Protein AF-A0A2D5W862-F1 (afdb_monomer)

Radius of gyration: 35.9 Å; Cα contacts (8 Å, |Δi|>4): 734; chains: 1; bounding box: 98×103×96 Å

Secondary structure (DSSP, 8-state):
-PPPPPPP---------PPPPPPPPPPP-----PPPPPPPPPPPPPPPPPPPPPPPP----PPP------------PPPSS--EEEEE--SSHHHHHHHHHHHHTT-EEEEEEEE-S---HHHHHHHHHHHHHTT-SEEEEEE-HHHHIIIIIHHHHHTT--BTTTB--TTTTHHHHHHHHHHHHHHHTT-SEEEE---TTSSHHHHHHHHHHHH-TTSEEE-HHHHT---HHHHHHHHHHTTPPPP----SSEEEEETTEEEEESGGGGSSSSPPPGGG--S---SS---TTSPPPTTPPPPPSSEEEEEEEETTEEEEETTEE--HHHHHHHHHHHHHTTTTTEEEEEEE-TTSSEEEEEEE-HHHHHHHHHHHHHHHHHS-HHHHHHHHHHHHHHHHHHHTT-TTSHHHHHHHHHHHHHGGG--EEEEEEEETTEEEEEEEE-TT-TTTT-S-BTTTB--TT--TTHHHHHHHHHHHHHHHHHHHTSPPPP-S----PPPPPP--PPP------------------------------

Mean predicted aligned error: 14.71 Å

Structure (mmCIF, N/CA/C/O backbone):
data_AF-A0A2D5W862-F1
#
_entry.id   AF-A0A2D5W862-F1
#
loop_
_atom_site.group_PDB
_atom_site.id
_atom_site.type_symbol
_atom_site.label_atom_id
_atom_site.label_alt_id
_atom_site.label_comp_id
_atom_site.label_asym_id
_atom_site.label_entity_id
_atom_site.label_seq_id
_atom_site.pdbx_PDB_ins_code
_atom_site.Cartn_x
_atom_site.Cartn_y
_atom_site.Cartn_z
_atom_site.occupancy
_atom_site.B_iso_or_equiv
_atom_site.auth_seq_id
_atom_site.auth_comp_id
_atom_site.auth_asym_id
_atom_site.auth_atom_id
_atom_site.pdbx_PDB_model_num
ATOM 1 N N . MET A 1 1 ? -13.814 3.052 -31.480 1.00 31.81 1 MET A N 1
ATOM 2 C CA . MET A 1 1 ? -14.337 1.690 -31.724 1.00 31.81 1 MET A CA 1
ATOM 3 C C . MET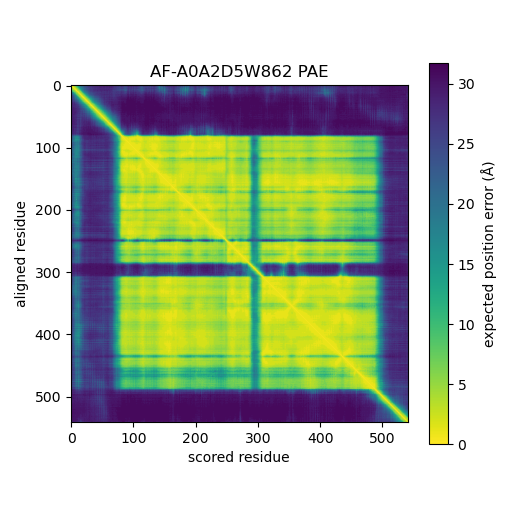 A 1 1 ? -14.196 0.918 -30.425 1.00 31.81 1 MET A C 1
ATOM 5 O O . MET A 1 1 ? -13.150 1.027 -29.802 1.00 31.81 1 MET A O 1
ATOM 9 N N . GLY A 1 2 ? -15.291 0.319 -29.950 1.00 28.00 2 GLY A N 1
ATOM 10 C CA . GLY A 1 2 ? -15.469 -0.103 -28.557 1.00 28.00 2 GLY A CA 1
ATOM 11 C C . GLY A 1 2 ? -14.496 -1.190 -28.100 1.00 28.00 2 GLY A C 1
ATOM 12 O O . GLY A 1 2 ? -14.347 -2.208 -28.768 1.00 28.00 2 GLY A O 1
ATOM 13 N N . ALA A 1 3 ? -13.860 -0.959 -26.951 1.00 26.39 3 ALA A N 1
ATOM 14 C CA . ALA A 1 3 ? -13.085 -1.958 -26.233 1.00 26.39 3 ALA A CA 1
ATOM 15 C C . ALA A 1 3 ? -14.047 -2.869 -25.457 1.00 26.39 3 ALA A C 1
ATOM 17 O O . ALA A 1 3 ? -14.838 -2.394 -24.642 1.00 26.39 3 ALA A O 1
ATOM 18 N N . ALA A 1 4 ? -14.005 -4.168 -25.742 1.00 25.28 4 ALA A N 1
ATOM 19 C CA . ALA A 1 4 ? -14.698 -5.173 -24.949 1.00 25.28 4 ALA A CA 1
ATOM 20 C C . ALA A 1 4 ? -13.988 -5.330 -23.588 1.00 25.28 4 ALA A C 1
ATOM 22 O O . ALA A 1 4 ? -12.755 -5.335 -23.557 1.00 25.28 4 ALA A O 1
ATOM 23 N N . PRO A 1 5 ? -14.718 -5.466 -22.468 1.00 29.59 5 PRO A N 1
ATOM 24 C CA . PRO A 1 5 ? -14.100 -5.724 -21.175 1.00 29.59 5 PRO A CA 1
ATOM 25 C C . PRO A 1 5 ? -13.476 -7.125 -21.159 1.00 29.59 5 PRO A C 1
ATOM 27 O O . PRO A 1 5 ? -14.098 -8.105 -21.578 1.00 29.59 5 PRO A O 1
ATOM 30 N N . ALA A 1 6 ? -12.237 -7.213 -20.673 1.00 31.11 6 ALA A N 1
ATOM 31 C CA . ALA A 1 6 ? -11.549 -8.474 -20.441 1.00 31.11 6 ALA A CA 1
ATOM 32 C C . ALA A 1 6 ? -12.333 -9.308 -19.415 1.00 31.11 6 ALA A C 1
ATOM 34 O O . ALA A 1 6 ? -12.626 -8.851 -18.311 1.00 31.11 6 ALA A O 1
ATOM 35 N N . ALA A 1 7 ? -12.704 -10.532 -19.792 1.00 26.97 7 ALA A N 1
ATOM 36 C CA . ALA A 1 7 ? -13.369 -11.464 -18.893 1.00 26.97 7 ALA A CA 1
ATOM 37 C C . ALA A 1 7 ? -12.391 -11.922 -17.790 1.00 26.97 7 ALA A C 1
ATOM 39 O O . ALA A 1 7 ? -11.253 -12.273 -18.109 1.00 26.97 7 ALA A O 1
ATOM 40 N N . PRO A 1 8 ? -12.804 -11.983 -16.511 1.00 30.78 8 PRO A N 1
ATOM 41 C CA . PRO A 1 8 ? -11.940 -12.479 -15.449 1.00 30.78 8 PRO A CA 1
ATOM 42 C C . PRO A 1 8 ? -11.657 -13.973 -15.650 1.00 30.78 8 PRO A C 1
ATOM 44 O O . PRO A 1 8 ? -12.567 -14.810 -15.657 1.00 30.78 8 PRO A O 1
ATOM 47 N N . TRP A 1 9 ? -10.376 -14.312 -15.802 1.00 35.72 9 TRP A N 1
ATOM 48 C CA . TRP A 1 9 ? -9.907 -15.690 -15.871 1.00 35.72 9 TRP A CA 1
ATOM 49 C C . TRP A 1 9 ? -10.097 -16.359 -14.506 1.00 35.72 9 TRP A C 1
ATOM 51 O O . TRP A 1 9 ? -9.445 -16.024 -13.517 1.00 35.72 9 TRP A O 1
ATOM 61 N N . ARG A 1 10 ? -11.019 -17.324 -14.435 1.00 31.97 10 ARG A N 1
ATOM 62 C CA . ARG A 1 10 ? -11.139 -18.231 -13.290 1.00 31.97 10 ARG A CA 1
ATOM 63 C C . ARG A 1 10 ? -10.001 -19.241 -13.371 1.00 31.97 10 ARG A C 1
ATOM 65 O O . ARG A 1 10 ? -10.155 -20.298 -13.979 1.00 31.97 10 ARG A O 1
ATOM 72 N N . GLY A 1 11 ? -8.873 -18.916 -12.747 1.00 28.12 11 GLY A N 1
ATOM 73 C CA . GLY A 1 11 ? -7.821 -19.888 -12.472 1.00 28.12 11 GLY A CA 1
ATOM 74 C C . GLY A 1 11 ? -8.416 -21.098 -11.752 1.00 28.12 11 GLY A C 1
ATOM 75 O O . GLY A 1 11 ? -9.092 -20.970 -10.729 1.00 28.12 11 GLY A O 1
ATOM 76 N N . ALA A 1 12 ? -8.231 -22.275 -12.342 1.00 30.31 12 ALA A N 1
ATOM 77 C CA . ALA A 1 12 ? -8.817 -23.525 -11.897 1.00 30.31 12 ALA A CA 1
ATOM 78 C C . ALA A 1 12 ? -8.242 -23.974 -10.542 1.00 30.31 12 ALA A C 1
ATOM 80 O O . ALA A 1 12 ? -7.319 -24.775 -10.480 1.00 30.31 12 ALA A O 1
ATOM 81 N N . TRP A 1 13 ? -8.862 -23.532 -9.450 1.00 32.78 13 TRP A N 1
ATOM 82 C CA . TRP A 1 13 ? -8.806 -24.216 -8.160 1.00 32.78 13 TRP A CA 1
ATOM 83 C C . TRP A 1 13 ? -10.146 -24.920 -7.951 1.00 32.78 13 TRP A C 1
ATOM 85 O O . TRP A 1 13 ? -11.152 -24.309 -7.588 1.00 32.78 13 TRP A O 1
ATOM 95 N N . ARG A 1 14 ? -10.191 -26.224 -8.252 1.00 25.47 14 ARG A N 1
ATOM 96 C CA . ARG A 1 14 ? -11.36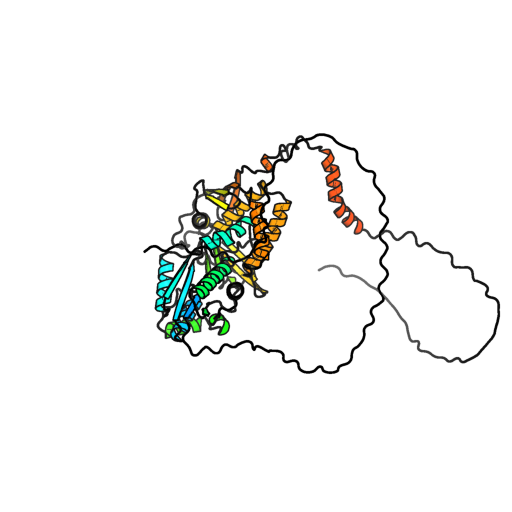2 -27.067 -7.981 1.00 25.47 14 ARG A CA 1
ATOM 97 C C . ARG A 1 14 ? -11.573 -27.135 -6.467 1.00 25.47 14 ARG A C 1
ATOM 99 O O . ARG A 1 14 ? -10.895 -27.893 -5.781 1.00 25.47 14 ARG A O 1
ATOM 106 N N . SER A 1 15 ? -12.539 -26.382 -5.948 1.00 28.25 15 SER A N 1
ATOM 107 C CA . SER A 1 15 ? -13.084 -26.639 -4.620 1.00 28.25 15 SER A CA 1
ATOM 108 C C . SER A 1 15 ? -13.909 -27.929 -4.681 1.00 28.25 15 SER A C 1
ATOM 110 O O . SER A 1 15 ? -14.882 -28.051 -5.427 1.00 28.25 15 SER A O 1
ATOM 112 N N . CYS A 1 16 ? -13.506 -28.936 -3.910 1.00 27.73 16 CYS A N 1
ATOM 113 C CA . CYS A 1 16 ? -14.309 -30.135 -3.693 1.00 27.73 16 CYS A CA 1
ATOM 114 C C . CYS A 1 16 ? -15.518 -29.763 -2.820 1.00 27.73 16 CYS A C 1
ATOM 116 O O . CYS A 1 16 ? -15.496 -29.916 -1.602 1.00 27.73 16 CYS A O 1
ATOM 118 N N . SER A 1 17 ? -16.583 -29.258 -3.441 1.00 29.67 17 SER A N 1
ATOM 119 C CA . SER A 1 17 ? -17.886 -29.073 -2.805 1.00 29.67 17 SER A CA 1
ATOM 120 C C . SER A 1 17 ? -18.856 -30.138 -3.330 1.00 29.67 17 SER A C 1
ATOM 122 O O . SER A 1 17 ? -19.275 -30.135 -4.484 1.00 29.67 17 SER A O 1
ATOM 124 N N . ARG A 1 18 ? -19.183 -31.115 -2.473 1.00 30.70 18 ARG A N 1
ATOM 125 C CA . ARG A 1 18 ? -20.243 -32.108 -2.728 1.00 30.70 18 ARG A CA 1
ATOM 126 C C . ARG A 1 18 ? -21.611 -31.405 -2.831 1.00 30.70 18 ARG A C 1
ATOM 128 O O . ARG A 1 18 ? -21.838 -30.425 -2.121 1.00 30.70 18 ARG A O 1
ATOM 135 N N . PRO A 1 19 ? -22.554 -31.909 -3.649 1.00 30.72 19 PRO A N 1
ATOM 136 C CA . PRO A 1 19 ? -23.831 -31.240 -3.863 1.00 30.72 19 PRO A CA 1
ATOM 137 C C . PRO A 1 19 ? -24.731 -31.305 -2.622 1.00 30.72 19 PRO A C 1
ATOM 139 O O . PRO A 1 19 ? -24.876 -32.348 -1.977 1.00 30.72 19 PRO A O 1
ATOM 142 N N . ARG A 1 20 ? -25.371 -30.168 -2.323 1.00 31.70 20 ARG A N 1
ATOM 143 C CA . ARG A 1 20 ? -26.399 -29.998 -1.287 1.00 31.70 20 ARG A CA 1
ATOM 144 C C . ARG A 1 20 ? -27.536 -31.008 -1.487 1.00 31.70 20 ARG A C 1
ATOM 146 O O . ARG A 1 20 ? -28.271 -30.937 -2.472 1.00 31.70 20 ARG A O 1
ATOM 153 N N . ARG A 1 21 ? -27.733 -31.910 -0.520 1.00 29.23 21 ARG A N 1
ATOM 154 C CA . ARG A 1 21 ? -28.992 -32.656 -0.383 1.00 29.23 21 ARG A CA 1
ATOM 155 C C . ARG A 1 21 ? -30.079 -31.703 0.119 1.00 29.23 21 ARG A C 1
ATOM 157 O O . ARG A 1 21 ? -29.885 -30.983 1.092 1.00 29.23 21 ARG A O 1
ATOM 164 N N . ARG A 1 22 ? -31.226 -31.712 -0.562 1.00 31.98 22 ARG A N 1
ATOM 165 C CA . ARG A 1 22 ? -32.454 -31.016 -0.154 1.00 31.98 22 ARG A CA 1
ATOM 166 C C . ARG A 1 22 ? -32.943 -31.593 1.181 1.00 31.98 22 ARG A C 1
ATOM 168 O O . ARG A 1 22 ? -33.209 -32.791 1.257 1.00 31.98 22 ARG A O 1
ATOM 175 N N . HIS A 1 23 ? -33.087 -30.757 2.207 1.00 29.81 23 HIS A N 1
ATOM 176 C CA . HIS A 1 23 ? -33.753 -31.143 3.450 1.00 29.81 23 HIS A CA 1
ATOM 177 C C . HIS A 1 23 ? -35.277 -31.076 3.270 1.00 29.81 23 HIS A C 1
ATOM 179 O O . HIS A 1 23 ? -35.832 -30.029 2.946 1.00 29.81 23 HIS A O 1
ATOM 185 N N . ARG A 1 24 ? -35.938 -32.223 3.465 1.00 31.42 24 ARG A N 1
ATOM 186 C CA . ARG A 1 24 ? -37.377 -32.333 3.755 1.00 31.42 24 ARG A CA 1
ATOM 187 C C . ARG A 1 24 ? -37.647 -31.894 5.209 1.00 31.42 24 ARG A C 1
ATOM 189 O O . ARG A 1 24 ? -36.739 -32.017 6.033 1.00 31.42 24 ARG A O 1
ATOM 196 N N . PRO A 1 25 ? -38.863 -31.423 5.539 1.00 31.78 25 PRO A N 1
ATOM 197 C CA . PRO A 1 25 ? -39.208 -30.998 6.894 1.00 31.78 25 PRO A CA 1
ATOM 198 C C . PRO A 1 25 ? -39.336 -32.204 7.840 1.00 31.78 25 PRO A C 1
ATOM 200 O O . PRO A 1 25 ? -39.870 -33.244 7.455 1.00 31.78 25 PRO A O 1
ATOM 203 N N . PHE A 1 26 ? -38.846 -32.061 9.075 1.00 31.38 26 PHE A N 1
ATOM 204 C CA . PHE A 1 26 ? -39.010 -33.051 10.147 1.00 31.38 26 PHE A CA 1
ATOM 205 C C . PHE A 1 26 ? -40.353 -32.856 10.879 1.00 31.38 26 PHE A C 1
ATOM 207 O O . PHE A 1 26 ? -40.742 -31.711 11.124 1.00 31.38 26 PHE A O 1
ATOM 214 N N . PRO A 1 27 ? -41.056 -33.940 11.264 1.00 35.38 27 PRO A N 1
ATOM 215 C CA . PRO A 1 27 ? -42.278 -33.863 12.058 1.00 35.38 27 PRO A CA 1
ATOM 216 C C . PRO A 1 27 ? -41.979 -33.690 13.558 1.00 35.38 27 PRO A C 1
ATOM 218 O O . PRO A 1 27 ? -40.950 -34.137 14.063 1.00 35.38 27 PRO A O 1
ATOM 221 N N . ARG A 1 28 ? -42.916 -33.054 14.274 1.00 38.78 28 ARG A N 1
ATOM 222 C CA . ARG A 1 28 ? -42.981 -33.003 15.748 1.00 38.78 28 ARG A CA 1
ATOM 223 C C . ARG A 1 28 ? -43.291 -34.388 16.328 1.00 38.78 28 ARG A C 1
ATOM 225 O O . ARG A 1 28 ? -44.115 -35.074 15.738 1.00 38.78 28 ARG A O 1
ATOM 232 N N . LEU A 1 29 ? -42.719 -34.711 17.497 1.00 32.97 29 LEU A N 1
ATOM 233 C CA . LEU A 1 29 ? -43.216 -35.583 18.596 1.00 32.97 29 LEU A CA 1
ATOM 234 C C . LEU A 1 29 ? -42.136 -35.537 19.711 1.00 32.97 29 LEU A C 1
ATOM 236 O O . LEU A 1 29 ? -40.964 -35.734 19.419 1.00 32.97 29 LEU A O 1
ATOM 240 N N . ALA A 1 30 ? -42.384 -34.954 20.889 1.00 33.44 30 ALA A N 1
ATOM 241 C CA . ALA A 1 30 ? -43.017 -35.530 22.088 1.00 33.44 30 ALA A CA 1
ATOM 242 C C . ALA A 1 30 ? -42.227 -36.691 22.741 1.00 33.44 30 ALA A C 1
ATOM 244 O O . ALA A 1 30 ? -42.099 -37.756 22.148 1.00 33.44 30 ALA A O 1
ATOM 245 N N . GLY A 1 31 ? -41.793 -36.491 23.997 1.00 33.25 31 GLY A N 1
ATOM 246 C CA . GLY A 1 31 ? -41.423 -3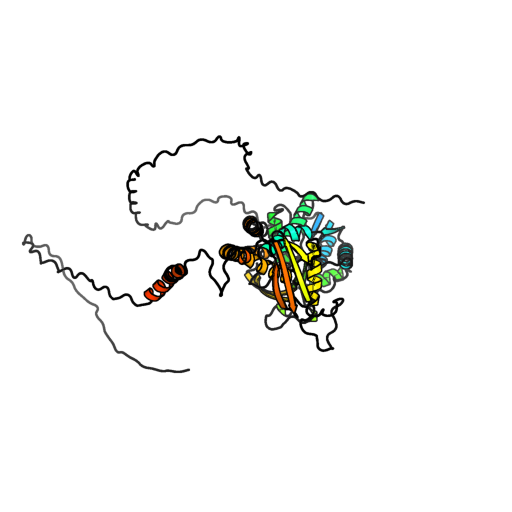7.556 24.945 1.00 33.25 31 GLY A CA 1
ATOM 247 C C . GLY A 1 31 ? -39.934 -37.663 25.301 1.00 33.25 31 GLY A C 1
ATOM 248 O O . GLY A 1 31 ? -39.123 -38.114 24.501 1.00 33.25 31 GLY A O 1
ATOM 249 N N . THR A 1 32 ? -39.585 -37.299 26.536 1.00 38.62 32 THR A N 1
ATOM 250 C CA . THR A 1 32 ? -38.257 -37.466 27.156 1.00 38.62 32 THR A CA 1
ATOM 251 C C . THR A 1 32 ? -38.131 -38.852 27.812 1.00 38.62 32 THR A C 1
ATOM 253 O O . THR A 1 32 ? -39.006 -39.193 28.609 1.00 38.62 32 THR A O 1
ATOM 256 N N . PRO A 1 33 ? -37.050 -39.627 27.588 1.00 37.91 33 PRO A N 1
ATOM 257 C CA . PRO A 1 33 ? -36.677 -40.748 28.454 1.00 37.91 33 PRO A CA 1
ATOM 258 C C . PRO A 1 33 ? -35.397 -40.451 29.276 1.00 37.91 33 PRO A C 1
ATOM 260 O O . PRO A 1 33 ? -34.647 -39.532 28.937 1.00 37.91 33 PRO A O 1
ATOM 263 N N . PRO A 1 34 ? -35.145 -41.183 30.383 1.00 42.28 34 PRO A N 1
ATOM 264 C CA . PRO A 1 34 ? -34.162 -40.796 31.395 1.00 42.28 34 PRO A CA 1
ATOM 265 C C . PRO A 1 34 ? -32.716 -41.188 31.040 1.00 42.28 34 PRO A C 1
ATOM 267 O O . PRO A 1 34 ? -32.461 -42.087 30.240 1.00 42.28 34 PRO A O 1
ATOM 270 N N . ALA A 1 35 ? -31.771 -40.492 31.679 1.00 37.44 35 ALA A N 1
ATOM 271 C CA . ALA A 1 35 ? -30.327 -40.575 31.455 1.00 37.44 35 ALA A CA 1
ATOM 272 C C . ALA A 1 35 ? -29.708 -41.955 31.787 1.00 37.44 35 ALA A C 1
ATOM 274 O O . ALA A 1 35 ? -30.075 -42.561 32.799 1.00 37.44 35 ALA A O 1
ATOM 275 N N . PRO A 1 36 ? -28.711 -42.436 31.012 1.00 37.66 36 PRO A N 1
ATOM 276 C CA . PRO A 1 36 ? -27.984 -43.654 31.344 1.00 37.66 36 PRO A CA 1
ATOM 277 C C . PRO A 1 36 ? -26.836 -43.392 32.335 1.00 37.66 36 PRO A C 1
ATOM 279 O O . PRO A 1 36 ? -26.155 -42.367 32.298 1.00 37.66 36 PRO A O 1
ATOM 282 N N . ARG A 1 37 ? -26.629 -44.367 33.228 1.00 35.81 37 ARG A N 1
ATOM 283 C CA . ARG A 1 37 ? -25.594 -44.409 34.273 1.00 35.81 37 ARG A CA 1
ATOM 284 C C . ARG A 1 37 ? -24.178 -44.458 33.679 1.00 35.81 37 ARG A C 1
ATOM 286 O O . ARG A 1 37 ? -23.933 -45.182 32.717 1.00 35.81 37 ARG A O 1
ATOM 293 N N . LEU A 1 38 ? -23.241 -43.740 34.307 1.00 36.09 38 LEU A N 1
ATOM 294 C CA . LEU A 1 38 ? -21.806 -43.793 34.008 1.00 36.09 38 LEU A CA 1
ATOM 295 C C . LEU A 1 38 ? -21.232 -45.191 34.289 1.00 36.09 38 LEU A C 1
ATOM 297 O O . LEU A 1 38 ? -21.202 -45.633 35.436 1.00 36.09 38 LEU A O 1
ATOM 301 N N . ALA A 1 39 ? -20.723 -45.848 33.247 1.00 35.84 39 ALA A N 1
ATOM 302 C CA . ALA A 1 39 ? -19.827 -46.993 33.367 1.00 35.84 39 ALA A CA 1
ATOM 303 C C . ALA A 1 39 ? -18.369 -46.504 33.409 1.00 35.84 39 ALA A C 1
ATOM 305 O O . ALA A 1 39 ? -17.933 -45.697 32.584 1.00 35.84 39 ALA A O 1
ATOM 306 N N . THR A 1 40 ? -17.623 -46.989 34.394 1.00 39.12 40 THR A N 1
ATOM 307 C CA . THR A 1 40 ? -16.202 -46.728 34.630 1.00 39.12 40 THR A CA 1
ATOM 308 C C . THR A 1 40 ? -15.337 -47.281 33.489 1.00 39.12 40 THR A C 1
ATOM 310 O O . THR A 1 40 ? -15.408 -48.459 33.148 1.00 39.12 40 THR A O 1
ATOM 313 N N . ARG A 1 41 ? -14.494 -46.432 32.884 1.00 38.53 41 ARG A N 1
ATOM 314 C CA . ARG A 1 41 ? -13.443 -46.855 31.937 1.00 38.53 41 ARG A CA 1
ATOM 315 C C . ARG A 1 41 ? -12.173 -47.270 32.703 1.00 38.53 41 ARG A C 1
ATOM 317 O O . ARG A 1 41 ? -11.816 -46.575 33.654 1.00 38.53 41 ARG A O 1
ATOM 324 N N . PRO A 1 42 ? -11.453 -48.332 32.294 1.00 41.31 42 PRO A N 1
ATOM 325 C CA . PRO A 1 42 ? -10.164 -48.677 32.887 1.00 41.31 42 PRO A CA 1
ATOM 326 C C . PRO A 1 42 ? -9.036 -47.754 32.385 1.00 41.31 42 PRO A C 1
ATOM 328 O O . PRO A 1 42 ? -9.078 -47.246 31.263 1.00 41.31 42 PRO A O 1
ATOM 331 N N . ARG A 1 43 ? -8.036 -47.525 33.251 1.00 41.25 43 ARG A N 1
ATOM 332 C CA . ARG A 1 43 ? -6.831 -46.698 33.021 1.00 41.25 43 ARG A CA 1
ATOM 333 C C . ARG A 1 43 ? -6.005 -47.180 31.810 1.00 41.25 43 ARG A C 1
ATOM 335 O O . ARG A 1 43 ? -5.862 -48.390 31.645 1.00 41.25 43 ARG A O 1
ATOM 342 N N . PRO A 1 44 ? -5.372 -46.277 31.036 1.00 39.00 44 PRO A N 1
ATOM 343 C CA . PRO A 1 44 ? -4.360 -46.664 30.057 1.00 39.00 44 PRO A CA 1
ATOM 344 C C . PRO A 1 44 ? -3.041 -47.062 30.747 1.00 39.00 44 PRO A C 1
ATOM 346 O O . PRO A 1 44 ? -2.659 -46.482 31.765 1.00 39.00 44 PRO A O 1
ATOM 349 N N . ALA A 1 45 ? -2.364 -48.067 30.188 1.00 43.00 45 ALA A N 1
ATOM 350 C CA . ALA A 1 45 ? -1.070 -48.574 30.643 1.00 43.00 45 ALA A CA 1
ATOM 351 C C . ALA A 1 45 ? 0.071 -47.563 30.406 1.00 43.00 45 ALA A C 1
ATOM 353 O O . ALA A 1 45 ? 0.049 -46.806 29.434 1.00 43.00 45 ALA A O 1
ATOM 354 N N . GLN A 1 46 ? 1.064 -47.559 31.303 1.00 43.72 46 GLN A N 1
ATOM 355 C CA . GLN A 1 46 ? 2.269 -46.727 31.209 1.00 43.72 46 GLN A CA 1
ATOM 356 C C . GLN A 1 46 ? 3.180 -47.148 30.037 1.00 43.72 46 GLN A C 1
ATOM 358 O O . GLN A 1 46 ? 3.246 -48.339 29.727 1.00 43.72 46 GLN A O 1
ATOM 363 N N . PRO A 1 47 ? 3.920 -46.211 29.412 1.00 39.66 47 PRO A N 1
ATOM 364 C CA . PRO A 1 47 ? 4.891 -46.538 28.374 1.00 39.66 47 PRO A CA 1
ATOM 365 C C . PRO A 1 47 ? 6.213 -47.056 28.968 1.00 39.66 47 PRO A C 1
ATOM 367 O O . PRO A 1 47 ? 6.727 -46.519 29.947 1.00 39.66 47 PRO A O 1
ATOM 370 N N . SER A 1 48 ? 6.774 -48.089 28.340 1.00 44.59 48 SER A N 1
ATOM 371 C CA . SER A 1 48 ? 8.073 -48.697 28.659 1.00 44.59 48 SER A CA 1
ATOM 372 C C . SER A 1 48 ? 9.256 -47.755 28.348 1.00 44.59 48 SER A C 1
ATOM 374 O O . SER A 1 48 ? 9.162 -46.951 27.414 1.00 44.59 48 SER A O 1
ATOM 376 N N . PRO A 1 49 ? 10.394 -47.862 29.063 1.00 41.69 49 PRO A N 1
ATOM 377 C CA . PRO A 1 49 ? 11.548 -46.986 28.861 1.00 41.69 49 PRO A CA 1
ATOM 378 C C . PRO A 1 49 ? 12.317 -47.318 27.570 1.00 41.69 49 PRO A C 1
ATOM 380 O O . PRO A 1 49 ? 12.501 -48.483 27.217 1.00 41.69 49 PRO A O 1
ATOM 383 N N . ARG A 1 50 ? 12.788 -46.278 26.867 1.00 40.72 50 ARG A N 1
ATOM 384 C CA . ARG A 1 50 ? 13.687 -46.391 25.702 1.00 40.72 50 ARG A CA 1
ATOM 385 C C . ARG A 1 50 ? 15.114 -46.764 26.149 1.00 40.72 50 ARG A C 1
ATOM 387 O O . ARG A 1 50 ? 15.550 -46.257 27.181 1.00 40.72 50 ARG A O 1
ATOM 394 N N . PRO A 1 51 ? 15.865 -47.573 25.377 1.00 45.78 51 PRO A N 1
ATOM 395 C CA . PRO A 1 51 ? 17.270 -47.854 25.665 1.00 45.78 51 PRO A CA 1
ATOM 396 C C . PRO A 1 51 ? 18.185 -46.679 25.256 1.00 45.78 51 PRO A C 1
ATOM 398 O O . PRO A 1 51 ? 17.786 -45.853 24.427 1.00 45.78 51 PRO A O 1
ATOM 401 N N . PRO A 1 52 ? 19.401 -46.582 25.829 1.00 40.56 52 PRO A N 1
ATOM 402 C CA . PRO A 1 52 ? 20.311 -45.464 25.600 1.00 40.56 52 PRO A CA 1
ATOM 403 C C . PRO A 1 52 ? 20.986 -45.521 24.222 1.00 40.56 52 PRO A C 1
ATOM 405 O O . PRO A 1 52 ? 21.241 -46.584 23.658 1.00 40.56 52 PRO A O 1
ATOM 408 N N . PHE A 1 53 ? 21.276 -44.334 23.694 1.00 32.62 53 PHE A N 1
ATOM 409 C CA . PHE A 1 53 ? 21.920 -44.092 22.406 1.00 32.62 53 P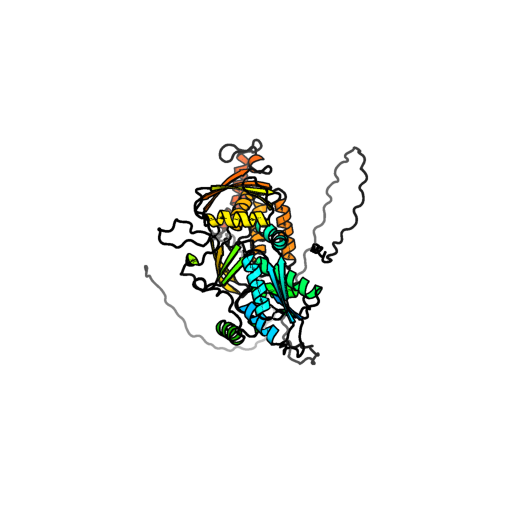HE A CA 1
ATOM 410 C C . PHE A 1 53 ? 23.440 -44.306 22.533 1.00 32.62 53 PHE A C 1
ATOM 412 O O . PHE A 1 53 ? 24.088 -43.622 23.323 1.00 32.62 53 PHE A O 1
ATOM 419 N N . HIS A 1 54 ? 24.017 -45.228 21.756 1.00 36.97 54 HIS A N 1
ATOM 420 C CA . HIS A 1 54 ? 25.470 -45.352 21.578 1.00 36.97 54 HIS A CA 1
ATOM 421 C C . HIS A 1 54 ? 25.887 -44.693 20.252 1.00 36.97 54 HIS A C 1
ATOM 423 O O . HIS A 1 54 ? 25.266 -44.983 19.228 1.00 36.97 54 HIS A O 1
ATOM 429 N N . PRO A 1 55 ? 26.929 -43.841 20.224 1.00 34.12 55 PRO A N 1
ATOM 430 C CA . PRO A 1 55 ? 27.446 -43.285 18.981 1.00 34.12 55 PRO A CA 1
ATOM 431 C C . PRO A 1 55 ? 28.342 -44.323 18.295 1.00 34.12 55 PRO A C 1
ATOM 433 O O . PRO A 1 55 ? 29.365 -44.726 18.848 1.00 34.12 55 PRO A O 1
ATOM 436 N N . GLN A 1 56 ? 27.966 -44.765 17.095 1.00 32.25 56 GLN A N 1
ATOM 437 C CA . GLN A 1 56 ? 28.857 -45.536 16.231 1.00 32.25 56 GLN A CA 1
ATOM 438 C C . GLN A 1 56 ? 29.615 -44.582 15.308 1.00 32.25 56 GLN A C 1
ATOM 440 O O . GLN A 1 56 ? 29.034 -43.856 14.505 1.00 32.25 56 GLN A O 1
ATOM 445 N N . THR A 1 57 ? 30.933 -44.585 15.465 1.00 36.09 57 THR A N 1
ATOM 446 C CA . THR A 1 57 ? 31.912 -44.115 14.488 1.00 36.09 57 THR A CA 1
ATOM 447 C C . THR A 1 57 ? 31.852 -45.012 13.258 1.00 36.09 57 THR A C 1
ATOM 449 O O . THR A 1 57 ? 32.157 -46.199 13.370 1.00 36.09 57 THR A O 1
ATOM 452 N N . GLU A 1 58 ? 31.504 -44.458 12.098 1.00 33.34 58 GLU A N 1
ATOM 453 C CA . GLU A 1 58 ? 31.638 -45.158 10.822 1.00 33.34 58 GLU A CA 1
ATOM 454 C C . GLU A 1 58 ? 32.718 -44.538 9.939 1.00 33.34 58 GLU A C 1
ATOM 456 O O . GLU A 1 58 ? 32.841 -43.329 9.744 1.00 33.34 58 GLU A O 1
ATOM 461 N N . THR A 1 59 ? 33.523 -45.466 9.451 1.00 31.78 59 THR A N 1
ATOM 462 C CA . THR A 1 59 ? 34.711 -45.379 8.625 1.00 31.78 59 THR A CA 1
ATOM 463 C C . THR A 1 59 ? 34.416 -44.969 7.187 1.00 31.78 59 THR A C 1
ATOM 465 O O . THR A 1 59 ? 33.435 -45.374 6.570 1.00 31.78 59 THR A O 1
ATOM 468 N N . THR A 1 60 ? 35.352 -44.208 6.636 1.00 38.62 60 THR A N 1
ATOM 469 C CA . THR A 1 60 ? 35.463 -43.758 5.250 1.00 38.62 60 THR A CA 1
ATOM 470 C C . THR A 1 60 ? 35.676 -44.914 4.267 1.00 38.62 60 THR A C 1
ATOM 472 O O . THR A 1 60 ? 36.738 -45.530 4.269 1.00 38.62 60 THR A O 1
ATOM 475 N N . GLN A 1 61 ? 34.727 -45.135 3.347 1.00 32.59 61 GLN A N 1
ATOM 476 C CA . GLN A 1 61 ? 34.979 -45.720 2.018 1.00 32.59 61 GLN A CA 1
ATOM 477 C C . GLN A 1 61 ? 34.030 -45.116 0.955 1.00 32.59 61 GLN A C 1
ATOM 479 O O . GLN A 1 61 ? 32.891 -44.769 1.277 1.00 32.59 61 GLN A O 1
ATOM 484 N N . PRO A 1 62 ? 34.484 -44.936 -0.304 1.00 34.75 62 PRO A N 1
ATOM 485 C CA . PRO A 1 62 ? 33.811 -44.087 -1.284 1.00 34.75 62 PRO A CA 1
ATOM 486 C C . PRO A 1 62 ? 32.693 -44.826 -2.037 1.00 34.75 62 PRO A C 1
ATOM 488 O O . PRO A 1 62 ? 32.861 -45.960 -2.480 1.00 34.75 62 PRO A O 1
ATOM 491 N N . ARG A 1 63 ? 31.553 -44.153 -2.237 1.00 32.09 63 ARG A N 1
ATOM 492 C CA . ARG A 1 63 ? 30.448 -44.621 -3.094 1.00 32.09 63 ARG A CA 1
ATOM 493 C C . ARG A 1 63 ? 30.641 -44.194 -4.559 1.00 32.09 63 ARG A C 1
ATOM 495 O O . ARG A 1 63 ? 31.241 -43.148 -4.812 1.00 32.09 63 ARG A O 1
ATOM 502 N N . PRO A 1 64 ? 30.122 -44.971 -5.530 1.00 32.09 64 PRO A N 1
ATOM 503 C CA . PRO A 1 64 ? 30.326 -44.724 -6.951 1.00 32.09 64 PRO A CA 1
ATOM 504 C C . PRO A 1 64 ? 29.512 -43.521 -7.444 1.00 32.09 64 PRO A C 1
ATOM 506 O O . PRO A 1 64 ? 28.419 -43.233 -6.952 1.00 32.09 64 PRO A O 1
ATOM 509 N N . LYS A 1 65 ? 30.072 -42.823 -8.437 1.00 36.94 65 LYS A N 1
ATOM 510 C CA . LYS A 1 65 ? 29.511 -41.632 -9.085 1.00 36.94 65 LYS A CA 1
ATOM 511 C C . LYS A 1 65 ? 28.129 -41.942 -9.672 1.00 36.94 65 LYS A C 1
ATOM 513 O O . LYS A 1 65 ? 28.026 -42.637 -10.678 1.00 36.94 65 LYS A O 1
ATOM 518 N N . SER A 1 66 ? 27.080 -41.398 -9.059 1.00 34.22 66 SER A N 1
ATOM 519 C CA . SER A 1 66 ? 25.777 -41.259 -9.707 1.00 34.22 66 SER A CA 1
ATOM 520 C C . SER A 1 66 ? 25.774 -39.956 -10.504 1.00 34.22 66 SER A C 1
ATOM 522 O O . SER A 1 66 ? 26.256 -38.924 -10.034 1.00 34.22 66 SER A O 1
ATOM 524 N N . HIS A 1 67 ? 25.297 -40.028 -11.745 1.00 38.94 67 HIS A N 1
ATOM 525 C CA . HIS A 1 67 ? 25.159 -38.892 -12.648 1.00 38.94 67 HIS A CA 1
ATOM 526 C C . HIS A 1 67 ? 24.162 -37.880 -12.069 1.00 38.94 67 HIS A C 1
ATOM 528 O O . HIS A 1 67 ? 22.955 -37.977 -12.278 1.00 38.94 67 HIS A O 1
ATOM 534 N N . ALA A 1 68 ? 24.682 -36.906 -11.324 1.00 34.00 68 ALA A N 1
ATOM 535 C CA . ALA A 1 68 ? 23.959 -35.703 -10.967 1.00 34.00 68 ALA A CA 1
ATOM 536 C C . ALA A 1 68 ? 23.851 -34.825 -12.216 1.00 34.00 68 ALA A C 1
ATOM 538 O O . ALA A 1 68 ? 24.850 -34.362 -12.767 1.00 34.00 68 ALA A O 1
ATOM 539 N N . ASN A 1 69 ? 22.615 -34.632 -12.661 1.00 36.34 69 ASN A N 1
ATOM 540 C CA . ASN A 1 69 ? 22.229 -33.722 -13.723 1.00 36.34 69 ASN A CA 1
ATOM 541 C C . ASN A 1 69 ? 22.468 -32.279 -13.238 1.00 36.34 69 ASN A C 1
ATOM 543 O O . ASN A 1 69 ? 21.570 -31.630 -12.707 1.00 36.34 69 ASN A O 1
ATOM 547 N N . GLN A 1 70 ? 23.710 -31.804 -13.344 1.00 32.88 70 GLN A N 1
ATOM 548 C CA . GLN A 1 70 ? 24.054 -30.398 -13.166 1.00 32.88 70 GLN A CA 1
ATOM 549 C C . GLN A 1 70 ? 23.520 -29.631 -14.380 1.00 32.88 70 GLN A C 1
ATOM 551 O O . GLN A 1 70 ? 24.213 -29.460 -15.381 1.00 32.88 70 GLN A O 1
ATOM 556 N N . ARG A 1 71 ? 22.267 -29.171 -14.307 1.00 35.84 71 ARG A N 1
ATOM 557 C CA . ARG A 1 71 ? 21.839 -28.040 -15.131 1.00 35.84 71 ARG A CA 1
ATOM 558 C C . ARG A 1 71 ? 22.548 -26.807 -14.587 1.00 35.84 71 ARG A C 1
ATOM 560 O O . ARG A 1 71 ? 22.193 -26.283 -13.536 1.00 35.84 71 ARG A O 1
ATOM 567 N N . SER A 1 72 ? 23.616 -26.448 -15.289 1.00 33.78 72 SER A N 1
ATOM 568 C CA . SER A 1 72 ? 24.308 -25.168 -15.217 1.00 33.78 72 SER A CA 1
ATOM 569 C C . SER A 1 72 ? 23.313 -24.028 -15.004 1.00 33.78 72 SER A C 1
ATOM 571 O O . SER A 1 72 ? 22.339 -23.924 -15.747 1.00 33.78 72 SER A O 1
ATOM 573 N N . LEU A 1 73 ? 23.593 -23.154 -14.035 1.00 37.84 73 LEU A N 1
ATOM 574 C CA . LEU A 1 73 ? 23.085 -21.784 -14.033 1.00 37.84 73 LEU A CA 1
ATOM 575 C C . LEU A 1 73 ? 23.407 -21.204 -15.412 1.00 37.84 73 LEU A C 1
ATOM 577 O O . LEU A 1 73 ? 24.574 -21.122 -15.799 1.00 37.84 73 LEU A O 1
ATOM 581 N N . HIS A 1 74 ? 22.375 -20.945 -16.204 1.00 36.47 74 HIS A N 1
ATOM 582 C CA . HIS A 1 74 ? 22.536 -20.388 -17.531 1.00 36.47 74 HIS A CA 1
ATOM 583 C C . HIS A 1 74 ? 22.954 -18.925 -17.385 1.00 36.47 74 HIS A C 1
ATOM 585 O O . HIS A 1 74 ? 22.131 -18.056 -17.126 1.00 36.47 74 HIS A O 1
ATOM 591 N N . THR A 1 75 ? 24.237 -18.642 -17.592 1.00 36.72 75 THR A N 1
ATOM 592 C CA . THR A 1 75 ? 24.629 -17.398 -18.247 1.00 36.72 75 THR A CA 1
ATOM 593 C C . THR A 1 75 ? 24.023 -17.449 -19.649 1.00 36.72 75 THR A C 1
ATOM 595 O O . THR A 1 75 ? 24.506 -18.164 -20.529 1.00 36.72 75 THR A O 1
ATOM 598 N N . HIS A 1 76 ? 22.888 -16.783 -19.850 1.00 38.56 76 HIS A N 1
ATOM 599 C CA . HIS A 1 76 ? 22.325 -16.622 -21.184 1.00 38.56 76 HIS A CA 1
ATOM 600 C C . HIS A 1 76 ? 23.226 -15.675 -21.976 1.00 38.56 76 HIS A C 1
ATOM 602 O O . HIS A 1 76 ? 23.133 -14.458 -21.864 1.00 38.56 76 HIS A O 1
ATOM 608 N N . ALA A 1 77 ? 24.114 -16.247 -22.791 1.00 42.22 77 ALA A N 1
ATOM 609 C CA . ALA A 1 77 ? 24.554 -15.564 -23.996 1.00 42.22 77 ALA A CA 1
ATOM 610 C C . ALA A 1 77 ? 23.295 -15.206 -24.806 1.00 42.22 77 ALA A C 1
ATOM 612 O O . ALA A 1 77 ? 22.446 -16.076 -25.026 1.00 42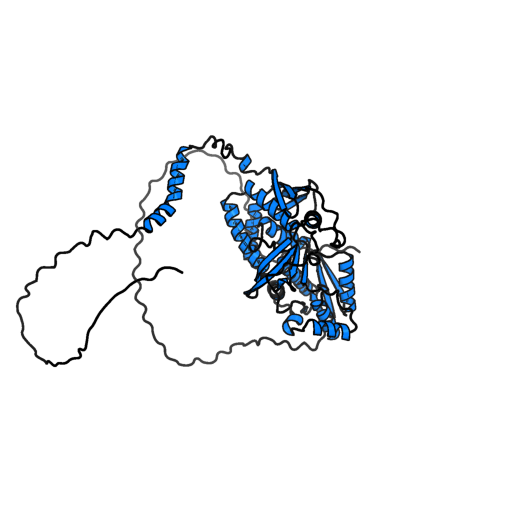.22 77 ALA A O 1
ATOM 613 N N . ALA A 1 78 ? 23.157 -13.932 -25.181 1.00 42.88 78 ALA A N 1
ATOM 614 C CA . ALA A 1 78 ? 21.993 -13.416 -25.891 1.00 42.88 78 ALA A CA 1
ATOM 615 C C . ALA A 1 78 ? 21.693 -14.266 -27.143 1.00 42.88 78 ALA A C 1
ATOM 617 O O . ALA A 1 78 ? 22.618 -14.589 -27.899 1.00 42.88 78 ALA A O 1
ATOM 618 N N . PRO A 1 79 ? 20.433 -14.667 -27.379 1.00 43.84 79 PRO A N 1
ATOM 619 C CA . PRO A 1 79 ? 20.095 -15.420 -28.573 1.00 43.84 79 PRO A CA 1
ATOM 620 C C . PRO A 1 79 ? 20.311 -14.548 -29.817 1.00 43.84 79 PRO A C 1
ATOM 622 O O . PRO A 1 79 ? 19.868 -13.408 -29.883 1.00 43.84 79 PRO A O 1
ATOM 625 N N . LEU A 1 80 ? 20.954 -15.128 -30.833 1.00 53.56 80 LEU A N 1
ATOM 626 C CA . LEU A 1 80 ? 21.206 -14.565 -32.171 1.00 53.56 80 LEU A CA 1
ATOM 627 C C . LEU A 1 80 ? 19.925 -14.312 -33.010 1.00 53.56 80 LEU A C 1
ATOM 629 O O . LEU A 1 80 ? 20.010 -14.202 -34.230 1.00 53.56 80 LEU A O 1
ATOM 633 N N . HIS A 1 81 ? 18.741 -14.253 -32.392 1.00 74.81 81 HIS A N 1
ATOM 634 C CA . HIS A 1 81 ? 17.460 -14.050 -33.074 1.00 74.81 81 HIS A CA 1
ATOM 635 C C . HIS A 1 81 ? 16.686 -12.874 -32.457 1.00 74.81 81 HIS A C 1
ATOM 637 O O . HIS A 1 81 ? 16.616 -12.778 -31.228 1.00 74.81 81 HIS A O 1
ATOM 643 N N . PRO A 1 82 ? 16.067 -12.009 -33.286 1.00 89.31 82 PRO A N 1
ATOM 644 C CA . PRO A 1 82 ? 15.100 -11.018 -32.827 1.00 89.31 82 PRO A CA 1
ATOM 645 C C . PRO A 1 82 ? 14.017 -11.683 -31.975 1.00 89.31 82 PRO A C 1
ATOM 647 O O . PRO A 1 82 ? 13.427 -12.678 -32.389 1.00 89.31 82 PRO A O 1
ATOM 650 N N . MET A 1 83 ? 13.761 -11.120 -30.797 1.00 95.69 83 MET A N 1
ATOM 651 C CA . MET A 1 83 ? 12.724 -11.578 -29.869 1.00 95.69 83 MET A CA 1
ATOM 652 C C . MET A 1 83 ? 11.620 -10.529 -29.829 1.00 95.69 83 MET A C 1
ATOM 654 O O . MET A 1 83 ? 11.903 -9.334 -29.945 1.00 95.69 83 MET A O 1
ATOM 658 N N . ASN A 1 84 ? 10.383 -10.963 -29.623 1.00 97.38 84 ASN A N 1
ATOM 659 C CA . ASN A 1 84 ? 9.282 -10.101 -29.234 1.00 97.38 84 ASN A CA 1
ATOM 660 C C . ASN A 1 84 ? 9.281 -9.962 -27.706 1.00 97.38 84 ASN A C 1
ATOM 662 O O . ASN A 1 84 ? 8.990 -10.917 -26.984 1.00 97.38 84 ASN A O 1
ATOM 666 N N . ILE A 1 85 ? 9.628 -8.773 -27.213 1.00 98.44 85 ILE A N 1
ATOM 667 C CA . ILE A 1 85 ? 9.852 -8.513 -25.788 1.00 98.44 85 ILE A CA 1
ATOM 668 C C . ILE A 1 85 ? 8.756 -7.600 -25.247 1.00 98.44 85 ILE A C 1
ATOM 670 O O . ILE A 1 85 ? 8.552 -6.490 -25.743 1.00 98.44 85 ILE A O 1
ATOM 674 N N . LEU A 1 86 ? 8.105 -8.030 -24.169 1.00 98.50 86 LEU A N 1
ATOM 675 C CA . LEU A 1 86 ? 7.236 -7.174 -23.372 1.00 98.50 86 LEU A CA 1
ATOM 676 C C . LEU A 1 86 ? 8.075 -6.470 -22.303 1.00 98.50 86 LEU A C 1
ATOM 678 O O . LEU A 1 86 ? 8.613 -7.115 -21.410 1.00 98.50 86 LEU A O 1
ATOM 682 N N . LEU A 1 87 ? 8.192 -5.145 -22.363 1.00 98.44 87 LEU A N 1
ATOM 683 C CA . LEU A 1 87 ? 8.981 -4.370 -21.404 1.00 98.44 87 LEU A CA 1
ATOM 684 C C . LEU A 1 87 ? 8.069 -3.687 -20.382 1.00 98.44 87 LEU A C 1
ATOM 686 O O . LEU A 1 87 ? 7.225 -2.869 -20.746 1.00 98.44 87 LEU A O 1
ATOM 690 N N . ALA A 1 88 ? 8.278 -3.970 -19.095 1.00 97.81 88 ALA A N 1
ATOM 691 C CA . ALA A 1 88 ? 7.657 -3.247 -17.989 1.00 97.81 88 ALA A CA 1
ATOM 692 C C . ALA A 1 88 ? 8.189 -1.801 -17.948 1.00 97.81 88 ALA A C 1
ATOM 694 O O . ALA A 1 88 ? 9.323 -1.552 -17.528 1.00 97.81 88 ALA A O 1
ATOM 695 N N . TYR A 1 89 ? 7.392 -0.845 -18.430 1.00 96.25 89 TYR A N 1
ATOM 696 C CA . TYR A 1 89 ? 7.836 0.515 -18.731 1.00 96.25 89 TYR A CA 1
ATOM 697 C C . TYR A 1 89 ? 7.221 1.550 -17.788 1.00 96.25 89 TYR A C 1
ATOM 699 O O . TYR A 1 89 ? 6.004 1.731 -17.757 1.00 96.25 89 TYR A O 1
ATOM 707 N N . SER A 1 90 ? 8.070 2.283 -17.065 1.00 90.81 90 SER A N 1
ATOM 708 C CA . SER A 1 90 ? 7.663 3.376 -16.167 1.00 90.81 90 SER A CA 1
ATOM 709 C C . SER A 1 90 ? 7.899 4.773 -16.748 1.00 90.81 90 SER A C 1
ATOM 711 O O . SER A 1 90 ? 7.414 5.757 -16.198 1.00 90.81 90 SER A O 1
ATOM 713 N N . GLY A 1 91 ? 8.673 4.890 -17.832 1.00 89.62 91 GLY A N 1
ATOM 714 C CA . GLY A 1 91 ? 9.105 6.182 -18.369 1.00 89.62 91 GLY A CA 1
ATOM 715 C C . GLY A 1 91 ? 10.319 6.798 -17.668 1.00 89.62 91 GLY A C 1
ATOM 716 O O . GLY A 1 91 ? 10.774 7.858 -18.101 1.00 89.62 91 GLY A O 1
ATOM 717 N N . GLY A 1 92 ? 10.849 6.159 -16.621 1.00 89.94 92 GLY A N 1
ATOM 718 C CA . GLY A 1 92 ? 12.067 6.583 -15.924 1.00 89.94 92 GLY A CA 1
ATOM 719 C C . GLY A 1 92 ? 13.351 6.300 -16.711 1.00 89.94 92 GLY A C 1
ATOM 720 O O . GLY A 1 92 ? 13.309 5.745 -17.809 1.00 89.94 92 GLY A O 1
ATOM 721 N N . LEU A 1 93 ? 14.501 6.677 -16.141 1.00 90.94 93 LEU A N 1
ATOM 722 C CA . LEU A 1 93 ? 15.817 6.503 -16.772 1.00 90.94 93 LEU A CA 1
ATOM 723 C C . LEU A 1 93 ? 16.116 5.035 -17.096 1.00 90.94 93 LEU A C 1
ATOM 725 O O . LEU A 1 93 ? 16.355 4.727 -18.260 1.00 90.94 93 LEU A O 1
ATOM 729 N N . ASP A 1 94 ? 16.005 4.144 -16.109 1.00 92.44 94 ASP A N 1
ATOM 730 C CA . ASP A 1 94 ? 16.363 2.729 -16.261 1.00 92.44 94 ASP A CA 1
ATOM 731 C C . ASP A 1 94 ? 15.530 2.034 -17.353 1.00 92.44 94 ASP A C 1
ATOM 733 O O . ASP A 1 94 ? 16.063 1.346 -18.223 1.00 92.44 94 ASP A O 1
ATOM 737 N N . THR A 1 95 ? 14.211 2.257 -17.363 1.00 94.69 95 THR A N 1
ATOM 738 C CA . THR A 1 95 ? 13.316 1.661 -18.369 1.00 94.69 95 THR A CA 1
ATOM 739 C C . THR A 1 95 ? 13.431 2.339 -19.735 1.00 94.69 95 THR A C 1
ATOM 741 O O . THR A 1 95 ? 13.207 1.683 -20.752 1.00 94.69 95 THR A O 1
ATOM 744 N N . SER A 1 96 ? 13.827 3.616 -19.793 1.00 95.69 96 SER A N 1
ATOM 745 C CA . SER A 1 96 ? 14.109 4.315 -21.055 1.00 95.69 96 SER A CA 1
ATOM 746 C C . SER A 1 96 ? 15.402 3.823 -21.703 1.00 95.69 96 SER A C 1
ATOM 748 O O . SER A 1 96 ? 15.398 3.492 -22.886 1.00 95.69 96 SER A O 1
ATOM 750 N N . TYR A 1 97 ? 16.474 3.700 -20.917 1.00 95.75 97 TYR A N 1
ATOM 751 C CA . TYR A 1 97 ? 17.729 3.076 -21.335 1.00 95.75 97 TYR A CA 1
ATOM 752 C C . TYR A 1 97 ? 17.492 1.654 -21.849 1.00 95.75 97 TYR A C 1
ATOM 754 O O . TYR A 1 97 ? 17.899 1.326 -22.961 1.00 95.75 97 TYR A O 1
ATOM 762 N N . LEU A 1 98 ? 16.763 0.839 -21.080 1.00 96.62 98 LEU A N 1
ATOM 763 C CA . LEU A 1 98 ? 16.474 -0.543 -21.453 1.00 96.62 98 LEU A CA 1
ATOM 764 C C . LEU A 1 98 ? 15.663 -0.642 -22.754 1.00 96.62 98 LEU A C 1
ATOM 766 O O . LEU A 1 98 ? 15.935 -1.510 -23.579 1.00 96.62 98 LEU A O 1
ATOM 770 N N . THR A 1 99 ? 14.703 0.266 -22.961 1.00 97.81 99 THR A N 1
ATOM 771 C CA . THR A 1 99 ? 13.922 0.334 -24.206 1.00 97.81 99 THR A CA 1
ATOM 772 C C . THR A 1 99 ? 14.824 0.628 -25.404 1.00 97.81 99 THR A C 1
ATOM 774 O O . THR A 1 99 ? 14.758 -0.098 -26.395 1.00 97.81 99 THR A O 1
ATOM 777 N N . ALA A 1 100 ? 15.693 1.640 -25.303 1.00 97.38 100 ALA A N 1
ATOM 778 C CA . ALA A 1 100 ? 16.619 2.002 -26.376 1.00 97.38 100 ALA A CA 1
ATOM 779 C C . ALA A 1 100 ? 17.620 0.878 -26.677 1.00 97.38 100 ALA A C 1
ATOM 781 O O . ALA A 1 100 ? 17.806 0.519 -27.836 1.00 97.38 100 ALA A O 1
ATOM 782 N N . LYS A 1 101 ? 18.201 0.272 -25.634 1.00 96.88 101 LYS A N 1
ATOM 783 C CA . LYS A 1 101 ? 19.171 -0.823 -25.758 1.00 96.88 101 LYS A CA 1
ATOM 784 C C . LYS A 1 101 ? 18.591 -2.041 -26.471 1.00 96.88 101 LYS A C 1
ATOM 786 O O . LYS A 1 101 ? 19.128 -2.450 -27.495 1.00 96.88 101 LYS A O 1
ATOM 791 N N . LEU A 1 102 ? 17.467 -2.572 -25.987 1.00 97.12 102 LEU A N 1
ATOM 792 C CA . LEU A 1 102 ? 16.851 -3.764 -26.581 1.00 97.12 102 LEU A CA 1
ATOM 793 C C . LEU A 1 102 ? 16.356 -3.509 -28.012 1.00 97.12 102 LEU A C 1
ATOM 795 O O . LEU A 1 102 ? 16.446 -4.391 -28.865 1.00 97.12 102 LEU A O 1
ATOM 799 N N . SER A 1 103 ? 15.866 -2.298 -28.294 1.00 96.94 103 SER A N 1
ATOM 800 C CA . SER A 1 103 ? 15.443 -1.924 -29.649 1.00 96.94 103 SER A CA 1
ATOM 801 C C . SER A 1 103 ? 16.642 -1.823 -30.604 1.00 96.94 103 SER A C 1
ATOM 803 O O . SER A 1 103 ? 16.575 -2.317 -31.727 1.00 96.94 103 SER A O 1
ATOM 805 N N . ALA A 1 104 ? 17.765 -1.246 -30.157 1.00 95.88 104 ALA A N 1
ATOM 806 C CA . ALA A 1 104 ? 19.003 -1.148 -30.936 1.00 95.88 104 ALA A CA 1
ATOM 807 C C . ALA A 1 104 ? 19.670 -2.515 -31.189 1.00 95.88 104 ALA A C 1
ATOM 809 O O . ALA A 1 104 ? 20.323 -2.701 -32.214 1.00 95.88 104 ALA A O 1
ATOM 810 N N . GLU A 1 105 ? 19.468 -3.483 -30.293 1.00 95.38 105 GLU A N 1
ATOM 811 C CA . GLU A 1 105 ? 19.889 -4.883 -30.454 1.00 95.38 105 GLU A CA 1
ATOM 812 C C . GLU A 1 105 ? 19.010 -5.666 -31.455 1.00 95.38 105 GLU A C 1
ATOM 814 O O . GLU A 1 105 ? 19.307 -6.814 -31.784 1.00 95.38 105 GLU A O 1
ATOM 819 N N . GLY A 1 106 ? 17.959 -5.039 -31.996 1.00 95.81 106 GLY A N 1
ATOM 820 C CA . GLY A 1 106 ? 17.099 -5.606 -33.035 1.00 95.81 106 GLY A CA 1
ATOM 821 C C . GLY A 1 106 ? 15.891 -6.382 -32.508 1.00 95.81 106 GLY A C 1
ATOM 822 O O . GLY A 1 106 ? 15.227 -7.066 -33.288 1.00 95.81 106 GLY A O 1
ATOM 823 N N . HIS A 1 107 ? 15.581 -6.294 -31.211 1.00 97.69 107 HIS A N 1
ATOM 824 C CA . HIS A 1 107 ? 14.379 -6.903 -30.640 1.00 97.69 107 HIS A CA 1
ATOM 825 C C . HIS A 1 107 ? 13.127 -6.049 -30.908 1.00 97.69 107 HIS A C 1
ATOM 827 O O . HIS A 1 107 ? 13.173 -4.819 -30.923 1.00 97.69 107 HIS A O 1
ATOM 833 N N . ALA A 1 108 ? 11.973 -6.700 -31.070 1.00 97.50 108 ALA A N 1
ATOM 834 C CA . ALA A 1 108 ? 10.684 -6.026 -31.172 1.00 97.50 108 ALA A CA 1
ATOM 835 C C . ALA A 1 108 ? 10.145 -5.739 -29.763 1.00 97.50 108 ALA A C 1
ATOM 837 O O . ALA A 1 108 ? 9.574 -6.612 -29.112 1.00 97.50 108 ALA A O 1
ATOM 838 N N . VAL A 1 109 ? 10.350 -4.515 -29.270 1.00 98.44 109 VAL A N 1
ATOM 839 C CA . VAL A 1 109 ? 9.967 -4.130 -27.903 1.00 98.44 109 VAL A CA 1
ATOM 840 C C . VAL A 1 109 ? 8.550 -3.555 -27.866 1.00 98.44 109 VAL A C 1
ATOM 842 O O . VAL A 1 109 ? 8.272 -2.524 -28.476 1.00 98.44 109 VAL A O 1
ATOM 845 N N . THR A 1 110 ? 7.659 -4.171 -27.091 1.00 98.56 110 THR A N 1
ATOM 846 C CA . THR A 1 110 ? 6.374 -3.579 -26.692 1.00 98.56 110 THR A CA 1
ATOM 847 C C . THR A 1 110 ? 6.482 -3.053 -25.268 1.00 98.56 110 THR A C 1
ATOM 849 O O . THR A 1 110 ? 6.541 -3.822 -24.309 1.00 98.56 110 THR A O 1
ATOM 852 N N . ALA A 1 111 ? 6.502 -1.731 -25.118 1.00 98.44 111 ALA A N 1
ATOM 853 C CA . ALA A 1 111 ? 6.559 -1.075 -23.819 1.00 98.44 111 ALA A CA 1
ATOM 854 C C . ALA A 1 111 ? 5.165 -1.048 -23.172 1.00 98.44 111 ALA A C 1
ATOM 856 O O . ALA A 1 111 ? 4.217 -0.505 -23.737 1.00 98.44 111 ALA A O 1
ATOM 857 N N . VAL A 1 112 ? 5.027 -1.608 -21.972 1.00 98.44 112 VAL A N 1
ATOM 858 C CA . VAL A 1 112 ? 3.750 -1.676 -21.253 1.00 98.44 112 VAL A CA 1
ATOM 859 C C . VAL A 1 112 ? 3.861 -0.957 -19.919 1.00 98.44 112 VAL A C 1
ATOM 861 O O . VAL A 1 112 ? 4.667 -1.322 -19.065 1.00 98.44 112 VAL A O 1
ATOM 864 N N . THR A 1 113 ? 3.009 0.044 -19.719 1.00 96.75 113 THR A N 1
ATOM 865 C CA . THR A 1 113 ? 2.870 0.754 -18.447 1.00 96.75 113 THR A CA 1
ATOM 866 C C . THR A 1 113 ? 1.597 0.297 -17.748 1.00 96.75 113 THR A C 1
ATOM 868 O O . THR A 1 113 ? 0.493 0.478 -18.267 1.00 96.75 113 THR A O 1
ATOM 871 N N . VAL A 1 114 ? 1.742 -0.291 -16.561 1.00 96.19 114 VAL A N 1
ATOM 872 C CA . VAL A 1 114 ? 0.604 -0.643 -15.705 1.00 96.19 114 VAL A CA 1
ATOM 873 C C . VAL A 1 114 ? 0.260 0.561 -14.834 1.00 96.19 114 VAL A C 1
ATOM 875 O O . VAL A 1 114 ? 1.050 0.977 -13.991 1.00 96.19 114 VAL A O 1
ATOM 878 N N . ASP A 1 115 ? -0.914 1.135 -15.063 1.00 94.19 115 ASP A N 1
ATOM 879 C CA . ASP A 1 115 ? -1.414 2.309 -14.360 1.00 94.19 115 ASP A CA 1
ATOM 880 C C . ASP A 1 115 ? -2.139 1.900 -13.074 1.00 94.19 115 ASP A C 1
ATOM 882 O O . ASP A 1 115 ? -3.329 1.570 -13.075 1.00 94.19 115 ASP A O 1
ATOM 886 N N . CYS A 1 116 ? -1.395 1.935 -11.973 1.00 93.94 116 CYS A N 1
ATOM 887 C CA . CYS A 1 116 ? -1.907 1.752 -10.619 1.00 93.94 116 CYS A CA 1
ATOM 888 C C . CYS A 1 116 ? -2.351 3.071 -9.963 1.00 93.94 116 CYS A C 1
ATOM 890 O O . CYS A 1 116 ? -2.645 3.074 -8.771 1.00 93.94 116 CYS A O 1
ATOM 892 N N . GLY A 1 117 ? -2.418 4.178 -10.711 1.00 89.38 117 GLY A N 1
ATOM 893 C CA . GLY A 1 117 ? -2.661 5.530 -10.204 1.00 89.38 117 GLY A CA 1
ATOM 894 C C . GLY A 1 117 ? -1.415 6.415 -10.254 1.00 89.38 117 GLY A C 1
ATOM 895 O O . GLY A 1 117 ? -0.315 5.948 -10.528 1.00 89.38 117 GLY A O 1
ATOM 896 N N . GLY A 1 118 ? -1.601 7.716 -10.010 1.00 77.00 118 GLY A N 1
ATOM 897 C CA . GLY A 1 118 ? -0.503 8.691 -9.969 1.00 77.00 118 GLY A CA 1
ATOM 898 C C . GLY A 1 118 ? -0.087 9.292 -11.318 1.00 77.00 118 GLY A C 1
ATOM 899 O O . GLY A 1 118 ? 0.876 10.047 -11.351 1.00 77.00 118 GLY A O 1
ATOM 900 N N . PHE A 1 119 ? -0.804 9.004 -12.411 1.00 83.81 119 PHE A N 1
ATOM 901 C CA . PHE A 1 119 ? -0.546 9.601 -13.727 1.00 83.81 119 PHE A CA 1
ATOM 902 C C . PHE A 1 119 ? -1.665 10.548 -14.169 1.00 83.81 119 PHE A C 1
ATOM 904 O O . PHE A 1 119 ? -2.813 10.132 -14.358 1.00 83.81 119 PHE A O 1
ATOM 911 N N . SER A 1 120 ? -1.312 11.796 -14.469 1.00 85.44 120 SER A N 1
ATOM 912 C CA . SER A 1 120 ? -2.164 12.715 -15.225 1.00 85.44 120 SER A CA 1
ATOM 913 C C . SER A 1 120 ? -2.288 12.297 -16.697 1.00 85.44 120 SER A C 1
ATOM 915 O O . SER A 1 120 ? -1.469 11.557 -17.251 1.00 85.44 120 SER A O 1
ATOM 917 N N . HIS A 1 121 ? -3.308 12.815 -17.388 1.00 86.44 121 HIS A N 1
ATOM 918 C CA . HIS A 1 121 ? -3.507 12.539 -18.818 1.00 86.44 121 HIS A CA 1
ATOM 919 C C . HIS A 1 121 ? -2.332 13.008 -19.691 1.00 86.44 121 HIS A C 1
ATOM 921 O O . HIS A 1 121 ? -1.969 12.344 -20.664 1.00 86.44 121 HIS A O 1
ATOM 927 N N . SER A 1 122 ? -1.717 14.142 -19.349 1.00 89.25 122 SER A N 1
ATOM 928 C CA . SER A 1 122 ? -0.529 14.656 -20.039 1.00 89.25 122 SER A CA 1
ATOM 929 C C . SER A 1 122 ? 0.695 13.774 -19.813 1.00 89.25 122 SER A C 1
ATOM 931 O O . SER A 1 122 ? 1.421 13.499 -20.769 1.00 89.25 122 SER A O 1
ATOM 933 N N . GLU A 1 123 ? 0.900 13.273 -18.593 1.00 88.38 123 GLU A N 1
ATOM 934 C CA . GLU A 1 123 ? 2.007 12.359 -18.289 1.00 88.38 123 GLU A CA 1
ATOM 935 C C . GLU A 1 123 ? 1.859 11.039 -19.036 1.00 88.38 123 GLU A C 1
ATOM 937 O O . GLU A 1 123 ? 2.828 10.574 -19.632 1.00 88.38 123 GLU A O 1
ATOM 942 N N . LYS A 1 124 ? 0.643 10.480 -19.112 1.00 91.69 124 LYS A N 1
ATOM 943 C CA . LYS A 1 124 ? 0.395 9.263 -19.900 1.00 91.69 124 LYS A CA 1
ATOM 944 C C . LYS A 1 124 ? 0.809 9.438 -21.360 1.00 91.69 124 LYS A C 1
ATOM 946 O O . LYS A 1 124 ? 1.525 8.603 -21.910 1.00 91.69 124 LYS A O 1
ATOM 951 N N . LYS A 1 125 ? 0.412 10.554 -21.983 1.00 93.06 125 LYS A N 1
ATOM 952 C CA . LYS A 1 125 ? 0.811 10.879 -23.362 1.00 93.06 125 LYS A CA 1
ATOM 953 C C . LYS A 1 125 ? 2.326 11.025 -23.505 1.00 93.06 125 LYS A C 1
ATOM 955 O O . LYS A 1 125 ? 2.889 10.511 -24.468 1.00 93.06 125 LYS A O 1
ATOM 960 N N . ALA A 1 126 ? 2.979 11.697 -22.557 1.00 92.44 126 ALA A N 1
ATOM 961 C CA . ALA A 1 126 ? 4.425 11.899 -22.577 1.00 92.44 126 ALA A CA 1
ATOM 962 C C . ALA A 1 126 ? 5.203 10.580 -22.432 1.00 92.44 126 ALA A C 1
ATOM 964 O O . ALA A 1 126 ? 6.180 10.369 -23.147 1.00 92.44 126 ALA A O 1
ATOM 965 N N . VAL A 1 127 ? 4.755 9.678 -21.552 1.00 93.31 127 VAL A N 1
ATOM 966 C CA . VAL A 1 127 ? 5.333 8.336 -21.369 1.00 93.31 127 VAL A CA 1
ATOM 967 C C . VAL A 1 127 ? 5.204 7.517 -22.655 1.00 93.31 127 VAL A C 1
ATOM 969 O O . VAL A 1 127 ? 6.202 6.977 -23.130 1.00 93.31 127 VAL A O 1
ATOM 972 N N . ALA A 1 128 ? 4.017 7.482 -23.268 1.00 95.44 128 ALA A N 1
ATOM 973 C CA . ALA A 1 128 ? 3.806 6.753 -24.518 1.00 95.44 128 ALA A CA 1
ATOM 974 C C . ALA A 1 128 ? 4.672 7.295 -25.667 1.00 95.44 128 ALA A C 1
ATOM 976 O O . ALA A 1 128 ? 5.346 6.531 -26.355 1.00 95.44 128 ALA A O 1
ATOM 977 N N . ALA A 1 129 ? 4.702 8.621 -25.845 1.00 96.06 129 ALA A N 1
ATOM 978 C CA . ALA A 1 129 ? 5.519 9.263 -26.872 1.00 96.06 129 ALA A CA 1
ATOM 979 C C . ALA A 1 129 ? 7.018 8.989 -26.674 1.00 96.06 129 ALA A C 1
ATOM 981 O O . ALA A 1 129 ? 7.732 8.739 -27.645 1.00 96.06 129 ALA A O 1
ATOM 982 N N . ARG A 1 130 ? 7.489 8.984 -25.420 1.00 95.62 130 ARG A N 1
ATOM 983 C CA . ARG A 1 130 ? 8.884 8.679 -25.089 1.00 95.62 130 ARG A CA 1
ATOM 984 C C . ARG A 1 130 ? 9.256 7.245 -25.449 1.00 95.62 130 ARG A C 1
ATOM 986 O O . ARG A 1 130 ? 10.290 7.055 -26.075 1.00 95.62 130 ARG A O 1
ATOM 993 N N . ALA A 1 131 ? 8.422 6.261 -25.109 1.00 97.06 131 ALA A N 1
ATOM 994 C CA . ALA A 1 131 ? 8.681 4.862 -25.456 1.00 97.06 131 ALA A CA 1
ATOM 995 C C . ALA A 1 131 ? 8.895 4.678 -26.968 1.00 97.06 131 ALA A C 1
ATOM 997 O O . ALA A 1 131 ? 9.867 4.053 -27.384 1.00 97.06 131 ALA A O 1
ATOM 998 N N . LEU A 1 132 ? 8.026 5.283 -27.786 1.00 97.81 132 LEU A N 1
ATOM 999 C CA . LEU A 1 132 ? 8.127 5.224 -29.247 1.00 97.81 132 LEU A CA 1
ATOM 1000 C C . LEU A 1 132 ? 9.385 5.936 -29.767 1.00 97.81 132 LEU A C 1
ATOM 1002 O O . LEU A 1 132 ? 10.078 5.411 -30.632 1.00 97.81 132 LEU A O 1
ATOM 1006 N N . ALA A 1 133 ? 9.725 7.102 -29.209 1.00 96.88 133 ALA A N 1
ATOM 1007 C CA . ALA A 1 133 ? 10.939 7.839 -29.573 1.00 96.88 133 ALA A CA 1
ATOM 1008 C C . ALA A 1 133 ? 12.244 7.107 -29.194 1.00 96.88 133 ALA A C 1
ATOM 1010 O O . ALA A 1 133 ? 13.300 7.402 -29.752 1.00 96.88 133 ALA A O 1
ATOM 1011 N N . LEU A 1 134 ? 12.177 6.161 -28.253 1.00 97.06 134 LEU A N 1
ATOM 1012 C CA . LEU A 1 134 ? 13.284 5.287 -27.852 1.00 97.06 134 LEU A CA 1
ATOM 1013 C C . LEU A 1 134 ? 13.395 4.021 -28.718 1.00 97.06 134 LEU A C 1
ATOM 1015 O O . LEU A 1 134 ? 14.264 3.197 -28.465 1.00 97.06 134 LEU A O 1
ATOM 1019 N N . GLY A 1 135 ? 12.529 3.848 -29.720 1.00 97.00 135 GLY A N 1
ATOM 1020 C CA . GLY A 1 135 ? 12.572 2.708 -30.637 1.00 97.00 135 GLY A CA 1
ATOM 1021 C C . GLY A 1 135 ? 11.632 1.552 -30.289 1.00 97.00 135 GLY A C 1
ATOM 1022 O O . GLY A 1 135 ? 11.659 0.544 -30.991 1.00 97.00 135 GLY A O 1
ATOM 1023 N N . ALA A 1 136 ? 10.768 1.684 -29.272 1.00 97.94 136 ALA A N 1
ATOM 1024 C CA . ALA A 1 136 ? 9.748 0.668 -29.013 1.00 97.94 136 ALA A CA 1
ATOM 1025 C C . ALA A 1 136 ? 8.819 0.506 -30.230 1.00 97.94 136 ALA A C 1
ATOM 1027 O O . ALA A 1 136 ? 8.322 1.489 -30.783 1.00 97.94 136 ALA A O 1
ATOM 1028 N N . ALA A 1 137 ? 8.519 -0.740 -30.598 1.00 97.94 137 ALA A N 1
ATOM 1029 C CA . ALA A 1 137 ? 7.593 -1.069 -31.678 1.00 97.94 137 ALA A CA 1
ATOM 1030 C C . ALA A 1 137 ? 6.153 -0.636 -31.353 1.00 97.94 137 ALA A C 1
ATOM 1032 O O . ALA A 1 137 ? 5.391 -0.259 -32.242 1.00 97.94 137 ALA A O 1
ATOM 1033 N N . SER A 1 138 ? 5.770 -0.683 -30.073 1.00 97.94 138 SER A N 1
ATOM 1034 C CA . SER A 1 138 ? 4.495 -0.147 -29.595 1.00 97.94 138 SER A CA 1
ATOM 1035 C C . SER A 1 138 ? 4.543 0.223 -28.109 1.00 97.94 138 SER A C 1
ATOM 1037 O O . SER A 1 138 ? 5.426 -0.221 -27.370 1.00 97.94 138 SER A O 1
ATOM 1039 N N . HIS A 1 139 ? 3.575 1.031 -27.664 1.00 98.12 139 HIS A N 1
ATOM 1040 C CA . HIS A 1 139 ? 3.337 1.330 -26.249 1.00 98.12 139 HIS A CA 1
ATOM 1041 C C . HIS A 1 139 ? 1.885 1.025 -25.863 1.00 98.12 139 HIS A C 1
ATOM 1043 O O . HIS A 1 139 ? 0.967 1.279 -26.648 1.00 98.12 139 HIS A O 1
ATOM 1049 N N . ARG A 1 140 ? 1.666 0.480 -24.658 1.00 96.44 140 ARG A N 1
ATOM 1050 C CA . ARG A 1 140 ? 0.336 0.164 -24.115 1.00 96.44 140 ARG A CA 1
ATOM 1051 C C . ARG A 1 140 ? 0.206 0.606 -22.659 1.00 96.44 140 ARG A C 1
ATOM 1053 O O . ARG A 1 140 ? 1.087 0.348 -21.844 1.00 96.44 140 ARG A O 1
ATOM 1060 N N . PHE A 1 141 ? -0.946 1.182 -22.318 1.00 95.81 141 PHE A N 1
ATOM 1061 C CA . PHE A 1 141 ? -1.376 1.344 -20.928 1.00 95.81 141 PHE A CA 1
ATOM 1062 C C . PHE A 1 141 ? -2.316 0.212 -20.522 1.00 95.81 141 PHE A C 1
ATOM 1064 O O . PHE A 1 141 ? -3.252 -0.113 -21.253 1.00 95.81 141 PHE A O 1
ATOM 1071 N N . VAL A 1 142 ? -2.097 -0.337 -19.331 1.00 96.12 142 VAL A N 1
ATOM 1072 C CA . VAL A 1 142 ? -2.991 -1.305 -18.687 1.00 96.12 142 VAL A CA 1
ATOM 1073 C C . VAL A 1 142 ? -3.500 -0.678 -17.396 1.00 96.12 142 VAL A C 1
ATOM 1075 O O . VAL A 1 142 ? -2.713 -0.443 -16.485 1.00 96.12 142 VAL A O 1
ATOM 1078 N N . SER A 1 143 ? -4.797 -0.376 -17.313 1.00 93.50 143 SER A N 1
ATOM 1079 C CA . SER A 1 143 ? -5.395 0.133 -16.071 1.00 93.50 143 SER A CA 1
ATOM 1080 C C . SER A 1 143 ? -5.416 -0.967 -15.012 1.00 93.50 143 SER A C 1
ATOM 1082 O O . SER A 1 143 ? -5.879 -2.074 -15.288 1.00 93.50 143 SER A O 1
ATOM 1084 N N . ALA A 1 144 ? -4.940 -0.659 -13.809 1.00 96.19 144 ALA A N 1
ATOM 1085 C CA . ALA A 1 144 ? -4.918 -1.581 -12.678 1.00 96.19 144 ALA A CA 1
ATOM 1086 C C . ALA A 1 144 ? -5.497 -0.978 -11.391 1.00 96.19 144 ALA A C 1
ATOM 1088 O O . ALA A 1 144 ? -5.453 -1.640 -10.359 1.00 96.19 144 ALA A O 1
ATOM 1089 N N . LYS A 1 145 ? -6.053 0.243 -11.428 1.00 95.62 145 LYS A N 1
ATOM 1090 C CA . LYS A 1 145 ? -6.590 0.930 -10.238 1.00 95.62 145 LYS A CA 1
ATOM 1091 C C . LYS A 1 145 ? -7.683 0.121 -9.533 1.00 95.62 145 LYS A C 1
ATOM 1093 O O . LYS A 1 145 ? -7.580 -0.108 -8.330 1.00 95.62 145 LYS A O 1
ATOM 1098 N N . ASP A 1 146 ? -8.661 -0.378 -10.286 1.00 96.06 146 ASP A N 1
ATOM 1099 C CA . ASP A 1 146 ? -9.758 -1.183 -9.733 1.00 96.06 146 ASP A CA 1
ATOM 1100 C C . ASP A 1 146 ? -9.236 -2.520 -9.193 1.00 96.06 146 ASP A C 1
ATOM 1102 O O . ASP A 1 146 ? -9.474 -2.868 -8.039 1.00 96.06 146 ASP A O 1
ATOM 1106 N N . THR A 1 147 ? -8.405 -3.218 -9.976 1.00 96.62 147 THR A N 1
ATOM 1107 C CA . THR A 1 147 ? -7.746 -4.468 -9.562 1.00 96.62 147 THR A CA 1
ATOM 1108 C C . THR A 1 147 ? -6.933 -4.291 -8.278 1.00 96.62 147 THR A C 1
ATOM 1110 O O . THR A 1 147 ? -6.968 -5.150 -7.396 1.00 96.62 147 THR A O 1
ATOM 1113 N N . LEU A 1 148 ? -6.193 -3.185 -8.160 1.00 97.00 148 LEU A N 1
ATOM 1114 C CA . LEU A 1 148 ? -5.413 -2.843 -6.976 1.00 97.00 148 LEU A CA 1
ATOM 1115 C C . LEU A 1 148 ? -6.333 -2.598 -5.778 1.00 97.00 148 LEU A C 1
ATOM 1117 O O . LEU A 1 148 ? -6.081 -3.131 -4.696 1.00 97.00 148 LEU A O 1
ATOM 1121 N N . PHE A 1 149 ? -7.411 -1.833 -5.958 1.00 97.50 149 PHE A N 1
ATOM 1122 C CA . PHE A 1 149 ? -8.367 -1.583 -4.888 1.00 97.50 149 PHE A CA 1
ATOM 1123 C C . PHE A 1 149 ? -9.005 -2.882 -4.380 1.00 97.50 149 PHE A C 1
ATOM 1125 O O . PHE A 1 149 ? -8.953 -3.184 -3.185 1.00 97.50 149 PHE A O 1
ATOM 1132 N N . GLU A 1 150 ? -9.558 -3.677 -5.291 1.00 96.94 150 GLU A N 1
ATOM 1133 C CA . GLU A 1 150 ? -10.289 -4.900 -4.970 1.00 96.94 150 GLU A CA 1
ATOM 1134 C C . GLU A 1 150 ? -9.392 -5.951 -4.315 1.00 96.94 150 GLU A C 1
ATOM 1136 O O . GLU A 1 150 ? -9.764 -6.553 -3.310 1.00 96.94 150 GLU A O 1
ATOM 1141 N N . ARG A 1 151 ? -8.196 -6.181 -4.870 1.00 96.19 151 ARG A N 1
ATOM 1142 C CA . ARG A 1 151 ? -7.346 -7.309 -4.462 1.00 96.19 151 ARG A CA 1
ATOM 1143 C C . ARG A 1 151 ? -6.334 -6.969 -3.380 1.00 96.19 151 ARG A C 1
ATOM 1145 O O . ARG A 1 151 ? -5.762 -7.887 -2.795 1.00 96.19 151 ARG A O 1
ATOM 1152 N N . VAL A 1 152 ? -6.067 -5.685 -3.147 1.00 97.25 152 VAL A N 1
ATOM 1153 C CA . VAL A 1 152 ? -5.018 -5.240 -2.224 1.00 97.25 152 VAL A CA 1
ATOM 1154 C C . VAL A 1 152 ? -5.558 -4.224 -1.229 1.00 97.25 152 VAL A C 1
ATOM 1156 O O . VAL A 1 152 ? -5.532 -4.499 -0.029 1.00 97.25 152 VAL A O 1
ATOM 1159 N N . LEU A 1 153 ? -6.051 -3.068 -1.689 1.00 98.06 153 LEU A N 1
ATOM 1160 C CA . LEU A 1 153 ? -6.376 -1.957 -0.781 1.00 98.06 153 LEU A CA 1
ATOM 1161 C C . LEU A 1 153 ? -7.549 -2.288 0.139 1.00 98.06 153 LEU A C 1
ATOM 1163 O O . LEU A 1 153 ? -7.502 -1.945 1.315 1.00 98.06 153 LEU A O 1
ATOM 1167 N N . THR A 1 154 ? -8.530 -3.051 -0.346 1.00 98.19 154 THR A N 1
ATOM 1168 C CA . THR A 1 154 ? -9.618 -3.610 0.473 1.00 98.19 154 THR A CA 1
ATOM 1169 C C . THR A 1 154 ? -9.080 -4.322 1.716 1.00 98.19 154 THR A C 1
ATOM 1171 O O . THR A 1 154 ? -9.584 -4.131 2.821 1.00 98.19 154 THR A O 1
ATOM 1174 N N . HIS A 1 155 ? -8.012 -5.108 1.563 1.00 98.25 155 HIS A N 1
ATOM 1175 C CA . HIS A 1 155 ? -7.412 -5.861 2.662 1.00 98.25 155 HIS A CA 1
ATOM 1176 C C . HIS A 1 155 ? -6.437 -5.028 3.500 1.00 98.25 155 HIS A C 1
ATOM 1178 O O . HIS A 1 155 ? -6.320 -5.272 4.699 1.00 98.25 155 HIS A O 1
ATOM 1184 N N . LEU A 1 156 ? -5.779 -4.022 2.912 1.00 98.31 156 LEU A N 1
ATOM 1185 C CA . LEU A 1 156 ? -5.006 -3.044 3.685 1.00 98.31 156 LEU A CA 1
ATOM 1186 C C . LEU A 1 156 ? -5.907 -2.235 4.623 1.00 98.31 156 LEU A C 1
ATOM 1188 O O . LEU A 1 156 ? -5.561 -2.075 5.792 1.00 98.31 156 LEU A O 1
ATOM 1192 N N . ILE A 1 157 ? -7.071 -1.798 4.134 1.00 98.69 157 ILE A N 1
ATOM 1193 C CA . ILE A 1 157 ? -8.090 -1.094 4.920 1.00 98.69 157 ILE A CA 1
ATOM 1194 C C . ILE A 1 157 ? -8.652 -2.028 5.991 1.00 98.69 157 ILE A C 1
ATOM 1196 O O . ILE A 1 157 ? -8.530 -1.733 7.176 1.00 98.69 157 ILE A O 1
ATOM 1200 N N . ALA A 1 158 ? -9.159 -3.202 5.599 1.00 98.56 158 ALA A N 1
ATOM 1201 C CA . ALA A 1 158 ? -9.736 -4.166 6.535 1.00 98.56 158 ALA A CA 1
ATOM 1202 C C . ALA A 1 158 ? -8.748 -4.611 7.630 1.00 98.56 158 ALA A C 1
ATOM 1204 O O . ALA A 1 158 ? -9.159 -4.931 8.744 1.00 98.56 158 ALA A O 1
ATOM 1205 N N . GLY A 1 159 ? -7.447 -4.645 7.335 1.00 97.94 159 GLY A N 1
ATOM 1206 C CA . GLY A 1 159 ? -6.396 -4.959 8.300 1.00 97.94 159 GLY A CA 1
ATOM 1207 C C . GLY A 1 159 ? -5.869 -3.759 9.097 1.00 97.94 159 GLY A C 1
ATOM 1208 O O . GLY A 1 159 ? -5.095 -3.975 10.018 1.00 97.94 159 GLY A O 1
ATOM 1209 N N . ASN A 1 160 ? -6.250 -2.517 8.780 1.00 98.19 160 ASN A N 1
ATOM 1210 C CA . ASN A 1 160 ? -5.589 -1.298 9.279 1.00 98.19 160 ASN A CA 1
ATOM 1211 C C . ASN A 1 160 ? -4.057 -1.336 9.097 1.00 98.19 160 ASN A C 1
ATOM 1213 O O . ASN A 1 160 ? -3.295 -0.979 9.997 1.00 98.19 160 ASN A O 1
ATOM 1217 N N . VAL A 1 161 ? -3.587 -1.841 7.955 1.00 97.88 161 VAL A N 1
ATOM 1218 C CA . VAL A 1 161 ? -2.179 -2.214 7.781 1.00 97.88 161 VAL A CA 1
ATOM 1219 C C . VAL A 1 161 ? -1.276 -0.980 7.777 1.00 97.88 161 VAL A C 1
ATOM 1221 O O . VAL A 1 161 ? -1.298 -0.174 6.847 1.00 97.88 161 VAL A O 1
ATOM 1224 N N . ARG A 1 162 ? -0.409 -0.893 8.789 1.00 96.25 162 ARG A N 1
ATOM 1225 C CA . ARG A 1 162 ? 0.691 0.073 8.881 1.00 96.25 162 ARG A CA 1
ATOM 1226 C C . ARG A 1 162 ? 1.964 -0.648 9.281 1.00 96.25 162 ARG A C 1
ATOM 1228 O O . ARG A 1 162 ? 2.149 -1.011 10.440 1.00 96.25 162 ARG A O 1
ATOM 1235 N N . ARG A 1 163 ? 2.860 -0.851 8.321 1.00 91.88 163 ARG A N 1
ATOM 1236 C CA . ARG A 1 163 ? 4.131 -1.527 8.570 1.00 91.88 163 ARG A CA 1
ATOM 1237 C C . ARG A 1 163 ? 4.956 -0.722 9.569 1.00 91.88 163 ARG A C 1
ATOM 1239 O O . ARG A 1 163 ? 5.197 0.464 9.356 1.00 91.88 163 ARG A O 1
ATOM 1246 N N . GLY A 1 164 ? 5.414 -1.384 10.632 1.00 89.69 164 GLY A N 1
ATOM 1247 C CA . GLY A 1 164 ? 6.169 -0.717 11.698 1.00 89.69 164 GLY A CA 1
ATOM 1248 C C . GLY A 1 164 ? 5.353 0.350 12.438 1.00 89.69 164 GLY A C 1
ATOM 1249 O O . GLY A 1 164 ? 5.933 1.252 13.031 1.00 89.69 164 GLY A O 1
ATOM 1250 N N . GLY A 1 165 ? 4.020 0.277 12.363 1.00 92.50 165 GLY A N 1
ATOM 1251 C CA . GLY A 1 165 ? 3.099 1.224 12.988 1.00 92.50 165 GLY A CA 1
ATOM 1252 C C . GLY A 1 165 ? 2.873 2.525 12.214 1.00 92.50 165 GLY A C 1
ATOM 1253 O O . GLY A 1 165 ? 1.986 3.282 12.594 1.00 92.50 165 GLY A O 1
ATOM 1254 N N . THR A 1 166 ? 3.607 2.791 11.125 1.00 92.69 166 THR A N 1
ATOM 1255 C CA . THR A 1 166 ? 3.524 4.076 10.402 1.00 92.69 166 THR A CA 1
ATOM 1256 C C . THR A 1 166 ? 3.201 3.922 8.917 1.00 92.69 166 THR A C 1
ATOM 1258 O O . THR A 1 166 ? 2.238 4.520 8.443 1.00 92.69 166 THR A O 1
ATOM 1261 N N . TYR A 1 167 ? 3.961 3.108 8.177 1.00 95.94 167 TYR A N 1
ATOM 1262 C CA . TYR A 1 167 ? 3.930 3.090 6.712 1.00 95.94 167 TYR A CA 1
ATOM 1263 C C . TYR A 1 167 ? 2.754 2.280 6.135 1.00 95.94 167 TYR A C 1
ATOM 1265 O O . TYR A 1 167 ? 2.737 1.054 6.287 1.00 95.94 167 TYR A O 1
ATOM 1273 N N . PRO A 1 168 ? 1.817 2.893 5.385 1.00 95.88 168 PRO A N 1
ATOM 1274 C CA . PRO A 1 168 ? 0.611 2.218 4.894 1.00 95.88 168 PRO A CA 1
ATOM 1275 C C . PRO A 1 168 ? 0.823 1.414 3.596 1.00 95.88 168 PRO A C 1
ATOM 1277 O O . PRO A 1 168 ? -0.137 1.101 2.897 1.00 95.88 168 PRO A O 1
ATOM 1280 N N . LEU A 1 169 ? 2.074 1.065 3.260 1.00 94.06 169 LEU A N 1
ATOM 1281 C CA . LEU A 1 169 ? 2.451 0.261 2.085 1.00 94.06 169 LEU A CA 1
ATOM 1282 C C . LEU A 1 169 ? 2.086 0.874 0.719 1.00 94.06 169 LEU A C 1
ATOM 1284 O O . LEU A 1 169 ? 1.770 0.132 -0.209 1.00 94.06 169 LEU A O 1
ATOM 1288 N N . CYS A 1 170 ? 2.221 2.198 0.578 1.00 90.25 170 CYS A N 1
ATOM 1289 C CA . CYS A 1 170 ? 1.846 2.995 -0.602 1.00 90.25 170 CYS A CA 1
ATOM 1290 C C . CYS A 1 170 ? 2.113 2.327 -1.963 1.00 90.25 170 CYS A C 1
ATOM 1292 O O . CYS A 1 170 ? 1.200 2.202 -2.769 1.00 90.25 170 CYS A O 1
ATOM 1294 N N . VAL A 1 171 ? 3.356 1.894 -2.213 1.00 85.31 171 VAL A N 1
ATOM 1295 C CA . VAL A 1 171 ? 3.800 1.433 -3.549 1.00 85.31 171 VAL A CA 1
ATOM 1296 C C . VAL A 1 171 ? 4.300 -0.014 -3.545 1.00 85.31 171 VAL A C 1
ATOM 1298 O O . VAL A 1 171 ? 4.305 -0.700 -4.561 1.00 85.31 171 VAL A O 1
ATOM 1301 N N . ALA A 1 172 ? 4.724 -0.544 -2.397 1.00 82.50 172 ALA A N 1
ATOM 1302 C CA . ALA A 1 172 ? 5.309 -1.887 -2.362 1.00 82.50 172 ALA A CA 1
ATOM 1303 C C . ALA A 1 172 ? 4.312 -2.974 -2.805 1.00 82.50 172 ALA A C 1
ATOM 1305 O O . ALA A 1 172 ? 4.707 -3.953 -3.434 1.00 82.50 172 ALA A O 1
ATOM 1306 N N . ALA A 1 173 ? 3.032 -2.789 -2.478 1.00 79.88 173 ALA A N 1
ATOM 1307 C CA . ALA A 1 173 ? 1.991 -3.779 -2.702 1.00 79.88 173 ALA A CA 1
ATOM 1308 C C . ALA A 1 173 ? 1.552 -3.906 -4.170 1.00 79.88 173 ALA A C 1
ATOM 1310 O O . ALA A 1 173 ? 1.207 -4.997 -4.620 1.00 79.88 173 ALA A O 1
ATOM 1311 N N . GLU A 1 174 ? 1.591 -2.813 -4.935 1.00 90.44 174 GLU A N 1
ATOM 1312 C CA . GLU A 1 174 ? 1.166 -2.814 -6.340 1.00 90.44 174 GLU A CA 1
ATOM 1313 C C . GLU A 1 174 ? 2.133 -3.568 -7.260 1.00 90.44 174 GLU A C 1
ATOM 1315 O O . GLU A 1 174 ? 1.713 -4.057 -8.305 1.00 90.44 174 GLU A O 1
ATOM 1320 N N . ARG A 1 175 ? 3.407 -3.727 -6.871 1.00 92.19 175 ARG A N 1
ATOM 1321 C CA . ARG A 1 175 ? 4.440 -4.386 -7.692 1.00 92.19 175 ARG A CA 1
ATOM 1322 C C . ARG A 1 175 ? 4.073 -5.825 -8.058 1.00 92.19 175 ARG A C 1
ATOM 1324 O O . ARG A 1 175 ? 4.287 -6.230 -9.196 1.00 92.19 175 ARG A O 1
ATOM 1331 N N . SER A 1 176 ? 3.456 -6.572 -7.140 1.00 93.12 176 SER A N 1
ATOM 1332 C CA . SER A 1 176 ? 2.974 -7.929 -7.431 1.00 93.12 176 SER A CA 1
ATOM 1333 C C . SER A 1 176 ? 1.815 -7.931 -8.436 1.00 93.12 176 SER A C 1
ATOM 1335 O O . SER A 1 176 ? 1.796 -8.771 -9.328 1.00 93.12 176 SER A O 1
ATOM 1337 N N . ILE A 1 177 ? 0.892 -6.963 -8.351 1.00 95.06 177 ILE A N 1
ATOM 1338 C CA . ILE A 1 177 ? -0.216 -6.822 -9.313 1.00 95.06 177 ILE A CA 1
ATOM 1339 C C . ILE A 1 177 ? 0.310 -6.430 -10.697 1.00 95.06 177 ILE A C 1
ATOM 1341 O O . ILE A 1 177 ? -0.124 -6.989 -11.701 1.00 95.06 177 ILE A O 1
ATOM 1345 N N . GLN A 1 178 ? 1.270 -5.505 -10.757 1.00 95.81 178 GLN A N 1
ATOM 1346 C CA . GLN A 1 178 ? 1.910 -5.098 -12.009 1.00 95.81 178 GLN A CA 1
ATOM 1347 C C . GLN A 1 178 ? 2.587 -6.292 -12.685 1.00 95.81 178 GLN A C 1
ATOM 1349 O O . GLN A 1 178 ? 2.309 -6.571 -13.848 1.00 95.81 178 GLN A O 1
ATOM 1354 N N . ALA A 1 179 ? 3.419 -7.028 -11.946 1.00 96.12 179 ALA A N 1
ATOM 1355 C CA . ALA A 1 179 ? 4.099 -8.216 -12.448 1.00 96.12 179 ALA A CA 1
ATOM 1356 C C . ALA A 1 179 ? 3.117 -9.303 -12.917 1.00 96.12 179 ALA A C 1
ATOM 1358 O O . ALA A 1 179 ? 3.303 -9.858 -13.997 1.00 96.12 179 ALA A O 1
ATOM 1359 N N . GLU A 1 180 ? 2.049 -9.571 -12.158 1.00 96.00 180 GLU A N 1
ATOM 1360 C CA . GLU A 1 180 ? 1.011 -10.534 -12.543 1.00 96.00 180 GLU A CA 1
ATOM 1361 C C . GLU A 1 180 ? 0.337 -10.147 -13.869 1.00 96.00 180 GLU A C 1
ATOM 1363 O O . GLU A 1 180 ? 0.233 -10.979 -14.771 1.00 96.00 180 GLU A O 1
ATOM 1368 N N . LEU A 1 181 ? -0.103 -8.892 -14.011 1.00 97.25 181 LEU A N 1
ATOM 1369 C CA . LEU A 1 181 ? -0.776 -8.418 -15.225 1.00 97.25 181 LEU A CA 1
ATOM 1370 C C . LEU A 1 181 ? 0.154 -8.447 -16.443 1.00 97.25 181 LEU A C 1
ATOM 1372 O O . LEU A 1 181 ? -0.268 -8.823 -17.535 1.00 97.25 181 LEU A O 1
ATOM 1376 N N . LEU A 1 182 ? 1.424 -8.082 -16.259 1.00 98.06 182 LEU A N 1
ATOM 1377 C CA . LEU A 1 182 ? 2.427 -8.134 -17.321 1.00 98.06 182 LEU A CA 1
ATOM 1378 C C . LEU A 1 182 ? 2.742 -9.579 -17.726 1.00 98.06 182 LEU A C 1
ATOM 1380 O O . LEU A 1 182 ? 2.857 -9.850 -18.916 1.00 98.06 182 LEU A O 1
ATOM 1384 N N . ALA A 1 183 ? 2.825 -10.510 -16.772 1.00 97.00 183 ALA A N 1
ATOM 1385 C CA . ALA A 1 183 ? 3.005 -11.932 -17.058 1.00 97.00 183 ALA A CA 1
ATOM 1386 C C . ALA A 1 183 ? 1.815 -12.515 -17.828 1.00 97.00 183 ALA A C 1
ATOM 1388 O O . ALA A 1 183 ? 2.005 -13.211 -18.824 1.00 97.00 183 ALA A O 1
ATOM 1389 N N . GLN A 1 184 ? 0.587 -12.203 -17.401 1.00 95.75 184 GLN A N 1
ATOM 1390 C CA . GLN A 1 184 ? -0.628 -12.618 -18.105 1.00 95.75 184 GLN A CA 1
ATOM 1391 C C . GLN A 1 184 ? -0.629 -12.106 -19.542 1.00 95.75 184 GLN A C 1
ATOM 1393 O O . GLN A 1 184 ? -0.903 -12.880 -20.455 1.00 95.75 184 GLN A O 1
ATOM 1398 N N . LEU A 1 185 ? -0.268 -10.835 -19.734 1.00 97.06 185 LEU A N 1
ATOM 1399 C CA . LEU A 1 185 ? -0.192 -10.220 -21.050 1.00 97.06 185 LEU A CA 1
ATOM 1400 C C . LEU A 1 185 ? 0.910 -10.840 -21.919 1.00 97.06 185 LEU A C 1
ATOM 1402 O O . LEU A 1 185 ? 0.686 -11.109 -23.095 1.00 97.06 185 LEU A O 1
ATOM 1406 N N . ALA A 1 186 ? 2.084 -11.099 -21.338 1.00 97.38 186 ALA A N 1
ATOM 1407 C CA . ALA A 1 186 ? 3.198 -11.730 -22.035 1.00 97.38 186 ALA A CA 1
ATOM 1408 C C . ALA A 1 186 ? 2.804 -13.118 -22.562 1.00 97.38 186 ALA A C 1
ATOM 1410 O O . ALA A 1 186 ? 3.039 -13.433 -23.725 1.00 97.38 186 ALA A O 1
ATOM 1411 N N . VAL A 1 187 ? 2.144 -13.921 -21.723 1.00 96.12 187 VAL A N 1
ATOM 1412 C CA . VAL A 1 187 ? 1.696 -15.270 -22.084 1.00 96.12 187 VAL A CA 1
ATOM 1413 C C . VAL A 1 187 ? 0.534 -15.236 -23.079 1.00 96.12 187 VAL A C 1
ATOM 1415 O O . VAL A 1 187 ? 0.554 -15.992 -24.048 1.00 96.12 187 VAL A O 1
ATOM 1418 N N . SER A 1 188 ? -0.478 -14.384 -22.870 1.00 96.12 188 SER A N 1
ATOM 1419 C CA . SER A 1 188 ? -1.666 -14.348 -23.737 1.00 96.12 188 SER A CA 1
ATOM 1420 C C . SER A 1 188 ? -1.353 -13.882 -25.152 1.00 96.12 188 SER A C 1
ATOM 1422 O O . SER A 1 188 ? -1.950 -14.380 -26.105 1.00 96.12 188 SER A O 1
ATOM 1424 N N . ASP A 1 189 ? -0.417 -12.943 -25.277 1.00 96.81 189 ASP A N 1
ATOM 1425 C CA . ASP A 1 189 ? -0.078 -12.306 -26.547 1.00 96.81 189 ASP A CA 1
ATOM 1426 C C . ASP A 1 189 ? 1.143 -12.971 -27.215 1.00 96.81 189 ASP A C 1
ATOM 1428 O O . ASP A 1 189 ? 1.541 -12.565 -28.306 1.00 96.81 189 ASP A O 1
ATOM 1432 N N . GLY A 1 190 ? 1.716 -14.011 -26.593 1.00 96.00 190 GLY A N 1
ATOM 1433 C CA . GLY A 1 190 ? 2.795 -14.818 -27.167 1.00 96.00 190 GLY A CA 1
ATOM 1434 C C . GLY A 1 190 ? 4.140 -14.094 -27.248 1.00 96.00 190 GLY A C 1
ATOM 1435 O O . GLY A 1 190 ? 4.827 -14.194 -28.262 1.00 96.00 190 GLY A O 1
ATOM 1436 N N . PHE A 1 191 ? 4.509 -13.341 -26.211 1.00 97.31 191 PHE A N 1
ATOM 1437 C CA . PHE A 1 191 ? 5.836 -12.736 -26.098 1.00 97.31 191 PHE A CA 1
ATOM 1438 C C . PHE A 1 191 ? 6.897 -13.783 -25.739 1.00 97.31 191 PHE A C 1
ATOM 1440 O O . PHE A 1 191 ? 6.659 -14.659 -24.908 1.00 97.31 191 PHE A O 1
ATOM 1447 N N . ASP A 1 192 ? 8.090 -13.651 -26.321 1.00 97.44 192 ASP A N 1
ATOM 1448 C CA . ASP A 1 192 ? 9.215 -14.565 -26.075 1.00 97.44 192 ASP A CA 1
ATOM 1449 C C . ASP A 1 192 ? 9.850 -14.324 -24.698 1.00 97.44 192 ASP A C 1
ATOM 1451 O O . ASP A 1 192 ? 10.366 -15.245 -24.057 1.00 97.44 192 ASP A O 1
ATOM 1455 N N . ALA A 1 193 ? 9.823 -13.067 -24.246 1.00 97.50 193 ALA A N 1
ATOM 1456 C CA . ALA A 1 193 ? 10.385 -12.649 -22.974 1.00 97.50 193 ALA A CA 1
ATOM 1457 C C . ALA A 1 193 ? 9.670 -11.426 -22.383 1.00 97.50 193 ALA A C 1
ATOM 1459 O O . ALA A 1 193 ? 9.071 -10.614 -23.096 1.00 97.50 193 ALA A O 1
ATOM 1460 N N . LEU A 1 194 ? 9.807 -11.264 -21.066 1.00 98.19 194 LEU A N 1
ATOM 1461 C CA . LEU A 1 194 ? 9.423 -10.066 -20.327 1.00 98.19 194 LEU A CA 1
ATOM 1462 C C . LEU A 1 194 ? 10.667 -9.396 -19.746 1.00 98.19 194 LEU A C 1
ATOM 1464 O O . LEU A 1 194 ? 11.441 -10.030 -19.035 1.00 98.19 194 LEU A O 1
ATOM 1468 N N . ALA A 1 195 ? 10.845 -8.105 -20.015 1.00 98.00 195 ALA A N 1
ATOM 1469 C CA . ALA A 1 195 ? 11.957 -7.312 -19.506 1.00 98.00 195 ALA A CA 1
ATOM 1470 C C . ALA A 1 195 ? 11.514 -6.316 -18.423 1.00 98.00 195 ALA A C 1
ATOM 1472 O O . ALA A 1 195 ? 10.440 -5.719 -18.529 1.00 98.00 195 ALA A O 1
ATOM 1473 N N . HIS A 1 196 ? 12.350 -6.074 -17.409 1.00 96.69 196 HIS A N 1
ATOM 1474 C CA . HIS A 1 196 ? 12.101 -5.041 -16.397 1.00 96.69 196 HIS A CA 1
ATOM 1475 C C . HIS A 1 196 ? 13.343 -4.203 -16.067 1.00 96.69 196 HIS A C 1
ATOM 1477 O O . HIS A 1 196 ? 14.476 -4.680 -16.098 1.00 96.69 196 HIS A O 1
ATOM 1483 N N . GLY A 1 197 ? 13.123 -2.948 -15.668 1.00 93.38 197 GLY A N 1
ATOM 1484 C CA . GLY A 1 197 ? 14.187 -1.994 -15.327 1.00 93.38 197 GLY A CA 1
ATOM 1485 C C . GLY A 1 197 ? 14.601 -1.955 -13.851 1.00 93.38 197 GLY A C 1
ATOM 1486 O O . GLY A 1 197 ? 15.196 -0.969 -13.430 1.00 93.38 197 GLY A O 1
ATOM 1487 N N . CYS A 1 198 ? 14.244 -2.950 -13.030 1.00 92.62 198 CYS A N 1
ATOM 1488 C CA . CYS A 1 198 ? 14.644 -2.968 -11.619 1.00 92.62 198 CYS A CA 1
ATOM 1489 C C . CYS A 1 198 ? 16.173 -3.044 -11.457 1.00 92.62 198 CYS A C 1
ATOM 1491 O O . CYS A 1 198 ? 16.842 -3.773 -12.186 1.00 92.62 198 CYS A O 1
ATOM 1493 N N . THR A 1 199 ? 16.710 -2.332 -10.462 1.00 89.44 199 THR A N 1
ATOM 1494 C CA . THR A 1 199 ? 18.138 -2.370 -10.109 1.00 89.44 199 THR A CA 1
ATOM 1495 C C . THR A 1 199 ? 18.440 -3.454 -9.072 1.00 89.44 199 THR A C 1
ATOM 1497 O O . THR A 1 199 ? 17.550 -3.895 -8.340 1.00 89.44 199 THR A O 1
ATOM 1500 N N . ALA A 1 200 ? 19.721 -3.813 -8.934 1.00 87.75 200 ALA A N 1
ATOM 1501 C CA . ALA A 1 200 ? 20.202 -4.746 -7.910 1.00 87.75 200 ALA A CA 1
ATOM 1502 C C . ALA A 1 200 ? 20.136 -4.193 -6.469 1.00 87.75 200 ALA A C 1
ATOM 1504 O O . ALA A 1 200 ? 20.263 -4.951 -5.509 1.00 87.75 200 ALA A O 1
ATOM 1505 N N . ALA A 1 201 ? 19.925 -2.884 -6.302 1.00 83.50 201 ALA A N 1
ATOM 1506 C CA . ALA A 1 201 ? 19.941 -2.211 -5.001 1.00 83.50 201 ALA A CA 1
ATOM 1507 C C . ALA A 1 201 ? 18.551 -2.088 -4.347 1.00 83.50 201 ALA A C 1
ATOM 1509 O O . ALA A 1 201 ? 18.439 -1.686 -3.190 1.00 83.50 201 ALA A O 1
ATOM 1510 N N . GLY A 1 202 ? 17.479 -2.389 -5.087 1.00 84.06 202 GLY A N 1
ATOM 1511 C CA . GLY A 1 202 ? 16.102 -2.190 -4.641 1.00 84.06 202 GLY A CA 1
ATOM 1512 C C . GLY A 1 202 ? 15.379 -3.479 -4.253 1.00 84.06 202 GLY A C 1
ATOM 1513 O O . GLY A 1 202 ? 15.742 -4.579 -4.666 1.00 84.06 202 GLY A O 1
ATOM 1514 N N . ASN A 1 203 ? 14.278 -3.327 -3.513 1.00 89.12 203 ASN A N 1
ATOM 1515 C CA . ASN A 1 203 ? 13.352 -4.427 -3.218 1.00 89.12 203 ASN A CA 1
ATOM 1516 C C . ASN A 1 203 ? 12.573 -4.893 -4.458 1.00 89.12 203 ASN A C 1
ATOM 1518 O O . ASN A 1 203 ? 12.115 -6.032 -4.506 1.00 89.12 203 ASN A O 1
ATOM 1522 N N . ASP A 1 204 ? 12.382 -4.004 -5.434 1.00 90.50 204 ASP A N 1
ATOM 1523 C CA . ASP A 1 204 ? 11.441 -4.228 -6.531 1.00 90.50 204 ASP A CA 1
ATOM 1524 C C . ASP A 1 204 ? 11.869 -5.360 -7.465 1.00 90.50 204 ASP A C 1
ATOM 1526 O O . ASP A 1 204 ? 10.986 -6.061 -7.942 1.00 90.50 204 ASP A O 1
ATOM 1530 N N . GLN A 1 205 ? 13.173 -5.632 -7.620 1.00 90.81 205 GLN A N 1
ATOM 1531 C CA . GLN A 1 205 ? 13.653 -6.811 -8.359 1.00 90.81 205 GLN A CA 1
ATOM 1532 C C . GLN A 1 205 ? 13.079 -8.112 -7.768 1.00 90.81 205 GLN A C 1
ATOM 1534 O O . GLN A 1 205 ? 12.558 -8.955 -8.488 1.00 90.81 205 GLN A O 1
ATOM 1539 N N . VAL A 1 206 ? 13.086 -8.233 -6.433 1.00 92.94 206 VAL A N 1
ATOM 1540 C CA . VAL A 1 206 ? 12.614 -9.434 -5.737 1.00 92.94 206 VAL A CA 1
ATOM 1541 C C . VAL A 1 206 ? 11.095 -9.509 -5.817 1.00 92.94 206 VAL A C 1
ATOM 1543 O O . VAL A 1 206 ? 10.542 -10.577 -6.051 1.00 92.94 206 VAL A O 1
ATOM 1546 N N . ARG A 1 207 ? 10.409 -8.371 -5.656 1.00 93.06 207 ARG A N 1
ATOM 1547 C CA . ARG A 1 207 ? 8.941 -8.310 -5.715 1.00 93.06 207 ARG A CA 1
ATOM 1548 C C . ARG A 1 207 ? 8.405 -8.679 -7.092 1.00 93.06 207 ARG A C 1
ATOM 1550 O O . ARG A 1 207 ? 7.437 -9.432 -7.171 1.00 93.06 207 ARG A O 1
ATOM 1557 N N . PHE A 1 208 ? 9.018 -8.138 -8.145 1.00 92.69 208 PHE A N 1
ATOM 1558 C CA . PHE A 1 208 ? 8.646 -8.436 -9.521 1.00 92.69 208 PHE A CA 1
ATOM 1559 C C . PHE A 1 208 ? 8.915 -9.905 -9.833 1.00 92.69 208 PHE A C 1
ATOM 1561 O O . PHE A 1 208 ? 7.981 -10.623 -10.176 1.00 92.69 208 PHE A O 1
ATOM 1568 N N . GLU A 1 209 ? 10.148 -10.385 -9.656 1.00 94.50 209 GLU A N 1
ATOM 1569 C CA . GLU A 1 209 ? 10.494 -11.752 -10.058 1.00 94.50 209 GLU A CA 1
ATOM 1570 C C . GLU A 1 209 ? 9.795 -12.826 -9.222 1.00 94.50 209 GLU A C 1
ATOM 1572 O O . GLU A 1 209 ? 9.378 -13.836 -9.781 1.00 94.50 209 GLU A O 1
ATOM 1577 N N . ALA A 1 210 ? 9.553 -12.604 -7.924 1.00 93.88 210 ALA A N 1
ATOM 1578 C CA . ALA A 1 210 ? 8.762 -13.540 -7.122 1.00 93.88 210 ALA A CA 1
ATOM 1579 C C . ALA A 1 210 ? 7.340 -13.716 -7.683 1.00 93.88 210 ALA A C 1
ATOM 1581 O O . ALA A 1 210 ? 6.826 -14.837 -7.745 1.00 93.88 210 ALA A O 1
ATOM 1582 N N . ALA A 1 211 ? 6.704 -12.625 -8.123 1.00 94.00 211 ALA A N 1
ATOM 1583 C CA . ALA A 1 211 ? 5.391 -12.679 -8.754 1.00 94.00 211 ALA A CA 1
ATOM 1584 C C . ALA A 1 211 ? 5.455 -13.314 -10.152 1.00 94.00 211 ALA A C 1
ATOM 1586 O O . ALA A 1 211 ? 4.624 -14.169 -10.459 1.00 94.00 211 ALA A O 1
ATOM 1587 N N . LEU A 1 212 ? 6.464 -12.974 -10.964 1.00 95.00 212 LEU A N 1
ATOM 1588 C CA . LEU A 1 212 ? 6.667 -13.558 -12.295 1.00 95.00 212 LEU A CA 1
ATOM 1589 C C . LEU A 1 212 ? 6.894 -15.072 -12.223 1.00 95.00 212 LEU A C 1
ATOM 1591 O O . LEU A 1 212 ? 6.172 -15.815 -12.879 1.00 95.00 212 LEU A O 1
ATOM 1595 N N . TRP A 1 213 ? 7.804 -15.552 -11.371 1.00 94.56 213 TRP A N 1
ATOM 1596 C CA . TRP A 1 213 ? 8.048 -16.988 -11.185 1.00 94.56 213 TRP A CA 1
ATOM 1597 C C . TRP A 1 213 ? 6.835 -17.737 -10.643 1.00 94.56 213 TRP A C 1
ATOM 1599 O O . TRP A 1 213 ? 6.671 -18.922 -10.916 1.00 94.56 213 TRP A O 1
ATOM 1609 N N . THR A 1 214 ? 5.965 -17.060 -9.893 1.00 94.06 214 THR A N 1
ATOM 1610 C CA . THR A 1 214 ? 4.727 -17.680 -9.414 1.00 94.06 214 THR A CA 1
ATOM 1611 C C . THR A 1 214 ? 3.659 -17.744 -10.509 1.00 94.06 214 THR A C 1
ATOM 1613 O O . THR A 1 214 ? 2.958 -18.749 -10.624 1.00 94.06 214 THR A O 1
ATOM 1616 N N . CYS A 1 215 ? 3.511 -16.685 -11.309 1.00 93.19 215 CYS A N 1
ATOM 1617 C CA . CYS A 1 215 ? 2.418 -16.551 -12.278 1.00 93.19 215 CYS A CA 1
ATOM 1618 C C . CYS A 1 215 ? 2.739 -17.145 -13.655 1.00 93.19 215 CYS A C 1
ATOM 1620 O O . CYS A 1 215 ? 1.836 -17.625 -14.336 1.00 93.19 215 CYS A O 1
ATOM 1622 N N . ALA A 1 216 ? 4.002 -17.099 -14.070 1.00 95.00 216 ALA A N 1
ATOM 1623 C CA . ALA A 1 216 ? 4.481 -17.552 -15.369 1.00 95.00 216 ALA A CA 1
ATOM 1624 C C . ALA A 1 216 ? 5.919 -18.108 -15.249 1.00 95.00 216 ALA A C 1
ATOM 1626 O O . ALA A 1 216 ? 6.856 -17.499 -15.760 1.00 95.00 216 ALA A O 1
ATOM 1627 N N . PRO A 1 217 ? 6.118 -19.265 -14.581 1.00 94.81 217 PRO A N 1
ATOM 1628 C CA . PRO A 1 217 ? 7.450 -19.825 -14.311 1.00 94.81 217 PRO A CA 1
ATOM 1629 C C . PRO A 1 217 ? 8.270 -20.158 -15.566 1.00 94.81 217 PRO A C 1
ATOM 1631 O O . PRO A 1 217 ? 9.493 -20.200 -15.496 1.00 94.81 217 PRO A O 1
ATOM 1634 N N . GLU A 1 218 ? 7.605 -20.396 -16.697 1.00 93.81 218 GLU A N 1
ATOM 1635 C CA . GLU A 1 218 ? 8.246 -20.727 -17.978 1.00 93.81 218 GLU A CA 1
ATOM 1636 C C . GLU A 1 218 ? 8.595 -19.482 -18.816 1.00 93.81 218 GLU A C 1
ATOM 1638 O O . GLU A 1 218 ? 9.205 -19.603 -19.875 1.00 93.81 218 GLU A O 1
ATOM 1643 N N . LEU A 1 219 ? 8.180 -18.283 -18.385 1.00 94.94 219 LEU A N 1
ATOM 1644 C CA . LEU A 1 219 ? 8.441 -17.044 -19.113 1.00 94.94 219 LEU A CA 1
ATOM 1645 C C . LEU A 1 219 ? 9.905 -16.634 -18.939 1.00 94.94 219 LEU A C 1
ATOM 1647 O O . LEU A 1 219 ? 10.390 -16.490 -17.816 1.00 94.94 219 LEU A O 1
ATOM 1651 N N . THR A 1 220 ? 10.597 -16.380 -20.048 1.00 96.31 220 THR A N 1
ATOM 1652 C CA . THR A 1 220 ? 11.946 -15.806 -20.010 1.00 96.31 220 THR A CA 1
ATOM 1653 C C . THR A 1 220 ? 11.878 -14.394 -19.431 1.00 96.31 220 THR A C 1
ATOM 1655 O O . THR A 1 220 ? 11.190 -13.530 -19.977 1.00 96.31 220 THR A O 1
ATOM 1658 N N . VAL A 1 221 ? 12.602 -14.142 -18.340 1.00 96.56 221 VAL A N 1
ATOM 1659 C CA . VAL A 1 221 ? 12.691 -12.815 -17.713 1.00 96.56 221 VAL A CA 1
ATOM 1660 C C . VAL A 1 221 ? 14.055 -12.197 -18.005 1.00 96.56 221 VAL A C 1
ATOM 1662 O O . VAL A 1 221 ? 15.086 -12.832 -17.795 1.00 96.56 221 VAL A O 1
ATOM 1665 N N . LEU A 1 222 ? 14.054 -10.953 -18.484 1.00 96.94 222 LEU A N 1
ATOM 1666 C CA . LEU A 1 222 ? 15.250 -10.168 -18.775 1.00 96.94 222 LEU A CA 1
ATOM 1667 C C . LEU A 1 222 ? 15.369 -9.014 -17.771 1.00 96.94 222 LEU A C 1
ATOM 1669 O O . LEU A 1 222 ? 14.485 -8.158 -17.684 1.00 96.94 222 LEU A O 1
ATOM 1673 N N . ALA A 1 223 ? 16.498 -8.931 -17.066 1.00 96.06 223 ALA A N 1
ATOM 1674 C CA . ALA A 1 223 ? 16.783 -7.841 -16.134 1.00 96.06 223 ALA A CA 1
ATOM 1675 C C . ALA A 1 223 ? 18.150 -7.161 -16.379 1.00 96.06 223 ALA A C 1
ATOM 1677 O O . ALA A 1 223 ? 18.936 -7.040 -15.437 1.00 96.06 223 ALA A O 1
ATOM 1678 N N . PRO A 1 224 ? 18.461 -6.647 -17.591 1.00 94.31 224 PRO A N 1
ATOM 1679 C CA . PRO A 1 224 ? 19.805 -6.138 -17.901 1.00 94.31 224 PRO A CA 1
ATOM 1680 C C . PRO A 1 224 ? 20.284 -5.010 -16.979 1.00 94.31 224 PRO A C 1
ATOM 1682 O O . PRO A 1 224 ? 21.459 -4.945 -16.640 1.00 94.31 224 PRO A O 1
ATOM 1685 N N . VAL A 1 225 ? 19.380 -4.147 -16.498 1.00 93.75 225 VAL A N 1
ATOM 1686 C CA . VAL A 1 225 ? 19.731 -3.075 -15.544 1.00 93.75 225 VAL A CA 1
ATOM 1687 C C . VAL A 1 225 ? 20.264 -3.639 -14.218 1.00 93.75 225 VAL A C 1
ATOM 1689 O O . VAL A 1 225 ? 21.140 -3.038 -13.599 1.00 93.75 225 VAL A O 1
ATOM 1692 N N . ARG A 1 226 ? 19.761 -4.795 -13.775 1.00 95.25 226 ARG A N 1
ATOM 1693 C CA . ARG A 1 226 ? 20.280 -5.505 -12.601 1.00 95.25 226 ARG A CA 1
ATOM 1694 C C . ARG A 1 226 ? 21.560 -6.259 -12.945 1.00 95.25 226 ARG A C 1
ATOM 1696 O O . ARG A 1 226 ? 22.534 -6.141 -12.209 1.00 95.25 226 ARG A O 1
ATOM 1703 N N . ASP A 1 227 ? 21.525 -7.035 -14.023 1.00 94.69 227 ASP A N 1
ATOM 1704 C CA . ASP A 1 227 ? 22.541 -8.047 -14.326 1.00 94.69 227 ASP A CA 1
ATOM 1705 C C . ASP A 1 227 ? 23.844 -7.433 -14.866 1.00 94.69 227 ASP A C 1
ATOM 1707 O O . ASP A 1 227 ? 24.929 -7.910 -14.544 1.00 94.69 227 ASP A O 1
ATOM 1711 N N . GLU A 1 228 ? 23.750 -6.349 -15.641 1.00 94.12 228 GLU A N 1
ATOM 1712 C CA . GLU A 1 228 ? 24.903 -5.595 -16.160 1.00 94.12 228 GLU A CA 1
ATOM 1713 C C . GLU A 1 228 ? 25.295 -4.423 -15.241 1.00 94.12 228 GLU A C 1
ATOM 1715 O O . GLU A 1 228 ? 26.410 -3.914 -15.330 1.00 94.12 228 GLU A O 1
ATOM 1720 N N . ALA A 1 229 ? 24.383 -3.999 -14.357 1.00 92.38 229 ALA A N 1
ATOM 1721 C CA . ALA A 1 229 ? 24.557 -2.909 -13.394 1.00 92.38 229 ALA A CA 1
ATOM 1722 C C . ALA A 1 229 ? 25.164 -1.604 -13.977 1.00 92.38 229 ALA A C 1
ATOM 1724 O O . ALA A 1 229 ? 26.104 -1.056 -13.388 1.00 92.38 229 ALA A O 1
ATOM 1725 N N . PRO A 1 230 ? 24.642 -1.059 -15.099 1.00 92.50 230 PRO A N 1
ATOM 1726 C CA . PRO A 1 230 ? 25.163 0.177 -15.676 1.00 92.50 230 PRO A CA 1
ATOM 1727 C C . PRO A 1 230 ? 24.957 1.351 -14.715 1.00 92.50 230 PRO A C 1
ATOM 1729 O O . PRO A 1 230 ? 23.887 1.499 -14.109 1.00 92.50 230 PRO A O 1
ATOM 1732 N N . SER A 1 231 ? 25.953 2.233 -14.604 1.00 90.12 231 SER A N 1
ATOM 1733 C CA . SER A 1 231 ? 25.790 3.437 -13.793 1.00 90.12 231 SER A CA 1
ATOM 1734 C C . SER A 1 231 ? 24.749 4.368 -14.424 1.00 90.12 231 SER A C 1
ATOM 1736 O O . SER A 1 231 ? 24.522 4.360 -15.635 1.00 90.12 231 SER A O 1
ATOM 1738 N N . ARG A 1 232 ? 24.127 5.242 -13.623 1.00 87.69 232 ARG A N 1
ATOM 1739 C CA . ARG A 1 232 ? 23.215 6.266 -14.168 1.00 87.69 232 ARG A CA 1
ATOM 1740 C C . ARG A 1 232 ? 23.898 7.173 -15.197 1.00 87.69 232 ARG A C 1
ATOM 1742 O O . ARG A 1 232 ? 23.221 7.667 -16.095 1.00 87.69 232 ARG A O 1
ATOM 1749 N N . ALA A 1 233 ? 25.206 7.400 -15.058 1.00 89.88 233 ALA A N 1
ATOM 1750 C CA . ALA A 1 233 ? 25.989 8.158 -16.026 1.00 89.88 233 ALA A CA 1
ATOM 1751 C C . ALA A 1 233 ? 26.104 7.396 -17.353 1.00 89.88 233 ALA A C 1
ATOM 1753 O O . ALA A 1 233 ? 25.835 7.980 -18.398 1.00 89.88 233 ALA A O 1
ATOM 1754 N N . ASP A 1 234 ? 26.381 6.089 -17.305 1.00 94.19 234 ASP A N 1
ATOM 1755 C CA . ASP A 1 234 ? 26.451 5.237 -18.501 1.00 94.19 234 ASP A CA 1
ATOM 1756 C C . ASP A 1 234 ? 25.102 5.175 -19.220 1.00 94.19 234 ASP A C 1
ATOM 1758 O O . ASP A 1 234 ? 25.036 5.320 -20.438 1.00 94.19 234 ASP A O 1
ATOM 1762 N N . GLN A 1 235 ? 24.007 5.027 -18.469 1.00 93.44 235 GLN A N 1
ATOM 1763 C CA . GLN A 1 235 ? 22.658 5.011 -19.038 1.00 93.44 235 GLN A CA 1
ATOM 1764 C C . GLN A 1 235 ? 22.319 6.328 -19.753 1.00 93.44 235 GLN A C 1
ATOM 1766 O O . GLN A 1 235 ? 21.736 6.313 -20.837 1.00 93.44 235 GLN A O 1
ATOM 1771 N N . ARG A 1 236 ? 22.690 7.474 -19.164 1.00 93.25 236 ARG A N 1
ATOM 1772 C CA . ARG A 1 236 ? 22.502 8.797 -19.783 1.00 93.25 236 ARG A CA 1
ATOM 1773 C C . ARG A 1 236 ? 23.356 8.951 -21.035 1.00 93.25 236 ARG A C 1
ATOM 1775 O O . ARG A 1 236 ? 22.810 9.295 -22.077 1.00 93.25 236 ARG A O 1
ATOM 1782 N N . ALA A 1 237 ? 24.644 8.626 -20.942 1.00 95.19 237 ALA A N 1
ATOM 1783 C CA . ALA A 1 237 ? 25.570 8.704 -22.064 1.00 95.19 237 ALA A CA 1
ATOM 1784 C C . ALA A 1 237 ? 25.115 7.822 -23.235 1.00 95.19 237 ALA A C 1
ATOM 1786 O O . ALA A 1 237 ? 25.196 8.240 -24.386 1.00 95.19 237 ALA A O 1
ATOM 1787 N N . TYR A 1 238 ? 24.574 6.633 -22.951 1.00 96.06 238 TYR A N 1
ATOM 1788 C CA . TYR A 1 238 ? 24.006 5.750 -23.966 1.00 96.06 238 TYR A CA 1
ATOM 1789 C C . TYR A 1 238 ? 22.813 6.389 -24.690 1.00 96.06 238 TYR A C 1
ATOM 1791 O O . TYR A 1 238 ? 22.762 6.393 -25.919 1.00 96.06 238 TYR A O 1
ATOM 1799 N N . LEU A 1 239 ? 21.863 6.959 -23.939 1.00 95.00 239 LEU A N 1
ATOM 1800 C CA . LEU A 1 239 ? 20.695 7.628 -24.517 1.00 95.00 239 LEU A CA 1
ATOM 1801 C C . LEU A 1 239 ? 21.095 8.849 -25.355 1.00 95.00 239 LEU A C 1
ATOM 1803 O O . LEU A 1 239 ? 20.605 9.009 -26.470 1.00 95.00 239 LEU A O 1
ATOM 1807 N N . GLU A 1 240 ? 22.011 9.673 -24.849 1.00 94.88 240 GLU A N 1
ATOM 1808 C CA . GLU A 1 240 ? 22.516 10.857 -25.548 1.00 94.88 240 GLU A CA 1
ATOM 1809 C C . GLU A 1 240 ? 23.282 10.483 -26.824 1.00 94.88 240 GLU A C 1
ATOM 1811 O O . GLU A 1 240 ? 23.052 11.085 -27.873 1.00 94.88 240 GLU A O 1
ATOM 1816 N N . ALA A 1 241 ? 24.133 9.453 -26.773 1.00 95.69 241 ALA A N 1
ATOM 1817 C CA . ALA A 1 241 ? 24.854 8.944 -27.941 1.00 95.69 241 ALA A CA 1
ATOM 1818 C C . ALA A 1 241 ? 23.909 8.385 -29.019 1.00 95.69 241 ALA A C 1
ATOM 1820 O O . ALA A 1 241 ? 24.205 8.489 -30.208 1.00 95.69 241 ALA A O 1
ATOM 1821 N N . GLY A 1 242 ? 22.759 7.836 -28.614 1.00 92.06 242 GLY A N 1
ATOM 1822 C CA . GLY A 1 242 ? 21.679 7.414 -29.511 1.00 92.06 242 GLY A CA 1
ATOM 1823 C C . GLY A 1 242 ? 20.787 8.554 -30.022 1.00 92.06 242 GLY A C 1
ATOM 1824 O O . GLY A 1 242 ? 19.860 8.303 -30.787 1.00 92.06 242 GLY A O 1
ATOM 1825 N N . GLY A 1 243 ? 21.033 9.804 -29.610 1.00 93.25 243 GLY A N 1
ATOM 1826 C CA . GLY A 1 243 ? 20.209 10.960 -29.977 1.00 93.25 243 GLY A CA 1
ATOM 1827 C C . GLY A 1 243 ? 18.842 11.002 -29.282 1.00 93.25 243 GLY A C 1
ATOM 1828 O O . GLY A 1 243 ? 17.943 11.714 -29.733 1.00 93.25 243 GLY A O 1
ATOM 1829 N N . HIS A 1 244 ? 18.659 10.249 -28.196 1.00 92.88 244 HIS A N 1
ATOM 1830 C CA . HIS A 1 244 ? 17.408 10.210 -27.449 1.00 92.88 244 HIS A CA 1
ATOM 1831 C C . HIS A 1 244 ? 17.347 11.319 -26.396 1.00 92.88 244 HIS A C 1
ATOM 1833 O O . HIS A 1 244 ? 18.312 11.595 -25.683 1.00 92.88 244 HIS A O 1
ATOM 1839 N N . ALA A 1 245 ? 16.167 11.922 -26.243 1.00 88.44 245 ALA A N 1
ATOM 1840 C CA . ALA A 1 245 ? 15.917 12.847 -25.148 1.00 88.44 245 ALA A CA 1
ATOM 1841 C C . ALA A 1 245 ? 15.962 12.102 -23.809 1.00 88.44 245 ALA A C 1
ATOM 1843 O O . ALA A 1 245 ? 15.303 11.072 -23.633 1.00 88.44 245 ALA A O 1
ATOM 1844 N N . LEU A 1 246 ? 16.694 12.656 -22.844 1.00 86.50 246 LEU A N 1
ATOM 1845 C CA . LEU A 1 246 ? 16.679 12.122 -21.492 1.00 86.50 246 LEU A CA 1
ATOM 1846 C C . LEU A 1 246 ? 15.279 12.282 -20.886 1.00 86.50 246 LEU A C 1
ATOM 1848 O O . LEU A 1 246 ? 14.633 13.320 -21.081 1.00 86.50 246 LEU A O 1
ATOM 1852 N N . PRO A 1 247 ? 14.785 11.279 -20.138 1.00 82.19 247 PRO A N 1
ATOM 1853 C CA . PRO A 1 247 ? 13.569 11.466 -19.370 1.00 82.19 247 PRO A CA 1
ATOM 1854 C C . PRO A 1 247 ? 13.763 12.634 -18.393 1.00 82.19 247 PRO A C 1
ATOM 1856 O O . PRO A 1 247 ? 14.908 12.946 -18.039 1.00 82.19 247 PRO A O 1
ATOM 1859 N N . PRO A 1 248 ? 12.664 13.273 -17.941 1.00 71.81 248 PRO A N 1
ATOM 1860 C CA . PRO A 1 248 ? 12.721 14.280 -16.895 1.00 71.81 248 PRO A CA 1
ATOM 1861 C C . PRO A 1 248 ? 13.630 13.758 -15.795 1.00 71.81 248 PRO A C 1
ATOM 1863 O O . PRO A 1 248 ? 13.464 12.613 -15.362 1.00 71.81 248 PRO A O 1
ATOM 1866 N N . ALA A 1 249 ? 14.641 14.542 -15.427 1.00 54.69 249 ALA A N 1
ATOM 1867 C CA . ALA A 1 249 ? 15.535 14.138 -14.365 1.00 54.69 249 ALA A CA 1
ATOM 1868 C C . ALA A 1 249 ? 14.664 13.896 -13.128 1.00 54.69 249 ALA A C 1
ATOM 1870 O O . ALA A 1 249 ? 14.144 14.843 -12.545 1.00 54.69 249 ALA A O 1
ATOM 1871 N N . GLY A 1 250 ? 14.482 12.628 -12.743 1.00 53.66 250 GLY A N 1
ATOM 1872 C CA . GLY A 1 250 ? 14.217 12.328 -11.345 1.00 53.66 250 GLY A CA 1
ATOM 1873 C C . GLY A 1 250 ? 15.389 12.963 -10.626 1.00 53.66 250 GLY A C 1
ATOM 1874 O O . GLY A 1 250 ? 16.524 12.633 -10.976 1.00 53.66 250 GLY A O 1
ATOM 1875 N N . GLY A 1 251 ? 15.119 13.996 -9.831 1.00 59.44 251 GLY A N 1
ATOM 1876 C CA . GLY A 1 251 ? 16.142 14.864 -9.262 1.00 59.44 251 GLY A CA 1
ATOM 1877 C C . GLY A 1 251 ? 17.069 14.101 -8.316 1.00 59.44 251 GLY A C 1
ATOM 1878 O O . GLY A 1 251 ? 17.499 12.978 -8.566 1.00 59.44 251 GLY A O 1
ATOM 1879 N N . GLU A 1 252 ? 17.367 14.685 -7.168 1.00 73.06 252 GLU A N 1
ATOM 1880 C CA . GLU A 1 252 ? 18.096 13.969 -6.117 1.00 73.06 252 GLU A CA 1
ATOM 1881 C C . GLU A 1 252 ? 17.358 12.689 -5.647 1.00 73.06 252 GLU A C 1
ATOM 1883 O O . GLU A 1 252 ? 17.980 11.734 -5.174 1.00 73.06 252 GLU A O 1
ATOM 1888 N N . TYR A 1 253 ? 16.034 12.631 -5.849 1.00 84.44 253 TYR A N 1
ATOM 1889 C CA . TYR A 1 253 ? 15.144 11.620 -5.285 1.00 84.44 253 TYR A CA 1
ATOM 1890 C C . TYR A 1 253 ? 14.552 10.643 -6.312 1.00 84.44 253 TYR A C 1
ATOM 1892 O O . TYR A 1 253 ? 14.243 10.981 -7.456 1.00 84.44 253 TYR A O 1
ATOM 1900 N N . SER A 1 254 ? 14.342 9.409 -5.856 1.00 85.38 254 SER A N 1
ATOM 1901 C CA . SER A 1 254 ? 13.543 8.378 -6.512 1.00 85.38 254 SER A CA 1
ATOM 1902 C C . SER A 1 254 ? 12.107 8.454 -6.003 1.00 85.38 254 SER A C 1
ATOM 1904 O O . SER A 1 254 ? 11.851 8.191 -4.827 1.00 85.38 254 SER A O 1
ATOM 1906 N N . ILE A 1 255 ? 11.184 8.821 -6.888 1.00 87.12 255 ILE A N 1
ATOM 1907 C CA . ILE A 1 255 ? 9.767 9.004 -6.576 1.00 87.12 255 ILE A CA 1
ATOM 1908 C C . ILE A 1 255 ? 8.976 7.867 -7.211 1.00 87.12 255 ILE A C 1
ATOM 1910 O O . ILE A 1 255 ? 9.084 7.620 -8.412 1.00 87.12 255 ILE A O 1
ATOM 1914 N N . ASN A 1 256 ? 8.150 7.201 -6.410 1.00 88.38 256 ASN A N 1
ATOM 1915 C CA . ASN A 1 256 ? 7.153 6.265 -6.909 1.00 88.38 256 ASN A CA 1
ATOM 1916 C C . ASN A 1 256 ? 5.783 6.672 -6.379 1.00 88.38 256 ASN A C 1
ATOM 1918 O O . ASN A 1 256 ? 5.637 6.844 -5.171 1.00 88.38 256 ASN A O 1
ATOM 1922 N N . ALA A 1 257 ? 4.801 6.790 -7.264 1.00 90.00 257 ALA A N 1
ATOM 1923 C CA . ALA A 1 257 ? 3.433 7.157 -6.929 1.00 90.00 257 ALA A CA 1
ATOM 1924 C C . ALA A 1 257 ? 2.462 6.097 -7.455 1.00 90.00 257 ALA A C 1
ATOM 1926 O O . ALA A 1 257 ? 2.649 5.587 -8.558 1.00 90.00 257 ALA A O 1
ATOM 1927 N N . GLY A 1 258 ? 1.437 5.794 -6.664 1.00 92.81 258 GLY A N 1
ATOM 1928 C CA . GLY A 1 258 ? 0.312 4.934 -7.024 1.00 92.81 258 GLY A CA 1
ATOM 1929 C C . GLY A 1 258 ? -0.963 5.439 -6.352 1.00 92.81 258 GLY A C 1
ATOM 1930 O O . GLY A 1 258 ? -0.921 6.405 -5.599 1.00 92.81 258 GLY A O 1
ATOM 1931 N N . LEU A 1 259 ? -2.111 4.803 -6.584 1.00 95.31 259 LEU A N 1
ATOM 1932 C CA . LEU A 1 259 ? -3.412 5.260 -6.065 1.00 95.31 259 LEU A CA 1
ATOM 1933 C C . LEU A 1 259 ? -3.421 5.475 -4.539 1.00 95.31 259 LEU A C 1
ATOM 1935 O O . LEU A 1 259 ? -4.016 6.431 -4.047 1.00 95.31 259 LEU A O 1
ATOM 1939 N N . TRP A 1 260 ? -2.765 4.587 -3.789 1.00 97.00 260 TRP A N 1
ATOM 1940 C CA . TRP A 1 260 ? -2.806 4.581 -2.322 1.00 97.00 260 TRP A CA 1
ATOM 1941 C C . TRP A 1 260 ? -1.862 5.591 -1.659 1.00 97.00 260 TRP A C 1
ATOM 1943 O O . TRP A 1 260 ? -2.033 5.929 -0.489 1.00 97.00 260 TRP A O 1
ATOM 1953 N N . GLY A 1 261 ? -0.856 6.062 -2.391 1.00 95.62 261 GLY A N 1
ATOM 1954 C CA . GLY A 1 261 ? 0.154 6.970 -1.872 1.00 95.62 261 GLY A CA 1
ATOM 1955 C C . GLY A 1 261 ? 1.411 6.998 -2.728 1.00 95.62 261 GLY A C 1
ATOM 1956 O O . GLY A 1 261 ? 1.572 6.242 -3.690 1.00 95.62 261 GLY A O 1
ATOM 1957 N N . LEU A 1 262 ? 2.349 7.830 -2.302 1.00 93.75 262 LEU A N 1
ATOM 1958 C CA . LEU A 1 262 ? 3.659 7.997 -2.905 1.00 93.75 262 LEU A CA 1
ATOM 1959 C C . LEU A 1 262 ? 4.775 7.695 -1.898 1.00 93.75 262 LEU A C 1
ATOM 1961 O O . LEU A 1 262 ? 4.617 7.846 -0.688 1.00 93.75 262 LEU A O 1
ATOM 1965 N N . THR A 1 263 ? 5.915 7.246 -2.416 1.00 94.12 263 THR A N 1
ATOM 1966 C CA . THR A 1 263 ? 7.168 7.068 -1.677 1.00 94.12 263 THR A CA 1
ATOM 1967 C C . THR A 1 263 ? 8.297 7.842 -2.336 1.00 94.12 263 THR A C 1
ATOM 1969 O O . THR A 1 263 ? 8.405 7.854 -3.565 1.00 94.12 263 THR A O 1
ATOM 1972 N N . ILE A 1 264 ? 9.165 8.405 -1.504 1.00 93.50 264 ILE A N 1
ATOM 1973 C CA . ILE A 1 264 ? 10.351 9.163 -1.886 1.00 93.50 264 ILE A CA 1
ATOM 1974 C C . ILE A 1 264 ? 11.555 8.482 -1.227 1.00 93.50 264 ILE A C 1
ATOM 1976 O O . ILE A 1 264 ? 11.528 8.173 -0.034 1.00 93.50 264 ILE A O 1
ATOM 1980 N N . GLY A 1 265 ? 12.603 8.215 -2.002 1.00 91.31 265 GLY A N 1
ATOM 1981 C CA . GLY A 1 265 ? 13.853 7.620 -1.523 1.00 91.31 265 GLY A CA 1
ATOM 1982 C C . GLY A 1 265 ? 15.084 8.242 -2.182 1.00 91.31 265 GLY A C 1
ATOM 1983 O O . GLY A 1 265 ? 14.965 8.938 -3.187 1.00 91.31 265 GLY A O 1
ATOM 1984 N N . GLY A 1 266 ? 16.275 7.958 -1.653 1.00 89.06 266 GLY A N 1
ATOM 1985 C CA . GLY A 1 266 ? 17.530 8.565 -2.122 1.00 89.06 266 GLY A CA 1
ATOM 1986 C C . GLY A 1 266 ? 17.822 9.929 -1.483 1.00 89.06 266 GLY A C 1
ATOM 1987 O O . GLY A 1 266 ? 17.113 10.350 -0.569 1.00 89.06 266 GLY A O 1
ATOM 1988 N N . GLY A 1 267 ? 18.888 10.594 -1.937 1.00 89.19 267 GLY A N 1
ATOM 1989 C CA . GLY A 1 267 ? 19.343 11.874 -1.377 1.00 89.19 267 GLY A CA 1
ATOM 1990 C C . GLY A 1 267 ? 19.595 11.810 0.131 1.00 89.19 267 GLY A C 1
ATOM 1991 O O . GLY A 1 267 ? 20.133 10.820 0.636 1.00 89.19 267 GLY A O 1
ATOM 1992 N N . VAL A 1 268 ? 19.118 12.824 0.858 1.00 91.06 268 VAL A N 1
ATOM 1993 C CA . VAL A 1 268 ? 19.179 12.910 2.334 1.00 91.06 268 VAL A CA 1
ATOM 1994 C C . VAL A 1 268 ? 18.573 11.707 3.077 1.00 91.06 268 VAL A C 1
ATOM 1996 O O . VAL A 1 268 ? 18.906 11.460 4.234 1.00 91.06 268 VAL A O 1
ATOM 1999 N N . LEU A 1 269 ? 17.713 10.911 2.426 1.00 93.56 269 LEU A N 1
ATOM 2000 C CA . LEU A 1 269 ? 17.101 9.715 3.021 1.00 93.56 269 LEU A CA 1
ATOM 2001 C C . LEU A 1 269 ? 18.039 8.499 3.054 1.00 93.56 269 LEU A C 1
ATOM 2003 O O . LEU A 1 269 ? 17.667 7.467 3.609 1.00 93.56 269 LEU A O 1
ATOM 2007 N N . LEU A 1 270 ? 19.237 8.592 2.468 1.00 91.88 270 LEU A N 1
ATOM 2008 C CA . LEU A 1 270 ? 20.292 7.587 2.651 1.00 91.88 270 LEU A CA 1
ATOM 2009 C C . LEU A 1 270 ? 20.930 7.656 4.051 1.00 91.88 270 LEU A C 1
ATOM 2011 O O . LEU A 1 270 ? 21.601 6.709 4.457 1.00 91.88 270 LEU A O 1
ATOM 2015 N N . ASP A 1 271 ? 20.673 8.735 4.793 1.00 91.69 271 ASP A N 1
ATOM 2016 C CA . ASP A 1 271 ? 20.997 8.909 6.210 1.00 91.69 271 ASP A CA 1
ATOM 2017 C C . ASP A 1 271 ? 19.700 9.173 7.012 1.00 91.69 271 ASP A C 1
ATOM 2019 O O . ASP A 1 271 ? 18.588 9.164 6.481 1.00 91.69 271 ASP A O 1
ATOM 2023 N N . THR A 1 272 ? 19.811 9.375 8.319 1.00 91.75 272 THR A N 1
ATOM 2024 C CA . THR A 1 272 ? 18.732 9.562 9.296 1.00 91.75 272 THR A CA 1
ATOM 2025 C C . THR A 1 272 ? 18.719 10.948 9.933 1.00 91.75 272 THR A C 1
ATOM 2027 O O . THR A 1 272 ? 17.739 11.286 10.593 1.00 91.75 272 THR A O 1
ATOM 2030 N N . LEU A 1 273 ? 19.781 11.734 9.739 1.00 92.69 273 LEU A N 1
ATOM 2031 C CA . LEU A 1 273 ? 19.991 13.000 10.441 1.00 92.69 273 LEU A CA 1
ATOM 2032 C C . LEU A 1 273 ? 19.173 14.148 9.850 1.00 92.69 273 LEU A C 1
ATOM 2034 O O . LEU A 1 273 ? 18.557 14.908 10.593 1.00 92.69 273 LEU A O 1
ATOM 2038 N N . GLU A 1 274 ? 19.127 14.239 8.522 1.00 92.19 274 GLU A N 1
ATOM 2039 C CA . GLU A 1 274 ? 18.471 15.349 7.838 1.00 92.19 274 GLU A CA 1
ATOM 2040 C C . GLU A 1 274 ? 17.002 15.025 7.500 1.00 92.19 274 GLU A C 1
ATOM 2042 O O . GLU A 1 274 ? 16.662 13.874 7.151 1.00 92.19 274 GLU A O 1
ATOM 2047 N N . PRO A 1 275 ? 16.098 16.018 7.614 1.00 92.88 275 PRO A N 1
ATOM 2048 C CA . PRO A 1 275 ? 14.746 15.911 7.093 1.00 92.88 275 PRO A CA 1
ATOM 2049 C C . PRO A 1 275 ? 14.748 16.029 5.565 1.00 92.88 275 PRO A C 1
ATOM 2051 O O . PRO A 1 275 ? 15.652 16.597 4.957 1.00 92.88 275 PRO A O 1
ATOM 2054 N N . LEU A 1 276 ? 13.692 15.515 4.94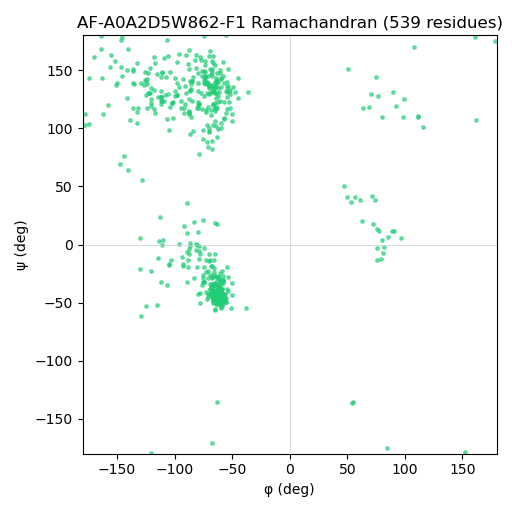1 1.00 92.81 276 LEU A N 1
ATOM 2055 C CA . LEU A 1 276 ? 13.409 15.778 3.538 1.00 92.81 276 LEU A CA 1
ATOM 2056 C C . LEU A 1 276 ? 13.090 17.278 3.355 1.00 92.81 276 LEU A C 1
ATOM 2058 O O . LEU A 1 276 ? 12.260 17.795 4.114 1.00 92.81 276 LEU A O 1
ATOM 2062 N N . PRO A 1 277 ? 13.715 17.972 2.384 1.00 91.56 277 PRO A N 1
ATOM 2063 C CA . PRO A 1 277 ? 13.434 19.379 2.121 1.00 91.56 277 PRO A CA 1
ATOM 2064 C C . PRO A 1 277 ? 11.994 19.577 1.624 1.00 91.56 277 PRO A C 1
ATOM 2066 O O . PRO A 1 277 ? 11.381 18.659 1.075 1.00 91.56 277 PRO A O 1
ATOM 2069 N N . GLU A 1 278 ? 11.433 20.770 1.841 1.00 90.50 278 GLU A N 1
ATOM 2070 C CA . GLU A 1 278 ? 9.997 21.010 1.647 1.00 90.50 278 GLU A CA 1
ATOM 2071 C C . GLU A 1 278 ? 9.565 20.816 0.185 1.00 90.50 278 GLU A C 1
ATOM 2073 O O . GLU A 1 278 ? 8.520 20.234 -0.086 1.00 90.50 278 GLU A O 1
ATOM 2078 N N . GLU A 1 279 ? 10.408 21.228 -0.760 1.00 88.38 279 GLU A N 1
ATOM 2079 C CA . GLU A 1 279 ? 10.192 21.111 -2.203 1.00 88.38 279 GLU A CA 1
ATOM 2080 C C . GLU A 1 279 ? 10.169 19.668 -2.729 1.00 88.38 279 GLU A C 1
ATOM 2082 O O . GLU A 1 279 ? 9.780 19.439 -3.875 1.00 88.38 279 GLU A O 1
ATOM 2087 N N . ALA A 1 280 ? 10.604 18.697 -1.922 1.00 89.88 280 ALA A N 1
ATOM 2088 C CA . ALA A 1 280 ? 10.580 17.290 -2.298 1.00 89.88 280 ALA A CA 1
ATOM 2089 C C . ALA A 1 280 ? 9.256 16.597 -1.933 1.00 89.88 280 ALA A C 1
ATOM 2091 O O . ALA A 1 280 ? 9.005 15.506 -2.445 1.00 89.88 280 ALA A O 1
ATOM 2092 N N . TRP A 1 281 ? 8.399 17.212 -1.108 1.00 92.06 281 TRP A N 1
ATOM 2093 C CA . TRP A 1 281 ? 7.015 16.766 -0.920 1.00 92.06 281 TRP A CA 1
ATOM 2094 C C . TRP A 1 281 ? 6.164 17.213 -2.114 1.00 92.06 281 TRP A C 1
ATOM 2096 O O . TRP A 1 281 ? 6.211 18.372 -2.522 1.00 92.06 281 TRP A O 1
ATOM 2106 N N . LEU A 1 282 ? 5.392 16.297 -2.696 1.00 90.25 282 LEU A N 1
ATOM 2107 C CA . LEU A 1 282 ? 4.717 16.504 -3.980 1.00 90.25 282 LEU A CA 1
ATOM 2108 C C . LEU A 1 282 ? 3.196 16.582 -3.863 1.00 90.25 282 LEU A C 1
ATOM 2110 O O . LEU A 1 282 ? 2.554 17.236 -4.681 1.00 90.25 282 LEU A O 1
ATOM 2114 N N . TRP A 1 283 ? 2.602 15.864 -2.911 1.00 90.31 283 TRP A N 1
ATOM 2115 C CA . TRP A 1 283 ? 1.147 15.686 -2.805 1.00 90.31 283 TRP A CA 1
ATOM 2116 C C . TRP A 1 283 ? 0.509 16.504 -1.688 1.00 90.31 283 TRP A C 1
ATOM 2118 O O . TRP A 1 283 ? -0.709 16.672 -1.652 1.00 90.31 283 TRP A O 1
ATOM 2128 N N . THR A 1 284 ? 1.314 16.988 -0.754 1.00 88.31 284 THR A N 1
ATOM 2129 C CA . THR A 1 284 ? 0.843 17.581 0.492 1.00 88.31 284 THR A CA 1
ATOM 2130 C C . THR A 1 284 ? 1.421 18.976 0.680 1.00 88.31 284 THR A C 1
ATOM 2132 O O . THR A 1 284 ? 2.545 19.253 0.265 1.00 88.31 284 THR A O 1
ATOM 2135 N N . VAL A 1 285 ? 0.673 19.859 1.340 1.00 83.56 285 VAL A N 1
ATOM 2136 C CA . VAL A 1 285 ? 1.171 21.185 1.748 1.00 83.56 285 VAL A CA 1
ATOM 2137 C C . VAL A 1 285 ? 1.842 21.119 3.128 1.00 83.56 285 VAL A C 1
ATOM 2139 O O . VAL A 1 285 ? 1.507 20.236 3.923 1.00 83.56 285 VAL A O 1
ATOM 2142 N N . PRO A 1 286 ? 2.765 22.037 3.461 1.00 75.38 286 PRO A N 1
ATOM 2143 C CA . PRO A 1 286 ? 3.321 22.095 4.806 1.00 75.38 286 PRO A CA 1
ATOM 2144 C C . PRO A 1 286 ? 2.236 22.398 5.851 1.00 75.38 286 PRO A C 1
ATOM 2146 O O . PRO A 1 286 ? 1.349 23.224 5.643 1.00 75.38 286 PRO A O 1
ATOM 2149 N N . ALA A 1 287 ? 2.325 21.727 7.003 1.00 58.22 287 ALA A N 1
ATOM 2150 C CA . ALA A 1 287 ? 1.320 21.775 8.072 1.00 58.22 287 ALA A CA 1
ATOM 2151 C C . ALA A 1 287 ? 1.218 23.135 8.795 1.00 58.22 287 ALA A C 1
ATOM 2153 O O . ALA A 1 287 ? 0.224 23.405 9.468 1.00 58.22 287 ALA A O 1
ATOM 2154 N N . ALA A 1 288 ? 2.246 23.977 8.681 1.00 55.44 288 ALA A N 1
ATOM 2155 C CA . ALA A 1 288 ? 2.256 25.350 9.170 1.00 55.44 288 ALA A CA 1
ATOM 2156 C C . ALA A 1 288 ? 2.275 26.304 7.968 1.00 55.44 288 ALA A C 1
ATOM 2158 O O . ALA A 1 288 ? 2.947 25.993 6.980 1.00 55.44 288 ALA A O 1
ATOM 2159 N N . PRO A 1 289 ? 1.601 27.471 8.024 1.00 45.19 289 PRO A N 1
ATOM 2160 C CA . PRO A 1 289 ? 1.785 28.476 6.992 1.00 45.19 289 PRO A CA 1
ATOM 2161 C C . PRO A 1 289 ? 3.270 28.825 6.940 1.00 45.19 289 PRO A C 1
ATOM 2163 O O . PRO A 1 289 ? 3.867 29.215 7.948 1.00 45.19 289 PRO A O 1
ATOM 2166 N N . ALA A 1 290 ? 3.874 28.652 5.767 1.00 43.75 290 ALA A N 1
ATOM 2167 C CA . ALA A 1 290 ? 5.203 29.166 5.528 1.00 43.75 290 ALA A CA 1
ATOM 2168 C C . ALA A 1 290 ? 5.204 30.664 5.870 1.00 43.75 290 ALA A C 1
ATOM 2170 O O . ALA A 1 290 ? 4.294 31.406 5.490 1.00 43.75 290 ALA A O 1
ATOM 2171 N N . SER A 1 291 ? 6.249 31.122 6.562 1.00 41.09 291 SER A N 1
ATOM 2172 C CA . SER A 1 291 ? 6.665 32.525 6.466 1.00 41.09 291 SER A CA 1
ATOM 2173 C C . SER A 1 291 ? 6.647 32.923 4.974 1.00 41.09 291 SER A C 1
ATOM 2175 O O . SER A 1 291 ? 6.970 32.058 4.154 1.00 41.09 291 SER A O 1
ATOM 2177 N N . PRO A 1 292 ? 6.264 34.156 4.581 1.00 42.03 292 PRO A N 1
ATOM 2178 C CA . PRO A 1 292 ? 5.807 34.515 3.222 1.00 42.03 292 PRO A CA 1
ATOM 2179 C C . PRO A 1 292 ? 6.823 34.364 2.063 1.00 42.03 292 PRO A C 1
ATOM 2181 O O . PRO A 1 292 ? 6.627 34.937 0.996 1.00 42.03 292 PRO A O 1
ATOM 2184 N N . ALA A 1 293 ? 7.905 33.608 2.240 1.00 38.81 293 ALA A N 1
ATOM 2185 C CA . ALA A 1 293 ? 9.007 33.437 1.303 1.00 38.81 293 ALA A CA 1
ATOM 2186 C C . ALA A 1 293 ? 9.120 32.037 0.658 1.00 38.81 293 ALA A C 1
ATOM 2188 O O . ALA A 1 293 ? 10.028 31.842 -0.146 1.00 38.81 293 ALA A O 1
ATOM 2189 N N . ALA A 1 294 ? 8.251 31.063 0.964 1.00 38.56 294 ALA A N 1
ATOM 2190 C CA . ALA A 1 294 ? 8.305 29.753 0.298 1.00 38.56 294 ALA A CA 1
ATOM 2191 C C . ALA A 1 294 ? 7.471 29.752 -1.004 1.00 38.56 294 ALA A C 1
ATOM 2193 O O . ALA A 1 294 ? 6.285 30.094 -0.956 1.00 38.56 294 ALA A O 1
ATOM 2194 N N . PRO A 1 295 ? 8.044 29.384 -2.167 1.00 38.94 295 PRO A N 1
ATOM 2195 C CA . PRO A 1 295 ? 7.287 29.278 -3.409 1.00 38.94 295 PRO A CA 1
ATOM 2196 C C . PRO A 1 295 ? 6.266 28.138 -3.312 1.00 38.94 295 PRO A C 1
ATOM 2198 O O . PRO A 1 295 ? 6.584 27.029 -2.891 1.00 38.94 295 PRO A O 1
ATOM 2201 N N . ALA A 1 296 ? 5.023 28.433 -3.691 1.00 41.34 296 ALA A N 1
ATOM 2202 C CA . ALA A 1 296 ? 3.916 27.487 -3.665 1.00 41.34 296 ALA A CA 1
ATOM 2203 C C . ALA A 1 296 ? 4.173 26.290 -4.596 1.00 41.34 296 ALA A C 1
ATOM 2205 O O . ALA A 1 296 ? 4.555 26.468 -5.756 1.00 41.34 296 ALA A O 1
ATOM 2206 N N . ALA A 1 297 ? 3.895 25.080 -4.101 1.00 42.22 297 ALA A N 1
ATOM 2207 C CA . ALA A 1 297 ? 3.757 23.892 -4.936 1.00 42.22 297 ALA A CA 1
ATOM 2208 C C . ALA A 1 297 ? 2.706 24.150 -6.038 1.00 42.22 297 ALA A C 1
ATOM 2210 O O . ALA A 1 297 ? 1.685 24.801 -5.774 1.00 42.22 297 ALA A O 1
ATOM 2211 N N . PRO A 1 298 ? 2.924 23.684 -7.279 1.00 39.81 298 PRO A N 1
ATOM 2212 C CA . PRO A 1 298 ? 1.996 23.957 -8.360 1.00 39.81 298 PRO A CA 1
ATOM 2213 C C . PRO A 1 298 ? 0.663 23.243 -8.089 1.00 39.81 298 PRO A C 1
ATOM 2215 O O . PRO A 1 298 ? 0.606 22.022 -7.996 1.00 39.81 298 PRO A O 1
ATOM 2218 N N . ALA A 1 299 ? -0.406 24.042 -8.004 1.00 41.25 299 ALA A N 1
ATOM 2219 C CA . ALA A 1 299 ? -1.818 23.647 -7.977 1.00 41.25 299 ALA A CA 1
ATOM 2220 C C . ALA A 1 299 ? -2.391 23.017 -6.686 1.00 41.25 299 ALA A C 1
ATOM 2222 O O . ALA A 1 299 ? -3.279 22.172 -6.781 1.00 41.25 299 ALA A O 1
ATOM 2223 N N . SER A 1 300 ? -1.996 23.479 -5.493 1.00 42.75 300 SER A N 1
ATOM 2224 C CA . SER A 1 300 ? -2.760 23.165 -4.270 1.00 42.75 300 SER A CA 1
ATOM 2225 C C . SER A 1 300 ? -3.669 24.339 -3.861 1.00 42.75 300 SER A C 1
ATOM 2227 O O . SER A 1 300 ? -3.181 25.473 -3.789 1.00 42.75 300 SER A O 1
ATOM 2229 N N . PRO A 1 301 ? -4.985 24.134 -3.634 1.00 38.22 301 PRO A N 1
ATOM 2230 C CA . PRO A 1 301 ? -5.852 25.176 -3.087 1.00 38.22 301 PRO A CA 1
ATOM 2231 C C . PRO A 1 301 ? -5.353 25.613 -1.700 1.00 38.22 301 PRO A C 1
ATOM 2233 O O . PRO A 1 301 ? -4.727 24.838 -0.980 1.00 38.22 301 PRO A O 1
ATOM 2236 N N . ALA A 1 302 ? -5.603 26.876 -1.339 1.00 40.09 302 ALA A N 1
ATOM 2237 C CA . ALA A 1 302 ? -5.198 27.436 -0.048 1.00 40.09 302 ALA A CA 1
ATOM 2238 C C . ALA A 1 302 ? -5.705 26.573 1.131 1.00 40.09 302 ALA A C 1
ATOM 2240 O O . ALA A 1 302 ? -6.775 25.970 0.997 1.00 40.09 302 ALA A O 1
ATOM 2241 N N . PRO A 1 303 ? -4.995 26.543 2.282 1.00 45.91 303 PRO A N 1
ATOM 2242 C CA . PRO A 1 303 ? -5.400 25.757 3.443 1.00 45.91 303 PRO A CA 1
ATOM 2243 C C . PRO A 1 303 ? -6.850 26.064 3.810 1.00 45.91 303 PRO A C 1
ATOM 2245 O O . PRO A 1 303 ? -7.197 27.202 4.137 1.00 45.91 303 PRO A O 1
ATOM 2248 N N . ILE A 1 304 ? -7.707 25.052 3.723 1.00 50.25 304 ILE A N 1
ATOM 2249 C CA . ILE A 1 304 ? -9.085 25.155 4.191 1.00 50.25 304 ILE A CA 1
ATOM 2250 C C . ILE A 1 304 ? -8.995 25.210 5.725 1.00 50.25 304 ILE A C 1
ATOM 2252 O O . ILE A 1 304 ? -8.181 24.504 6.323 1.00 50.25 304 ILE A O 1
ATOM 2256 N N . GLY A 1 305 ? -9.763 26.091 6.379 1.00 51.53 305 GLY A N 1
ATOM 2257 C CA . GLY A 1 305 ? -9.826 26.164 7.849 1.00 51.53 305 GLY A CA 1
ATOM 2258 C C . GLY A 1 305 ? -10.204 24.815 8.487 1.00 51.53 305 GLY A C 1
ATOM 2259 O O . GLY A 1 305 ? -10.425 23.852 7.755 1.00 51.53 305 GLY A O 1
ATOM 2260 N N . PRO A 1 306 ? -10.306 24.702 9.830 1.00 55.88 306 PRO A N 1
ATOM 2261 C CA . PRO A 1 306 ? -10.630 23.433 10.486 1.00 55.88 306 PRO A CA 1
ATOM 2262 C C . PRO A 1 306 ? -11.862 22.800 9.836 1.00 55.88 306 PRO A C 1
ATOM 2264 O O . PRO A 1 306 ? -12.983 23.290 9.975 1.00 55.88 306 PRO A O 1
ATOM 2267 N N . THR A 1 307 ? -11.617 21.745 9.060 1.00 72.12 307 THR A N 1
ATOM 2268 C CA . THR A 1 307 ? -12.627 21.113 8.220 1.00 72.12 307 THR A CA 1
ATOM 2269 C C . THR A 1 307 ? -13.073 19.871 8.956 1.00 72.12 307 THR A C 1
ATOM 2271 O O . THR A 1 307 ? -12.262 19.021 9.327 1.00 72.12 307 THR A O 1
ATOM 2274 N N . THR A 1 308 ? -14.369 19.796 9.229 1.00 87.62 308 THR A N 1
ATOM 2275 C CA . THR A 1 308 ? -14.969 18.538 9.659 1.00 87.62 308 THR A CA 1
ATOM 2276 C C . THR A 1 308 ? -15.307 17.764 8.401 1.00 87.62 308 THR A C 1
ATOM 2278 O O . THR A 1 308 ? -16.018 18.289 7.550 1.00 87.62 308 THR A O 1
ATOM 2281 N N . ILE A 1 309 ? -14.786 16.549 8.297 1.00 94.25 309 ILE A N 1
ATOM 2282 C CA . ILE A 1 309 ? -15.128 15.602 7.239 1.00 94.25 309 ILE A CA 1
ATOM 2283 C C . ILE A 1 309 ? -15.781 14.382 7.872 1.00 94.25 309 ILE A C 1
ATOM 2285 O O . ILE A 1 309 ? -15.551 14.064 9.041 1.00 94.25 309 ILE A O 1
ATOM 2289 N N . SER A 1 310 ? -16.575 13.662 7.101 1.00 97.06 310 SER A N 1
ATOM 2290 C CA . SER A 1 310 ? -17.148 12.389 7.510 1.00 97.06 310 SER A CA 1
ATOM 2291 C C . SER A 1 310 ? -16.904 11.324 6.456 1.00 97.06 310 SER A C 1
ATOM 2293 O O . SER A 1 310 ? -17.024 11.587 5.265 1.00 97.06 310 SER A O 1
ATOM 2295 N N . VAL A 1 311 ? -16.562 10.112 6.886 1.00 98.56 311 VAL A N 1
ATOM 2296 C CA . VAL A 1 311 ? -16.323 8.971 5.994 1.00 98.56 311 VAL A CA 1
ATOM 2297 C C . VAL A 1 311 ? -17.295 7.859 6.347 1.00 98.56 311 VAL A C 1
ATOM 2299 O O . VAL A 1 311 ? -17.364 7.431 7.498 1.00 98.56 311 VAL A O 1
ATOM 2302 N N . SER A 1 312 ? -18.055 7.397 5.357 1.00 98.81 312 SER A N 1
ATOM 2303 C CA . SER A 1 312 ? -18.999 6.288 5.516 1.00 98.81 312 SER A CA 1
ATOM 2304 C C . SER A 1 312 ? -18.388 4.979 5.038 1.00 98.81 312 SER A C 1
ATOM 2306 O O . SER A 1 312 ? -17.750 4.937 3.985 1.00 98.81 312 SER A O 1
ATOM 2308 N N . PHE A 1 313 ? -18.642 3.911 5.785 1.00 98.88 313 PHE A N 1
ATOM 2309 C CA . PHE A 1 313 ? -18.202 2.555 5.497 1.00 98.88 313 PHE A CA 1
ATOM 2310 C C . PHE A 1 313 ? -19.386 1.594 5.407 1.00 98.88 313 PHE A C 1
ATOM 2312 O O . PHE A 1 313 ? -20.368 1.712 6.148 1.00 98.88 313 PHE A O 1
ATOM 2319 N N . LYS A 1 314 ? -19.255 0.585 4.545 1.00 98.69 314 LYS A N 1
ATOM 2320 C CA . LYS A 1 314 ? -20.165 -0.556 4.447 1.00 98.69 314 LYS A CA 1
ATOM 2321 C C . LYS A 1 314 ? -19.367 -1.844 4.302 1.00 98.69 314 LYS A C 1
ATOM 2323 O O . LYS A 1 314 ? -18.672 -2.039 3.311 1.00 98.69 314 LYS A O 1
ATOM 2328 N N . GLY A 1 315 ? -19.503 -2.740 5.274 1.00 98.38 315 GLY A N 1
ATOM 2329 C CA . GLY A 1 315 ? -18.758 -3.999 5.291 1.00 98.38 315 GLY A CA 1
ATOM 2330 C C . GLY A 1 315 ? -17.239 -3.788 5.241 1.00 98.38 315 GLY A C 1
ATOM 2331 O O . GLY A 1 315 ? -16.559 -4.464 4.476 1.00 98.38 315 GLY A O 1
ATOM 2332 N N . GLY A 1 316 ? -16.731 -2.789 5.968 1.00 98.19 316 GLY A N 1
ATOM 2333 C CA . GLY A 1 316 ? -15.320 -2.388 6.011 1.00 98.19 316 GLY A CA 1
ATOM 2334 C C . GLY A 1 316 ? -14.848 -1.531 4.832 1.00 98.19 316 GLY A C 1
ATOM 2335 O O . GLY A 1 316 ? -13.776 -0.938 4.898 1.00 98.19 316 GLY A O 1
ATOM 2336 N N . LEU A 1 317 ? -15.635 -1.419 3.758 1.00 98.62 317 LEU A N 1
ATOM 2337 C CA . LEU A 1 317 ? -15.259 -0.652 2.569 1.00 98.62 317 LEU A CA 1
ATOM 2338 C C . LEU A 1 317 ? -15.730 0.802 2.671 1.00 98.62 317 LEU A C 1
ATOM 2340 O O . LEU A 1 317 ? -16.885 1.015 3.043 1.00 98.62 317 LEU A O 1
ATOM 2344 N N . PRO A 1 318 ? -14.900 1.797 2.314 1.00 98.62 318 PRO A N 1
ATOM 2345 C CA . PRO A 1 318 ? -15.341 3.185 2.241 1.00 98.62 318 PRO A CA 1
ATOM 2346 C C . PRO A 1 318 ? -16.303 3.379 1.063 1.00 98.62 318 PRO A C 1
ATOM 2348 O O . PRO A 1 318 ? -16.063 2.868 -0.029 1.00 98.62 318 PRO A O 1
ATOM 2351 N N . THR A 1 319 ? -17.394 4.113 1.281 1.00 98.62 319 THR A N 1
ATOM 2352 C CA . THR A 1 319 ? -18.461 4.296 0.278 1.00 98.62 319 THR A CA 1
ATOM 2353 C C . THR A 1 319 ? -18.864 5.745 0.037 1.00 98.62 319 THR A C 1
ATOM 2355 O O . THR A 1 319 ? -19.501 6.030 -0.974 1.00 98.62 319 THR A O 1
ATOM 2358 N N . ALA A 1 320 ? -18.583 6.652 0.974 1.00 98.44 320 ALA A N 1
ATOM 2359 C CA . ALA A 1 320 ? -18.954 8.058 0.840 1.00 98.44 320 ALA A CA 1
ATOM 2360 C C . ALA A 1 320 ? -18.066 8.966 1.691 1.00 98.44 320 ALA A C 1
ATOM 2362 O O . ALA A 1 320 ? -17.600 8.553 2.758 1.00 98.44 320 ALA A O 1
ATOM 2363 N N . VAL A 1 321 ? -17.922 10.216 1.252 1.00 97.44 321 VAL A N 1
ATOM 2364 C CA . VAL A 1 321 ? -17.346 11.313 2.039 1.00 97.44 321 VAL A CA 1
ATOM 2365 C C . VAL A 1 321 ? -18.379 12.432 2.128 1.00 97.44 321 VAL A C 1
ATOM 2367 O O . VAL A 1 321 ? -18.985 12.787 1.121 1.00 97.44 321 VAL A O 1
ATOM 2370 N N . ASP A 1 322 ? -18.651 12.935 3.332 1.00 95.50 322 ASP A N 1
ATOM 2371 C CA . ASP A 1 322 ? -19.659 13.981 3.589 1.00 95.50 322 ASP A CA 1
ATOM 2372 C C . ASP A 1 322 ? -21.054 13.661 3.034 1.00 95.50 322 ASP A C 1
ATOM 2374 O O . ASP A 1 322 ? -21.788 14.517 2.544 1.00 95.50 322 ASP A O 1
ATOM 2378 N N . GLY A 1 323 ? -21.422 12.379 3.112 1.00 95.12 323 GLY A N 1
ATOM 2379 C CA . GLY A 1 323 ? -22.694 11.855 2.611 1.00 95.12 323 GLY A CA 1
ATOM 2380 C C . GLY A 1 323 ? -22.767 11.710 1.087 1.00 95.12 323 GLY A C 1
ATOM 2381 O O . GLY A 1 323 ? -23.756 11.179 0.584 1.00 95.12 323 GLY A O 1
ATOM 2382 N N . VAL A 1 324 ? -21.733 12.121 0.348 1.00 97.31 324 VAL A N 1
ATOM 2383 C CA . VAL A 1 324 ? -21.649 11.966 -1.108 1.00 97.31 324 VAL A CA 1
ATOM 2384 C C . VAL A 1 324 ? -21.045 10.605 -1.434 1.00 97.31 324 VAL A C 1
ATOM 2386 O O . VAL A 1 324 ? -19.881 10.342 -1.132 1.00 97.31 324 VAL A O 1
ATOM 2389 N N . ALA A 1 325 ? -21.851 9.726 -2.033 1.00 98.19 325 ALA A N 1
ATOM 2390 C CA . ALA A 1 325 ? -21.397 8.417 -2.491 1.00 98.19 325 ALA A CA 1
ATOM 2391 C C . ALA A 1 325 ? -20.412 8.557 -3.659 1.00 98.19 325 ALA A C 1
ATOM 2393 O O . ALA A 1 325 ? -20.642 9.354 -4.567 1.00 98.19 325 ALA A O 1
ATOM 2394 N N . MET A 1 326 ? -19.342 7.767 -3.629 1.00 97.62 326 MET A N 1
ATOM 2395 C CA . MET A 1 326 ? -18.271 7.783 -4.628 1.00 97.62 326 MET A CA 1
ATOM 2396 C C . MET A 1 326 ? -17.812 6.355 -4.909 1.00 97.62 326 MET A C 1
ATOM 2398 O O . MET A 1 326 ? -17.840 5.502 -4.016 1.00 97.62 326 MET A O 1
ATOM 2402 N N . GLU A 1 327 ? -17.351 6.103 -6.132 1.00 97.50 327 GLU A N 1
ATOM 2403 C CA . GLU A 1 327 ? -16.681 4.840 -6.441 1.00 97.50 327 GLU A CA 1
ATOM 2404 C C . GLU A 1 327 ? -15.317 4.774 -5.732 1.00 97.50 327 GLU A C 1
ATOM 2406 O O . GLU A 1 327 ? -14.692 5.811 -5.504 1.00 97.50 327 GLU A O 1
ATOM 2411 N N . PRO A 1 328 ? -14.801 3.584 -5.379 1.00 96.25 328 PRO A N 1
ATOM 2412 C CA . PRO A 1 328 ? -13.663 3.493 -4.465 1.00 96.25 328 PRO A CA 1
ATOM 2413 C C . PRO A 1 328 ? -12.384 4.198 -4.928 1.00 96.25 328 PRO A C 1
ATOM 2415 O O . PRO A 1 328 ? -11.683 4.810 -4.123 1.00 96.25 328 PRO A O 1
ATOM 2418 N N . VAL A 1 329 ? -12.077 4.131 -6.226 1.00 96.19 329 VAL A N 1
ATOM 2419 C CA . VAL A 1 329 ? -10.911 4.815 -6.805 1.00 96.19 329 VAL A CA 1
ATOM 2420 C C . VAL A 1 329 ? -11.085 6.332 -6.746 1.00 96.19 329 VAL A C 1
ATOM 2422 O O . VAL A 1 329 ? -10.168 7.028 -6.318 1.00 96.19 329 VAL A O 1
ATOM 2425 N N . GLU A 1 330 ? -12.266 6.832 -7.115 1.00 96.56 330 GLU A N 1
ATOM 2426 C CA . GLU A 1 330 ? -12.605 8.258 -7.047 1.00 96.56 330 GLU A CA 1
ATOM 2427 C C . GLU A 1 330 ? -12.557 8.767 -5.603 1.00 96.56 330 GLU A C 1
ATOM 2429 O O . GLU A 1 330 ? -11.990 9.823 -5.341 1.00 96.56 330 GLU A O 1
ATOM 2434 N N . LEU A 1 331 ? -13.075 7.987 -4.652 1.00 98.06 331 LEU A N 1
ATOM 2435 C CA . LEU A 1 331 ? -13.050 8.310 -3.229 1.00 98.06 331 LEU A CA 1
ATOM 2436 C C . LEU A 1 331 ? -11.615 8.471 -2.714 1.00 98.06 331 LEU A C 1
ATOM 2438 O O . LEU A 1 331 ? -11.321 9.422 -1.989 1.00 98.06 331 LEU A O 1
ATOM 2442 N N . ILE A 1 332 ? -10.712 7.557 -3.082 1.00 97.88 332 ILE A N 1
ATOM 2443 C CA . ILE A 1 332 ? -9.299 7.637 -2.689 1.00 97.88 332 ILE A CA 1
ATOM 2444 C C . ILE A 1 332 ? -8.626 8.853 -3.334 1.00 97.88 332 ILE A C 1
ATOM 2446 O O . ILE A 1 332 ? -7.911 9.581 -2.651 1.00 97.88 332 ILE A O 1
ATOM 2450 N N . GLU A 1 333 ? -8.864 9.110 -4.622 1.00 95.75 333 GLU A N 1
ATOM 2451 C CA . GLU A 1 333 ? -8.324 10.285 -5.319 1.00 95.75 333 GLU A CA 1
ATOM 2452 C C . GLU A 1 333 ? -8.836 11.596 -4.693 1.00 95.75 333 GLU A C 1
ATOM 2454 O O . GLU A 1 333 ? -8.045 12.509 -4.438 1.00 95.75 333 GLU A O 1
ATOM 2459 N N . TYR A 1 334 ? -10.126 11.659 -4.352 1.00 95.81 334 TYR A N 1
ATOM 2460 C CA . TYR A 1 334 ? -10.745 12.786 -3.656 1.00 95.81 334 TYR A CA 1
ATOM 2461 C C . TYR A 1 334 ? -10.118 13.018 -2.277 1.00 95.81 334 TYR A C 1
ATOM 2463 O O . TYR A 1 334 ? -9.707 14.136 -1.965 1.00 95.81 334 TYR A O 1
ATOM 2471 N N . LEU A 1 335 ? -9.984 11.967 -1.460 1.00 96.06 335 LEU A N 1
ATOM 2472 C CA . LEU A 1 335 ? -9.365 12.076 -0.137 1.00 96.06 335 LEU A CA 1
ATOM 2473 C C . LEU A 1 335 ? -7.876 12.424 -0.215 1.00 96.06 335 LEU A C 1
ATOM 2475 O O . LEU A 1 335 ? -7.397 13.174 0.633 1.00 96.06 335 LEU A O 1
ATOM 2479 N N . ASN A 1 336 ? -7.148 11.933 -1.223 1.00 95.44 336 ASN A N 1
ATOM 2480 C CA . ASN A 1 336 ? -5.754 12.313 -1.444 1.00 95.44 336 ASN A CA 1
ATOM 2481 C C . ASN A 1 336 ? -5.631 13.824 -1.668 1.00 95.44 336 ASN A C 1
ATOM 2483 O O . ASN A 1 336 ? -4.808 14.466 -1.020 1.00 95.44 336 ASN A O 1
ATOM 2487 N N . ALA A 1 337 ? -6.483 14.398 -2.523 1.00 92.00 337 ALA A N 1
ATOM 2488 C CA . ALA A 1 337 ? -6.496 15.835 -2.782 1.00 92.00 337 ALA A CA 1
ATOM 2489 C C . ALA A 1 337 ? -6.932 16.645 -1.548 1.00 92.00 337 ALA A C 1
ATOM 2491 O O . ALA A 1 337 ? -6.250 17.591 -1.151 1.00 92.00 337 ALA A O 1
ATOM 2492 N N . LEU A 1 338 ? -8.042 16.257 -0.912 1.00 90.56 338 LEU A N 1
ATOM 2493 C CA . LEU A 1 338 ? -8.616 16.971 0.230 1.00 90.56 338 LEU A CA 1
ATOM 2494 C C . LEU A 1 338 ? -7.679 16.972 1.446 1.00 90.56 338 LEU A C 1
ATOM 2496 O O . LEU A 1 338 ? -7.388 18.024 2.015 1.00 90.56 338 LEU A O 1
ATOM 2500 N N . ALA A 1 339 ? -7.194 15.795 1.845 1.00 92.00 339 ALA A N 1
ATOM 2501 C CA . ALA A 1 339 ? -6.326 15.653 3.009 1.00 92.00 339 ALA A CA 1
ATOM 2502 C C . ALA A 1 339 ? -4.899 16.148 2.711 1.00 92.00 339 ALA A C 1
ATOM 2504 O O . ALA A 1 339 ? -4.252 16.731 3.585 1.00 92.00 339 ALA A O 1
ATOM 2505 N N . GLY A 1 340 ? -4.433 16.005 1.464 1.00 92.06 340 GLY A N 1
ATOM 2506 C CA . GLY A 1 340 ? -3.148 16.542 1.017 1.00 92.06 340 GLY A CA 1
ATOM 2507 C C . GLY A 1 340 ? -3.076 18.067 1.113 1.00 92.06 340 GLY A C 1
ATOM 2508 O O . GLY A 1 340 ? -2.086 18.606 1.614 1.00 92.06 340 GLY A O 1
ATOM 2509 N N . ALA A 1 341 ? -4.165 18.764 0.778 1.00 88.25 341 ALA A N 1
ATOM 2510 C CA . ALA A 1 341 ? -4.295 20.215 0.949 1.00 88.25 341 ALA A CA 1
ATOM 2511 C C . ALA A 1 341 ? -4.281 20.683 2.422 1.00 88.25 341 ALA A C 1
ATOM 2513 O O . ALA A 1 341 ? -4.209 21.881 2.684 1.00 88.25 341 ALA A O 1
ATOM 2514 N N . SER A 1 342 ? -4.321 19.755 3.384 1.00 86.38 342 SER A N 1
ATOM 2515 C CA . SER A 1 342 ? -4.166 20.024 4.823 1.00 86.38 342 SER A CA 1
ATOM 2516 C C . SER A 1 342 ? -2.845 19.489 5.401 1.00 86.38 342 SER A C 1
ATOM 2518 O O . SER A 1 342 ? -2.617 19.569 6.604 1.00 86.38 342 SER A O 1
ATOM 2520 N N . GLY A 1 343 ? -1.959 18.931 4.568 1.00 90.06 343 GLY A N 1
ATOM 2521 C CA . GLY A 1 343 ? -0.673 18.375 5.005 1.00 90.06 343 GLY A CA 1
ATOM 2522 C C . GLY A 1 343 ? -0.760 17.011 5.698 1.00 90.06 343 GLY A C 1
ATOM 2523 O O . GLY A 1 343 ? 0.209 16.570 6.317 1.00 90.06 343 GLY A O 1
ATOM 2524 N N . ILE A 1 344 ? -1.906 16.331 5.613 1.00 93.44 344 ILE A N 1
ATOM 2525 C CA . ILE A 1 344 ? -2.112 15.009 6.215 1.00 93.44 344 ILE A CA 1
ATOM 2526 C C . ILE A 1 344 ? -1.361 13.933 5.421 1.00 93.44 344 ILE A C 1
ATOM 2528 O O . ILE A 1 344 ? -1.322 13.947 4.192 1.00 93.44 344 ILE A O 1
ATOM 2532 N N . GLY A 1 345 ? -0.831 12.938 6.137 1.00 94.81 345 GLY A N 1
ATOM 2533 C CA . GLY A 1 345 ? -0.314 11.707 5.536 1.00 94.81 345 GLY A CA 1
ATOM 2534 C C . GLY A 1 345 ? 1.157 11.757 5.130 1.00 94.81 345 GLY A C 1
ATOM 2535 O O . GLY A 1 345 ? 1.607 10.837 4.448 1.00 94.81 345 GLY A O 1
ATOM 2536 N N . ARG A 1 346 ? 1.910 12.784 5.549 1.00 95.38 346 ARG A N 1
ATOM 2537 C CA . ARG A 1 346 ? 3.380 12.783 5.483 1.00 95.38 346 ARG A CA 1
ATOM 2538 C C . ARG A 1 346 ? 3.962 11.868 6.557 1.00 95.38 346 ARG A C 1
ATOM 2540 O O . ARG A 1 346 ? 3.539 11.906 7.712 1.00 95.38 346 ARG A O 1
ATOM 2547 N N . GLY A 1 347 ? 4.994 11.108 6.212 1.00 95.00 347 GLY A N 1
ATOM 2548 C CA . GLY A 1 347 ? 5.732 10.322 7.193 1.00 95.00 347 GLY A CA 1
ATOM 2549 C C . GLY A 1 347 ? 7.085 9.841 6.695 1.00 95.00 347 GLY A C 1
ATOM 2550 O O . GLY A 1 347 ? 7.399 9.905 5.507 1.00 95.00 347 GLY A O 1
ATOM 2551 N N . TYR A 1 348 ? 7.882 9.329 7.630 1.00 95.94 348 TYR A N 1
ATOM 2552 C CA . TYR A 1 348 ? 9.114 8.603 7.344 1.00 95.94 348 TYR A CA 1
ATOM 2553 C C . TYR A 1 348 ? 8.970 7.160 7.804 1.00 95.94 348 TYR A C 1
ATOM 2555 O O . TYR A 1 348 ? 8.329 6.872 8.816 1.00 95.94 348 TYR A O 1
ATOM 2563 N N . HIS A 1 349 ? 9.612 6.252 7.082 1.00 95.19 349 HIS A N 1
ATOM 2564 C CA . HIS A 1 349 ? 9.695 4.851 7.463 1.00 95.19 349 HIS A CA 1
ATOM 2565 C C . HIS A 1 349 ? 11.127 4.363 7.352 1.00 95.19 349 HIS A C 1
ATOM 2567 O O . HIS A 1 349 ? 11.658 4.251 6.247 1.00 95.19 349 HIS A O 1
ATOM 2573 N N . THR A 1 350 ? 11.722 4.030 8.495 1.00 94.75 350 THR A N 1
ATOM 2574 C CA . THR A 1 350 ? 12.979 3.284 8.566 1.00 94.75 350 THR A CA 1
ATOM 2575 C C . THR A 1 350 ? 12.648 1.847 8.928 1.00 94.75 350 THR A C 1
ATOM 2577 O O . THR A 1 350 ? 12.055 1.583 9.972 1.00 94.75 350 THR A O 1
ATOM 2580 N N . GLY A 1 351 ? 13.037 0.890 8.094 1.00 91.69 351 GLY A N 1
ATOM 2581 C CA . GLY A 1 351 ? 12.768 -0.511 8.389 1.00 91.69 351 GLY A CA 1
ATOM 2582 C C . GLY A 1 351 ? 13.595 -1.478 7.567 1.00 91.69 351 GLY A C 1
ATOM 2583 O O . GLY A 1 351 ? 14.402 -1.090 6.727 1.00 91.69 351 GLY A O 1
ATOM 2584 N N . ASP A 1 352 ? 13.376 -2.765 7.818 1.00 91.25 352 ASP A N 1
ATOM 2585 C CA . ASP A 1 352 ? 14.065 -3.828 7.093 1.00 91.25 352 ASP A CA 1
ATOM 2586 C C . ASP A 1 352 ? 13.594 -3.906 5.642 1.00 91.25 352 ASP A C 1
ATOM 2588 O O . ASP A 1 352 ? 12.393 -3.848 5.349 1.00 91.25 352 ASP A O 1
ATOM 2592 N N . THR A 1 353 ? 14.553 -4.035 4.740 1.00 91.25 353 THR A N 1
ATOM 2593 C CA . THR A 1 353 ? 14.344 -4.312 3.320 1.00 91.25 353 THR A CA 1
ATOM 2594 C C . THR A 1 353 ? 14.264 -5.820 3.088 1.00 91.25 353 THR A C 1
ATOM 2596 O O . THR A 1 353 ? 14.604 -6.625 3.955 1.00 91.25 353 THR A O 1
ATOM 2599 N N . VAL A 1 354 ? 13.827 -6.220 1.896 1.00 88.75 354 VAL A N 1
ATOM 2600 C CA . VAL A 1 354 ? 13.817 -7.631 1.476 1.00 88.75 354 VAL A CA 1
ATOM 2601 C C . VAL A 1 354 ? 15.241 -8.181 1.350 1.00 88.75 354 VAL A C 1
ATOM 2603 O O . VAL A 1 354 ? 15.459 -9.375 1.513 1.00 88.75 354 VAL A O 1
ATOM 2606 N N . LEU A 1 355 ? 16.217 -7.295 1.139 1.00 90.38 355 LEU A N 1
ATOM 2607 C CA . LEU A 1 355 ? 17.638 -7.621 1.043 1.00 90.38 355 LEU A CA 1
ATOM 2608 C C . LEU A 1 355 ? 18.313 -7.809 2.415 1.00 90.38 355 LEU A C 1
ATOM 2610 O O . LEU A 1 355 ? 19.511 -8.058 2.478 1.00 90.38 355 LEU A O 1
ATOM 2614 N N . GLY A 1 356 ? 17.576 -7.663 3.522 1.00 90.56 356 GLY A N 1
ATOM 2615 C CA . GLY A 1 356 ? 18.110 -7.828 4.879 1.00 90.56 356 GLY A CA 1
ATOM 2616 C C . GLY A 1 356 ? 18.887 -6.623 5.422 1.00 90.56 356 GLY A C 1
ATOM 2617 O O . GLY A 1 356 ? 19.392 -6.684 6.538 1.00 90.56 356 GLY A O 1
ATOM 2618 N N . ILE A 1 357 ? 18.956 -5.518 4.674 1.00 92.12 357 ILE A N 1
ATOM 2619 C CA . ILE A 1 357 ? 19.522 -4.240 5.138 1.00 92.12 357 ILE A CA 1
ATOM 2620 C C . ILE A 1 357 ? 18.424 -3.300 5.647 1.00 92.12 357 ILE A C 1
ATOM 2622 O O . ILE A 1 357 ? 17.245 -3.488 5.332 1.00 92.12 357 ILE A O 1
ATOM 2626 N N . LYS A 1 358 ? 18.797 -2.250 6.387 1.00 93.12 358 LYS A N 1
ATOM 2627 C CA . LYS A 1 358 ? 17.882 -1.141 6.692 1.00 93.12 358 LYS A CA 1
ATOM 2628 C C . LYS A 1 358 ? 17.729 -0.229 5.475 1.00 93.12 358 LYS A C 1
ATOM 2630 O O . LYS A 1 358 ? 18.681 -0.003 4.738 1.00 93.12 358 LYS A O 1
ATOM 2635 N N . GLY A 1 359 ? 16.531 0.308 5.298 1.00 92.62 359 GLY A N 1
ATOM 2636 C CA . GLY A 1 359 ? 16.252 1.385 4.357 1.00 92.62 359 GLY A CA 1
ATOM 2637 C C . GLY A 1 359 ? 15.362 2.431 5.011 1.00 92.62 359 GLY A C 1
ATOM 2638 O O . GLY A 1 359 ? 14.546 2.091 5.872 1.00 92.62 359 GLY A O 1
ATOM 2639 N N . ARG A 1 360 ? 15.522 3.686 4.593 1.00 94.44 360 ARG A N 1
ATOM 2640 C CA . ARG A 1 360 ? 14.690 4.816 5.007 1.00 94.44 360 ARG A CA 1
ATOM 2641 C C . ARG A 1 360 ? 14.028 5.427 3.776 1.00 94.44 360 ARG A C 1
ATOM 2643 O O . ARG A 1 360 ? 14.668 5.613 2.744 1.00 94.44 360 ARG A O 1
ATOM 2650 N N . ILE A 1 361 ? 12.736 5.703 3.890 1.00 94.50 361 ILE A N 1
ATOM 2651 C CA . ILE A 1 361 ? 11.949 6.416 2.882 1.00 94.50 361 ILE A CA 1
ATOM 2652 C C . ILE A 1 361 ? 11.118 7.506 3.553 1.00 94.50 361 ILE A C 1
ATOM 2654 O O . ILE A 1 361 ? 10.786 7.394 4.736 1.00 94.50 361 ILE A O 1
ATOM 2658 N N . ALA A 1 362 ? 10.744 8.518 2.782 1.00 96.56 362 ALA A N 1
ATOM 2659 C CA . ALA A 1 362 ? 9.597 9.362 3.083 1.00 96.56 362 ALA A CA 1
ATOM 2660 C C . ALA A 1 362 ? 8.382 8.876 2.277 1.00 96.56 362 ALA A C 1
ATOM 2662 O O . ALA A 1 362 ? 8.531 8.194 1.258 1.00 96.56 362 ALA A O 1
ATOM 2663 N N . PHE A 1 363 ? 7.176 9.187 2.738 1.00 96.62 363 PHE A N 1
ATOM 2664 C CA . PHE A 1 363 ? 5.944 8.855 2.030 1.00 96.62 363 PHE A CA 1
ATOM 2665 C C . PHE A 1 363 ? 4.863 9.915 2.233 1.00 96.62 363 PHE A C 1
ATOM 2667 O O . PHE A 1 363 ? 4.817 10.572 3.273 1.00 96.62 363 PHE A O 1
ATOM 2674 N N . GLU A 1 364 ? 3.972 10.021 1.249 1.00 97.06 364 GLU A N 1
ATOM 2675 C CA . GLU A 1 364 ? 2.745 10.818 1.310 1.00 97.06 364 GLU A CA 1
ATOM 2676 C C . GLU A 1 364 ? 1.566 9.893 1.011 1.00 97.06 364 GLU A C 1
ATOM 2678 O O . GLU A 1 364 ? 1.489 9.305 -0.068 1.00 97.06 364 GLU A O 1
ATOM 2683 N N . ALA A 1 365 ? 0.662 9.718 1.971 1.00 97.25 365 ALA A N 1
ATOM 2684 C CA . ALA A 1 365 ? -0.496 8.837 1.829 1.00 97.25 365 ALA A CA 1
ATOM 2685 C C . ALA A 1 365 ? -1.758 9.445 2.470 1.00 97.25 365 ALA A C 1
ATOM 2687 O O . ALA A 1 365 ? -2.264 8.905 3.458 1.00 97.25 365 ALA A O 1
ATOM 2688 N N . PRO A 1 366 ? -2.264 10.583 1.957 1.00 96.62 366 PRO A N 1
ATOM 2689 C CA . PRO A 1 366 ? -3.307 11.338 2.648 1.00 96.62 366 PRO A CA 1
ATOM 2690 C C . PRO A 1 366 ? -4.619 10.554 2.785 1.00 96.62 366 PRO A C 1
ATOM 2692 O O . PRO A 1 366 ? -5.175 10.479 3.881 1.00 96.62 366 PRO A O 1
ATOM 2695 N N . ALA A 1 367 ? -5.083 9.894 1.715 1.00 97.50 367 ALA A N 1
ATOM 2696 C CA . ALA A 1 367 ? -6.284 9.064 1.781 1.00 97.50 367 ALA A CA 1
ATOM 2697 C C . ALA A 1 367 ? -6.103 7.867 2.716 1.00 97.50 367 ALA A C 1
ATOM 2699 O O . ALA A 1 367 ? -6.995 7.575 3.508 1.00 97.50 367 ALA A O 1
ATOM 2700 N N . ALA A 1 368 ? -4.948 7.195 2.663 1.00 98.06 368 ALA A N 1
ATOM 2701 C CA . ALA A 1 368 ? -4.656 6.079 3.556 1.00 98.06 368 ALA A CA 1
ATOM 2702 C C . ALA A 1 368 ? -4.714 6.511 5.026 1.00 98.06 368 ALA A C 1
ATOM 2704 O O . ALA A 1 368 ? -5.302 5.817 5.850 1.00 98.06 368 ALA A O 1
ATOM 2705 N N . GLU A 1 369 ? -4.156 7.678 5.350 1.00 97.88 369 GLU A N 1
ATOM 2706 C CA . GLU A 1 369 ? -4.154 8.209 6.710 1.00 97.88 369 GLU A CA 1
ATOM 2707 C C . GLU A 1 369 ? -5.574 8.464 7.229 1.00 97.88 369 GLU A C 1
ATOM 2709 O O . GLU A 1 369 ? -5.915 8.026 8.329 1.00 97.88 369 GLU A O 1
ATOM 2714 N N . VAL A 1 370 ? -6.427 9.089 6.412 1.00 98.12 370 VAL A N 1
ATOM 2715 C CA . VAL A 1 370 ? -7.842 9.319 6.745 1.00 98.12 370 VAL A CA 1
ATOM 2716 C C . VAL A 1 370 ? -8.596 7.999 6.897 1.00 98.12 370 VAL A C 1
ATOM 2718 O O . VAL A 1 370 ? -9.261 7.775 7.910 1.00 98.12 370 VAL A O 1
ATOM 2721 N N . LEU A 1 371 ? -8.484 7.114 5.905 1.00 98.75 371 LEU A N 1
ATOM 2722 C CA . LEU A 1 371 ? -9.260 5.880 5.839 1.00 98.75 371 LEU A CA 1
ATOM 2723 C C . LEU A 1 371 ? -8.887 4.903 6.949 1.00 98.75 371 LEU A C 1
ATOM 2725 O O . LEU A 1 371 ? -9.782 4.387 7.610 1.00 98.75 371 LEU A O 1
ATOM 2729 N N . LEU A 1 372 ? -7.594 4.665 7.185 1.00 98.69 372 LEU A N 1
ATOM 2730 C CA . LEU A 1 372 ? -7.137 3.723 8.211 1.00 98.69 372 LEU A CA 1
ATOM 2731 C C . LEU A 1 372 ? -7.444 4.238 9.622 1.00 98.69 372 LEU A C 1
ATOM 2733 O O . LEU A 1 372 ? -7.799 3.450 10.496 1.00 98.69 372 LEU A O 1
ATOM 2737 N N . THR A 1 373 ? -7.357 5.553 9.841 1.00 98.44 373 THR A N 1
ATOM 2738 C CA . THR A 1 373 ? -7.725 6.170 11.124 1.00 98.44 373 THR A CA 1
ATOM 2739 C C . THR A 1 373 ? -9.224 6.040 11.382 1.00 98.44 373 THR A C 1
ATOM 2741 O O . THR A 1 373 ? -9.629 5.549 12.434 1.00 98.44 373 THR A O 1
ATOM 2744 N N . ALA A 1 374 ? -10.060 6.408 10.408 1.00 98.69 374 ALA A N 1
ATOM 2745 C CA . ALA A 1 374 ? -11.509 6.304 10.539 1.00 98.69 374 ALA A CA 1
ATOM 2746 C C . ALA A 1 374 ? -11.969 4.846 10.720 1.00 98.69 374 ALA A C 1
ATOM 2748 O O . ALA A 1 374 ? -12.721 4.534 11.645 1.00 98.69 374 ALA A O 1
ATOM 2749 N N . HIS A 1 375 ? -11.479 3.944 9.867 1.00 98.81 375 HIS A N 1
ATOM 2750 C CA . HIS A 1 375 ? -11.826 2.527 9.893 1.00 98.81 375 HIS A CA 1
ATOM 2751 C C . HIS A 1 375 ? -11.419 1.862 11.216 1.00 98.81 375 HIS A C 1
ATOM 2753 O O . HIS A 1 375 ? -12.234 1.184 11.845 1.00 98.81 375 HIS A O 1
ATOM 2759 N N . GLY A 1 376 ? -10.195 2.117 11.690 1.00 98.44 376 GLY A N 1
ATOM 2760 C CA . GLY A 1 376 ? -9.707 1.581 12.958 1.00 98.44 376 GLY A CA 1
ATOM 2761 C C . GLY A 1 376 ? -10.540 2.025 14.163 1.00 98.44 376 GLY A C 1
ATOM 2762 O O . GLY A 1 376 ? -10.787 1.215 15.057 1.00 98.44 376 GLY A O 1
ATOM 2763 N N . GLU A 1 377 ? -11.016 3.277 14.187 1.00 98.50 377 GLU A N 1
ATOM 2764 C CA . GLU A 1 377 ? -11.914 3.766 15.243 1.00 98.50 377 GLU A CA 1
ATOM 2765 C C . GLU A 1 377 ? -13.315 3.137 15.167 1.00 98.50 377 GLU A C 1
ATOM 2767 O O . GLU A 1 377 ? -13.850 2.707 16.194 1.00 98.50 377 GLU A O 1
ATOM 2772 N N . LEU A 1 378 ? -13.890 3.003 13.966 1.00 98.81 378 LEU A N 1
ATOM 2773 C CA . LEU A 1 378 ? -15.180 2.331 13.765 1.00 98.81 378 LEU A CA 1
ATOM 2774 C C . LEU A 1 378 ? -15.148 0.888 14.284 1.00 98.81 378 LEU A C 1
ATOM 2776 O O . LEU A 1 378 ? -16.052 0.454 15.002 1.00 98.81 378 LEU A O 1
ATOM 2780 N N . GLU A 1 379 ? -14.082 0.149 13.988 1.00 98.62 379 GLU A N 1
ATOM 2781 C CA . GLU A 1 379 ? -13.925 -1.224 14.459 1.00 98.62 379 GLU A CA 1
ATOM 2782 C C . GLU A 1 379 ? -13.882 -1.344 15.982 1.00 98.62 379 GLU A C 1
ATOM 2784 O O . GLU A 1 379 ? -14.305 -2.371 16.513 1.00 98.62 379 GLU A O 1
ATOM 2789 N N . LYS A 1 380 ? -13.432 -0.316 16.715 1.00 98.12 380 LYS A N 1
ATOM 2790 C CA . LYS A 1 380 ? -13.438 -0.352 18.188 1.00 98.12 380 LYS A CA 1
ATOM 2791 C C . LYS A 1 380 ? -14.841 -0.433 18.772 1.00 98.12 380 LYS A C 1
ATOM 2793 O O . LYS A 1 380 ? -15.000 -0.960 19.871 1.00 98.12 380 LYS A O 1
ATOM 2798 N N . LEU A 1 381 ? -15.833 0.091 18.054 1.00 97.56 381 LEU A N 1
ATOM 2799 C CA . LEU A 1 381 ? -17.237 0.033 18.448 1.00 97.56 381 LEU A CA 1
ATOM 2800 C C . LEU A 1 381 ? -17.948 -1.228 17.961 1.00 97.56 381 LEU A C 1
ATOM 2802 O O . LEU A 1 381 ? -18.998 -1.556 18.509 1.00 97.56 381 LEU A O 1
ATOM 2806 N N . VAL A 1 382 ? -17.413 -1.911 16.950 1.00 98.31 382 VAL A N 1
ATOM 2807 C CA . VAL A 1 382 ? -18.098 -3.014 16.258 1.00 98.31 382 VAL A CA 1
ATOM 2808 C C . VAL A 1 382 ? -17.515 -4.387 16.613 1.00 98.31 382 VAL A C 1
ATOM 2810 O O . VAL A 1 382 ? -18.258 -5.368 16.676 1.00 98.31 382 VAL A O 1
ATOM 2813 N N . LEU A 1 383 ? -16.203 -4.476 16.840 1.00 98.38 383 LEU A N 1
ATOM 2814 C CA . LEU A 1 383 ? -15.486 -5.730 17.070 1.00 98.38 383 LEU A CA 1
ATOM 2815 C C . LEU A 1 383 ? -15.140 -5.930 18.547 1.00 98.38 383 LEU A C 1
ATOM 2817 O O . LEU A 1 383 ? -14.828 -4.983 19.274 1.00 98.38 383 LEU A O 1
ATOM 2821 N N . THR A 1 384 ? -15.109 -7.191 18.987 1.00 98.12 384 THR A N 1
ATOM 2822 C CA . THR A 1 384 ? -14.636 -7.514 20.339 1.00 98.12 384 THR A CA 1
ATOM 2823 C C . THR A 1 384 ? -13.140 -7.216 20.494 1.00 98.12 384 THR A C 1
ATOM 2825 O O . THR A 1 384 ? -12.394 -7.092 19.518 1.00 98.12 384 THR A O 1
ATOM 2828 N N . GLY A 1 385 ? -12.675 -7.114 21.745 1.00 97.00 385 GLY A N 1
ATOM 2829 C CA . GLY A 1 385 ? -11.253 -6.918 22.050 1.00 97.00 385 GLY A CA 1
ATOM 2830 C C . GLY A 1 385 ? -10.358 -7.993 21.426 1.00 97.00 385 GLY A C 1
ATOM 2831 O O . GLY A 1 385 ? -9.414 -7.654 20.719 1.00 97.00 385 GLY A O 1
ATOM 2832 N N . ASP A 1 386 ? -10.701 -9.270 21.608 1.00 97.94 386 ASP A N 1
ATOM 2833 C CA . ASP A 1 386 ? -9.896 -10.393 21.109 1.00 97.94 386 ASP A CA 1
ATOM 2834 C C . ASP A 1 386 ? -9.908 -10.505 19.579 1.00 97.94 386 ASP A C 1
ATOM 2836 O O . ASP A 1 386 ? -8.892 -10.864 18.984 1.00 97.94 386 ASP A O 1
ATOM 2840 N N . GLN A 1 387 ? -11.032 -10.169 18.926 1.00 97.62 387 GLN A N 1
ATOM 2841 C CA . GLN A 1 387 ? -11.089 -10.104 17.462 1.00 97.62 387 GLN A CA 1
ATOM 2842 C C . GLN A 1 387 ? -10.087 -9.082 16.928 1.00 97.62 387 GLN A C 1
ATOM 2844 O O . GLN A 1 387 ? -9.303 -9.415 16.042 1.00 97.62 387 GLN A O 1
ATOM 2849 N N . ARG A 1 388 ? -10.080 -7.864 17.488 1.00 97.31 388 ARG A N 1
ATOM 2850 C CA . ARG A 1 388 ? -9.126 -6.819 17.088 1.00 97.31 388 ARG A CA 1
ATOM 2851 C C . ARG A 1 388 ? -7.693 -7.221 17.400 1.00 97.31 388 ARG A C 1
ATOM 2853 O O . ARG A 1 388 ? -6.864 -7.171 16.504 1.00 97.31 388 ARG A O 1
ATOM 2860 N N . PHE A 1 389 ? -7.430 -7.723 18.609 1.00 97.38 389 PHE A N 1
ATOM 2861 C CA . PHE A 1 389 ? -6.096 -8.173 19.010 1.00 97.38 389 PHE A CA 1
ATOM 2862 C C . PHE A 1 389 ? -5.496 -9.137 17.982 1.00 97.38 389 PHE A C 1
ATOM 2864 O O . PHE A 1 389 ? -4.415 -8.881 17.455 1.00 97.38 389 PHE A O 1
ATOM 2871 N N . TRP A 1 390 ? -6.196 -10.223 17.641 1.00 97.62 390 TRP A N 1
ATOM 2872 C CA . TRP A 1 390 ? -5.671 -11.191 16.675 1.00 97.62 390 TRP A CA 1
ATOM 2873 C C . TRP A 1 390 ? -5.606 -10.636 15.255 1.00 97.62 390 TRP A C 1
ATOM 2875 O O . TRP A 1 390 ? -4.636 -10.908 14.546 1.00 97.62 390 TRP A O 1
ATOM 2885 N N . LYS A 1 391 ? -6.602 -9.846 14.844 1.00 97.44 391 LYS A N 1
ATOM 2886 C CA . LYS A 1 391 ? -6.613 -9.208 13.527 1.00 97.44 391 LYS A CA 1
ATOM 2887 C C . LYS A 1 391 ? -5.397 -8.300 13.340 1.00 97.44 391 LYS A C 1
ATOM 2889 O O . LYS A 1 391 ? -4.732 -8.426 12.319 1.00 97.44 391 LYS A O 1
ATOM 2894 N N . ASP A 1 392 ? -5.056 -7.477 14.328 1.00 95.50 392 ASP A N 1
A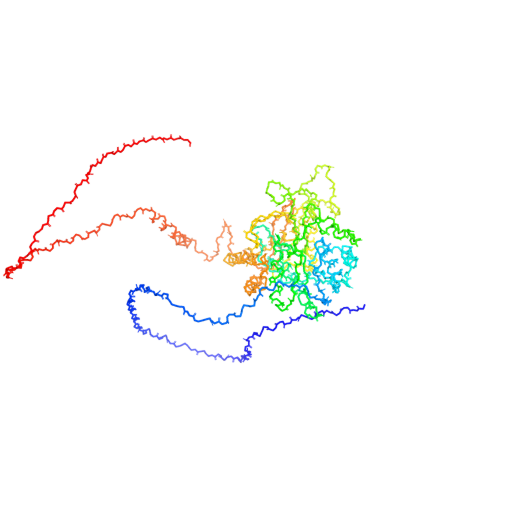TOM 2895 C CA . ASP A 1 392 ? -3.942 -6.524 14.257 1.00 95.50 392 ASP A CA 1
ATOM 2896 C C . ASP A 1 392 ? -2.582 -7.242 14.149 1.00 95.50 392 ASP A C 1
ATOM 2898 O O . ASP A 1 392 ? -1.739 -6.882 13.326 1.00 95.50 392 ASP A O 1
ATOM 2902 N N . HIS A 1 393 ? -2.381 -8.337 14.896 1.00 96.38 393 HIS A N 1
ATOM 2903 C CA . HIS A 1 393 ? -1.164 -9.158 14.781 1.00 96.38 393 HIS A CA 1
ATOM 2904 C C . HIS A 1 393 ? -1.028 -9.799 13.393 1.00 96.38 393 HIS A C 1
ATOM 2906 O O . HIS A 1 393 ? 0.067 -9.898 12.829 1.00 96.38 393 HIS A O 1
ATOM 2912 N N . LEU A 1 394 ? -2.147 -10.252 12.832 1.00 97.81 394 LEU A N 1
ATOM 2913 C CA . LEU A 1 394 ? -2.186 -10.865 11.510 1.00 97.81 394 LEU A CA 1
ATOM 2914 C C . LEU A 1 394 ? -2.073 -9.825 10.389 1.00 97.81 394 LEU A C 1
ATOM 2916 O O . LEU A 1 394 ? -1.500 -10.132 9.345 1.00 97.81 394 LEU A O 1
ATOM 2920 N N . ALA A 1 395 ? -2.534 -8.597 10.616 1.00 97.50 395 ALA A N 1
ATOM 2921 C CA . ALA A 1 395 ? -2.353 -7.463 9.720 1.00 97.50 395 ALA A CA 1
ATOM 2922 C C . ALA A 1 395 ? -0.880 -7.055 9.596 1.00 97.50 395 ALA A C 1
ATOM 2924 O O . ALA A 1 395 ? -0.408 -6.834 8.480 1.00 97.50 395 ALA A O 1
ATOM 2925 N N . GLU A 1 396 ? -0.119 -7.053 10.695 1.00 96.06 396 GLU A N 1
ATOM 2926 C CA . GLU A 1 396 ? 1.334 -6.831 10.643 1.00 96.06 396 GLU A CA 1
ATOM 2927 C C . GLU A 1 396 ? 2.037 -7.932 9.828 1.00 96.06 396 GLU A C 1
ATOM 2929 O O . GLU A 1 396 ? 2.857 -7.654 8.945 1.00 96.06 396 GLU A O 1
ATOM 2934 N N . LEU A 1 397 ? 1.671 -9.202 10.049 1.00 96.94 397 LEU A N 1
ATOM 2935 C CA . LEU A 1 397 ? 2.186 -10.314 9.248 1.00 96.94 397 LEU A CA 1
ATOM 2936 C C . LEU A 1 397 ? 1.845 -10.148 7.759 1.00 96.94 397 LEU A C 1
ATOM 2938 O O . LEU A 1 397 ? 2.731 -10.312 6.915 1.00 96.94 397 LEU A O 1
ATOM 2942 N N . TYR A 1 398 ? 0.590 -9.823 7.449 1.00 97.56 398 TYR A N 1
ATOM 2943 C CA . TYR A 1 398 ? 0.103 -9.596 6.091 1.00 97.56 398 TYR A CA 1
ATOM 2944 C C . TYR A 1 398 ? 0.887 -8.471 5.409 1.00 97.56 398 TYR A C 1
ATOM 2946 O O . TYR A 1 398 ? 1.453 -8.671 4.333 1.00 97.56 398 TYR A O 1
ATOM 2954 N N . GLY A 1 399 ? 1.013 -7.320 6.073 1.00 95.81 399 GLY A N 1
ATOM 2955 C CA . GLY A 1 399 ? 1.748 -6.171 5.559 1.00 95.81 399 GLY A CA 1
ATOM 2956 C C . GLY A 1 399 ? 3.222 -6.480 5.296 1.00 95.81 399 GLY A C 1
ATOM 2957 O O . GLY A 1 399 ? 3.765 -6.107 4.254 1.00 95.81 399 GLY A O 1
ATOM 2958 N N . ARG A 1 400 ? 3.873 -7.243 6.184 1.00 93.88 400 ARG A N 1
ATOM 2959 C CA . ARG A 1 400 ? 5.257 -7.700 5.985 1.00 93.88 400 ARG A CA 1
ATOM 2960 C C . ARG A 1 400 ? 5.404 -8.608 4.763 1.00 93.88 400 ARG A C 1
ATOM 2962 O O . ARG A 1 400 ? 6.363 -8.449 4.009 1.00 93.88 400 ARG A O 1
ATOM 2969 N N . ARG A 1 401 ? 4.483 -9.556 4.561 1.00 95.25 401 ARG A N 1
ATOM 2970 C CA . ARG A 1 401 ? 4.499 -10.468 3.403 1.00 95.25 401 ARG A CA 1
ATOM 2971 C C . ARG A 1 401 ? 4.259 -9.721 2.096 1.00 95.25 401 ARG A C 1
ATOM 2973 O O . ARG A 1 401 ? 4.996 -9.929 1.135 1.00 95.25 401 ARG A O 1
ATOM 2980 N N . LEU A 1 402 ? 3.297 -8.804 2.095 1.00 94.44 402 LEU A N 1
ATOM 2981 C CA . LEU A 1 402 ? 2.986 -7.965 0.946 1.00 94.44 402 LEU A CA 1
ATOM 2982 C C . LEU A 1 402 ? 4.164 -7.056 0.574 1.00 94.44 402 LEU A C 1
ATOM 2984 O O . LEU A 1 402 ? 4.577 -7.015 -0.579 1.00 94.44 402 LEU A O 1
ATOM 2988 N N . HIS A 1 403 ? 4.789 -6.411 1.564 1.00 92.88 403 HIS A N 1
ATOM 2989 C CA . HIS A 1 403 ? 6.009 -5.623 1.369 1.00 92.88 403 HIS A CA 1
ATOM 2990 C C . HIS A 1 403 ? 7.166 -6.442 0.774 1.00 92.88 403 HIS A C 1
ATOM 2992 O O . HIS A 1 403 ? 7.999 -5.890 0.050 1.00 92.88 403 HIS A O 1
ATOM 2998 N N . ALA A 1 404 ? 7.227 -7.740 1.078 1.00 92.38 404 ALA A N 1
ATOM 2999 C CA . ALA A 1 404 ? 8.226 -8.662 0.548 1.00 92.38 404 ALA A CA 1
ATOM 3000 C C . ALA A 1 404 ? 7.902 -9.202 -0.858 1.00 92.38 404 ALA A C 1
ATOM 3002 O O . ALA A 1 404 ? 8.684 -9.983 -1.388 1.00 92.38 404 ALA A O 1
ATOM 3003 N N . GLY A 1 405 ? 6.780 -8.800 -1.468 1.00 92.56 405 GLY A N 1
ATOM 3004 C CA . GLY A 1 405 ? 6.356 -9.284 -2.787 1.00 92.56 405 GLY A CA 1
ATOM 3005 C C . GLY A 1 405 ? 5.730 -10.680 -2.773 1.00 92.56 405 GLY A C 1
ATOM 3006 O O . GLY A 1 405 ? 5.516 -11.270 -3.826 1.00 92.56 405 GLY A O 1
ATOM 3007 N N . LEU A 1 406 ? 5.402 -11.213 -1.593 1.00 94.44 406 LEU A N 1
ATOM 3008 C CA . LEU A 1 406 ? 4.860 -12.565 -1.415 1.00 94.44 406 LEU A CA 1
ATOM 3009 C C . LEU A 1 406 ? 3.326 -12.595 -1.496 1.00 94.44 406 LEU A C 1
ATOM 3011 O O . LEU A 1 406 ? 2.671 -13.350 -0.783 1.00 94.44 406 LEU A O 1
ATOM 3015 N N . PHE A 1 407 ? 2.736 -11.758 -2.351 1.00 95.50 407 PHE A N 1
ATOM 3016 C CA . PHE A 1 407 ? 1.282 -11.611 -2.485 1.00 95.50 407 PHE A CA 1
ATOM 3017 C C . PHE A 1 407 ? 0.562 -12.911 -2.891 1.00 95.50 407 PHE A C 1
ATOM 3019 O O . PHE A 1 407 ? -0.578 -13.156 -2.485 1.00 95.50 407 PHE A O 1
ATOM 3026 N N . HIS A 1 408 ? 1.244 -13.748 -3.674 1.00 94.94 408 HIS A N 1
ATOM 3027 C CA . HIS A 1 408 ? 0.722 -15.016 -4.183 1.00 94.94 408 HIS A CA 1
ATOM 3028 C C . HIS A 1 408 ? 0.930 -16.200 -3.228 1.00 94.94 408 HIS A C 1
ATOM 3030 O O . HIS A 1 408 ? 0.500 -17.310 -3.538 1.00 94.94 408 HIS A O 1
ATOM 3036 N N . ASP A 1 409 ? 1.564 -15.990 -2.070 1.00 96.12 409 ASP A N 1
ATOM 3037 C CA . ASP A 1 409 ? 1.668 -17.026 -1.042 1.00 96.12 409 ASP A CA 1
ATOM 3038 C C . ASP A 1 409 ? 0.248 -17.419 -0.569 1.00 96.12 409 ASP A C 1
ATOM 3040 O O . ASP A 1 409 ? -0.554 -16.532 -0.249 1.00 96.12 409 ASP A O 1
ATOM 3044 N N . PRO A 1 410 ? -0.100 -18.721 -0.496 1.00 97.25 410 PRO A N 1
ATOM 3045 C CA . PRO A 1 410 ? -1.410 -19.172 -0.023 1.00 97.25 410 PRO A CA 1
ATOM 3046 C C . PRO A 1 410 ? -1.803 -18.621 1.353 1.00 97.25 410 PRO A C 1
ATOM 3048 O O . PRO A 1 410 ? -2.991 -18.440 1.628 1.00 97.25 410 PRO A O 1
ATOM 3051 N N . LEU A 1 411 ? -0.823 -18.313 2.212 1.00 97.94 411 LEU A N 1
ATOM 3052 C CA . LEU A 1 411 ? -1.049 -17.644 3.488 1.00 97.94 411 LEU A CA 1
ATOM 3053 C C . LEU A 1 411 ? -1.822 -16.333 3.316 1.00 97.94 411 LEU A C 1
ATOM 3055 O O . LEU A 1 411 ? -2.702 -16.060 4.125 1.00 97.94 411 LEU A O 1
ATOM 3059 N N . MET A 1 412 ? -1.557 -15.560 2.259 1.00 97.75 412 MET A N 1
ATOM 3060 C CA . MET A 1 412 ? -2.229 -14.281 2.017 1.00 97.75 412 MET A CA 1
ATOM 3061 C C . MET A 1 412 ? -3.745 -14.467 1.924 1.00 97.75 412 MET A C 1
ATOM 3063 O O . MET A 1 412 ? -4.476 -13.794 2.642 1.00 97.75 412 MET A O 1
ATOM 3067 N N . ARG A 1 413 ? -4.221 -15.469 1.167 1.00 97.94 413 ARG A N 1
ATOM 3068 C CA . ARG A 1 413 ? -5.664 -15.756 1.039 1.00 97.94 413 ARG A CA 1
ATOM 3069 C C . ARG A 1 413 ? -6.300 -16.186 2.363 1.00 97.94 413 ARG A C 1
ATOM 3071 O O . ARG A 1 413 ? -7.450 -15.853 2.634 1.00 97.94 413 ARG A O 1
ATOM 3078 N N . ASN A 1 414 ? -5.556 -16.913 3.199 1.00 98.50 414 ASN A N 1
ATOM 3079 C CA . ASN A 1 414 ? -6.033 -17.326 4.521 1.00 98.50 414 ASN A CA 1
ATOM 3080 C C . ASN A 1 414 ? -6.204 -16.122 5.462 1.00 98.50 414 ASN A C 1
ATOM 3082 O O . ASN A 1 414 ? -7.188 -16.052 6.196 1.00 98.50 414 ASN A O 1
ATOM 3086 N N . LEU A 1 415 ? -5.260 -15.175 5.430 1.00 98.50 415 LEU A N 1
ATOM 3087 C CA . LEU A 1 415 ? -5.327 -13.938 6.215 1.00 98.50 415 LEU A CA 1
ATOM 3088 C C . LEU A 1 415 ? -6.464 -13.033 5.724 1.00 98.50 415 LEU A C 1
ATOM 3090 O O . LEU A 1 415 ? -7.256 -12.542 6.522 1.00 98.50 415 LEU A O 1
ATOM 3094 N N . GLU A 1 416 ? -6.599 -12.876 4.409 1.00 98.50 416 GLU A N 1
ATOM 3095 C CA . GLU A 1 416 ? -7.672 -12.096 3.790 1.00 98.50 416 GLU A CA 1
ATOM 3096 C C . GLU A 1 416 ? -9.060 -12.643 4.128 1.00 98.50 416 GLU A C 1
ATOM 3098 O O . GLU A 1 416 ? -9.963 -11.861 4.407 1.00 98.50 416 GLU A O 1
ATOM 3103 N N . ALA A 1 417 ? -9.233 -13.969 4.178 1.00 98.44 417 ALA A N 1
ATOM 3104 C CA . ALA A 1 417 ? -10.498 -14.583 4.580 1.00 98.44 417 ALA A CA 1
ATOM 3105 C C . ALA A 1 417 ? -10.897 -14.212 6.018 1.00 98.44 417 ALA A C 1
ATOM 3107 O O . ALA A 1 417 ? -12.076 -13.963 6.284 1.00 98.44 417 ALA A O 1
ATOM 3108 N N . LEU A 1 418 ? -9.925 -14.134 6.937 1.00 97.94 418 LEU A N 1
ATOM 3109 C CA . LEU A 1 418 ? -10.174 -13.625 8.284 1.00 97.94 418 LEU A CA 1
ATOM 3110 C C . LEU A 1 418 ? -10.603 -12.156 8.229 1.00 97.94 418 LEU A C 1
ATOM 3112 O O . LEU A 1 418 ? -11.624 -11.817 8.822 1.00 97.94 418 LEU A O 1
ATOM 3116 N N . PHE A 1 419 ? -9.865 -11.308 7.505 1.00 98.44 419 PHE A N 1
ATOM 3117 C CA . PHE A 1 419 ? -10.196 -9.886 7.386 1.00 98.44 419 PHE A CA 1
ATOM 3118 C C . PHE A 1 419 ? -11.602 -9.689 6.822 1.00 98.44 419 PHE A C 1
ATOM 3120 O O . PHE A 1 419 ? -12.400 -8.972 7.414 1.00 98.44 419 PHE A O 1
ATOM 3127 N N . THR A 1 420 ? -11.958 -10.377 5.738 1.00 98.19 420 THR A N 1
ATOM 3128 C CA . THR A 1 420 ? -13.302 -10.308 5.156 1.00 98.19 420 THR A CA 1
ATOM 3129 C C . THR A 1 420 ? -14.382 -10.699 6.165 1.00 98.19 420 THR A C 1
ATOM 3131 O O . THR A 1 420 ? -15.396 -10.013 6.256 1.00 98.19 420 THR A O 1
ATOM 3134 N N . SER A 1 421 ? -14.167 -11.754 6.958 1.00 98.25 421 SER A N 1
ATOM 3135 C CA . SER A 1 421 ? -15.142 -12.171 7.972 1.00 98.25 421 SER A CA 1
ATOM 3136 C C . SER A 1 421 ? -15.287 -11.152 9.106 1.00 98.25 421 SER A C 1
ATOM 3138 O O . SER A 1 421 ? -16.402 -10.897 9.558 1.00 98.25 421 SER A O 1
ATOM 3140 N N . THR A 1 422 ? -14.200 -10.506 9.548 1.00 98.25 422 THR A N 1
ATOM 3141 C CA . THR A 1 422 ? -14.308 -9.464 10.583 1.00 98.25 422 THR A CA 1
ATOM 3142 C C . THR A 1 422 ? -15.064 -8.233 10.086 1.00 98.25 422 THR A C 1
ATOM 3144 O O . THR A 1 422 ? -15.694 -7.553 10.888 1.00 98.25 422 THR A O 1
ATOM 3147 N N . GLN A 1 423 ? -15.065 -7.963 8.777 1.00 98.62 423 GLN A N 1
ATOM 3148 C CA . GLN A 1 423 ? -15.707 -6.775 8.215 1.00 98.62 423 GLN A CA 1
ATOM 3149 C C . GLN A 1 423 ? -17.237 -6.858 8.079 1.00 98.62 423 GLN A C 1
ATOM 3151 O O . GLN A 1 423 ? -17.868 -5.834 7.827 1.00 98.62 423 GLN A O 1
ATOM 3156 N N . GLU A 1 424 ? -17.873 -8.017 8.300 1.00 98.19 424 GLU A N 1
ATOM 3157 C CA . GLU A 1 424 ? -19.317 -8.236 8.065 1.00 98.19 424 GLU A CA 1
ATOM 3158 C C . GLU A 1 424 ? -20.247 -7.179 8.693 1.00 98.19 424 GLU A C 1
ATOM 3160 O O . GLU A 1 424 ? -21.303 -6.876 8.138 1.00 98.19 424 GLU A O 1
ATOM 3165 N N . ARG A 1 425 ? -19.869 -6.614 9.849 1.00 98.19 425 ARG A N 1
ATOM 3166 C CA . ARG A 1 425 ? -20.655 -5.598 10.576 1.00 98.19 425 ARG A CA 1
ATOM 3167 C C . ARG A 1 425 ? -19.998 -4.225 10.637 1.00 98.19 425 ARG A C 1
ATOM 3169 O O . ARG A 1 425 ? -20.551 -3.324 11.261 1.00 98.19 425 ARG A O 1
ATOM 3176 N N . VAL A 1 426 ? -18.842 -4.038 10.009 1.00 98.69 426 VAL A N 1
ATOM 3177 C CA . VAL A 1 426 ? -18.101 -2.770 10.054 1.00 98.69 426 VAL A CA 1
ATOM 3178 C C . VAL A 1 426 ? -18.754 -1.800 9.071 1.00 98.69 426 VAL A C 1
ATOM 3180 O O . VAL A 1 426 ? -18.344 -1.650 7.927 1.00 98.69 426 VAL A O 1
ATOM 3183 N N . SER A 1 427 ? -19.877 -1.217 9.482 1.00 98.81 427 SER A N 1
ATOM 3184 C CA . SER A 1 427 ? -20.655 -0.263 8.688 1.00 98.81 427 SER A CA 1
ATOM 3185 C C . SER A 1 427 ? -21.083 0.907 9.562 1.00 98.81 427 SER A C 1
ATOM 3187 O O . SER A 1 427 ? -21.489 0.698 10.706 1.00 98.81 427 SER A O 1
ATOM 3189 N N . GLY A 1 428 ? -21.009 2.122 9.036 1.00 98.62 428 GLY A N 1
ATOM 3190 C CA . GLY A 1 428 ? -21.289 3.346 9.785 1.00 98.62 428 GLY A CA 1
ATOM 3191 C C . GLY A 1 428 ? -20.528 4.543 9.232 1.00 98.62 428 GLY A C 1
ATOM 3192 O O . GLY A 1 428 ? -19.780 4.412 8.266 1.00 98.62 428 GLY A O 1
ATOM 3193 N N . THR A 1 429 ? -20.703 5.694 9.865 1.00 98.75 429 THR A N 1
ATOM 3194 C CA . THR A 1 429 ? -20.074 6.957 9.482 1.00 98.75 429 THR A CA 1
ATOM 3195 C C . THR A 1 429 ? -19.181 7.451 10.607 1.00 98.75 429 THR A C 1
ATOM 3197 O O . THR A 1 429 ? -19.584 7.475 11.766 1.00 98.75 429 THR A O 1
ATOM 3200 N N . VAL A 1 430 ? -17.961 7.848 10.264 1.00 98.75 430 VAL A N 1
ATOM 3201 C CA . VAL A 1 430 ? -16.965 8.371 11.201 1.00 98.75 430 VAL A CA 1
ATOM 3202 C C . VAL A 1 430 ? -16.742 9.843 10.902 1.00 98.75 430 VAL A C 1
ATOM 3204 O O . VAL A 1 430 ? -16.458 10.193 9.760 1.00 98.75 430 VAL A O 1
ATOM 3207 N N . MET A 1 431 ? -16.861 10.697 11.914 1.00 98.12 431 MET A N 1
ATOM 3208 C CA . MET A 1 431 ? -16.635 12.136 11.819 1.00 98.12 431 MET A CA 1
ATOM 3209 C C . MET A 1 431 ? -15.222 12.464 12.296 1.00 98.12 431 MET A C 1
ATOM 3211 O O . MET A 1 431 ? -14.816 12.064 13.390 1.00 98.12 431 MET A O 1
ATOM 3215 N N . LEU A 1 432 ? -14.479 13.202 11.477 1.00 96.31 432 LEU A N 1
ATOM 3216 C CA . LEU A 1 432 ? -13.105 13.606 11.733 1.00 96.31 432 LEU A CA 1
ATOM 3217 C C . LEU A 1 432 ? -12.991 15.126 11.668 1.00 96.31 432 LEU A C 1
ATOM 3219 O O . LEU A 1 432 ? -13.536 15.765 10.773 1.00 96.31 432 LEU A O 1
ATOM 3223 N N . GLN A 1 433 ? -12.239 15.702 12.595 1.00 92.88 433 GLN A N 1
ATOM 3224 C CA . GLN A 1 433 ? -11.747 17.067 12.499 1.00 92.88 433 GLN A CA 1
ATOM 3225 C C . GLN A 1 433 ? -10.315 17.049 11.978 1.00 92.88 433 GLN A C 1
ATOM 3227 O O . GLN A 1 433 ? -9.453 16.352 12.518 1.00 92.88 433 GLN A O 1
ATOM 3232 N N . VAL A 1 434 ? -10.075 17.844 10.940 1.00 87.19 434 VAL A N 1
ATOM 3233 C CA . VAL A 1 434 ? -8.747 18.104 10.387 1.00 87.19 434 VAL A CA 1
ATOM 3234 C C . VAL A 1 434 ? -8.191 19.377 11.022 1.00 87.19 434 VAL A C 1
ATOM 3236 O O . VAL A 1 434 ? -8.823 20.436 10.953 1.00 87.19 434 VAL A O 1
ATOM 3239 N N . HIS A 1 435 ? -7.016 19.287 11.647 1.00 79.00 435 HIS A N 1
ATOM 3240 C CA . HIS A 1 435 ? -6.322 20.438 12.224 1.00 79.00 435 HIS A CA 1
ATOM 3241 C C . HIS A 1 435 ? -4.819 20.365 11.936 1.00 79.00 435 HIS A C 1
ATOM 3243 O O . HIS A 1 435 ? -4.105 19.550 12.523 1.00 79.00 435 HIS A O 1
ATOM 3249 N N . GLY A 1 436 ? -4.336 21.218 11.025 1.00 77.62 436 GLY A N 1
ATOM 3250 C CA . GLY A 1 436 ? -2.994 21.067 10.453 1.00 77.62 436 GLY A CA 1
ATOM 3251 C C . GLY A 1 436 ? -2.825 19.664 9.857 1.00 77.62 436 GLY A C 1
ATOM 3252 O O . GLY A 1 436 ? -3.760 19.126 9.271 1.00 77.62 436 GLY A O 1
ATOM 3253 N N . ALA A 1 437 ? -1.681 19.025 10.110 1.00 83.06 437 ALA A N 1
ATOM 3254 C CA . ALA A 1 437 ? -1.432 17.631 9.722 1.00 83.06 437 ALA A CA 1
ATOM 3255 C C . ALA A 1 437 ? -2.065 16.579 10.666 1.00 83.06 437 ALA A C 1
ATOM 3257 O O . ALA A 1 437 ? -1.725 15.399 10.587 1.00 83.06 437 ALA A O 1
ATOM 3258 N N . GLY A 1 438 ? -2.944 16.987 11.588 1.00 88.00 438 GLY A N 1
ATOM 3259 C CA . GLY A 1 438 ? -3.594 16.107 12.557 1.00 88.00 438 GLY A CA 1
ATOM 3260 C C . GLY A 1 438 ? -5.019 15.713 12.164 1.00 88.00 438 GLY A C 1
ATOM 3261 O O . GLY A 1 438 ? -5.792 16.535 11.668 1.00 88.00 438 GLY A O 1
ATOM 3262 N N . LEU A 1 439 ? -5.377 14.462 12.465 1.00 93.31 439 LEU A N 1
ATOM 3263 C CA . LEU A 1 439 ? -6.741 13.940 12.401 1.00 93.31 439 LEU A CA 1
ATOM 3264 C C . LEU A 1 439 ? -7.246 13.631 13.809 1.00 93.31 439 LEU A C 1
ATOM 3266 O O . LEU A 1 439 ? -6.617 12.877 14.550 1.00 93.31 439 LEU A O 1
ATOM 3270 N N . LEU A 1 440 ? -8.409 14.174 14.159 1.00 95.25 440 LEU A N 1
ATOM 3271 C CA . LEU A 1 440 ? -9.111 13.855 15.397 1.00 95.25 440 LEU A CA 1
ATOM 3272 C C . LEU A 1 440 ? -10.467 13.234 15.070 1.00 95.25 440 LEU A C 1
ATOM 3274 O O . LEU A 1 440 ? -11.330 13.904 14.512 1.00 95.25 440 LEU A O 1
ATOM 3278 N N . VAL A 1 441 ? -10.686 11.977 15.452 1.00 96.88 441 VAL A N 1
ATOM 3279 C CA . VAL A 1 441 ? -12.013 11.355 15.350 1.00 96.88 441 VAL A CA 1
ATOM 3280 C C . VAL A 1 441 ? -12.896 11.886 16.476 1.00 96.88 441 VAL A C 1
ATOM 3282 O O . VAL A 1 441 ? -12.599 11.692 17.652 1.00 96.88 441 VAL A O 1
ATOM 3285 N N . THR A 1 442 ? -13.974 12.580 16.115 1.00 97.12 442 THR A N 1
ATOM 3286 C CA . THR A 1 442 ? -14.862 13.271 17.065 1.00 97.12 442 THR A CA 1
ATOM 3287 C C . THR A 1 442 ? -16.178 12.551 17.297 1.00 97.12 442 THR A C 1
ATOM 3289 O O . THR A 1 442 ? -16.844 12.794 18.302 1.00 97.12 442 THR A O 1
ATOM 3292 N N . GLY A 1 443 ? -16.555 11.638 16.406 1.00 97.31 443 GLY A N 1
ATOM 3293 C CA . GLY A 1 443 ? -17.741 10.825 16.596 1.00 97.31 443 GLY A CA 1
ATOM 3294 C C . GLY A 1 443 ? -17.849 9.701 15.583 1.00 97.31 443 GLY A C 1
ATOM 3295 O O . GLY A 1 443 ? -17.189 9.698 14.546 1.00 97.31 443 GLY A O 1
ATOM 3296 N N . ILE A 1 444 ? -18.674 8.721 15.930 1.00 98.50 444 ILE A N 1
ATOM 3297 C CA . ILE A 1 444 ? -18.951 7.552 15.106 1.00 98.50 444 ILE A CA 1
ATOM 3298 C C . ILE A 1 444 ? -20.434 7.244 15.253 1.00 98.50 444 ILE A C 1
ATOM 3300 O O . ILE A 1 444 ? -20.922 7.072 16.372 1.00 98.50 444 ILE A O 1
ATOM 3304 N N . ASP A 1 445 ? -21.129 7.147 14.129 1.00 98.19 445 ASP A N 1
ATOM 3305 C CA . ASP A 1 445 ? -22.494 6.648 14.053 1.00 98.19 445 ASP A CA 1
ATOM 3306 C C . ASP A 1 445 ? -22.495 5.274 13.378 1.00 98.19 445 ASP A C 1
ATOM 3308 O O . ASP A 1 445 ? -21.989 5.104 12.269 1.00 98.19 445 ASP A O 1
ATOM 3312 N N . THR A 1 446 ? -23.027 4.259 14.055 1.00 98.50 446 THR A N 1
ATOM 3313 C CA . THR A 1 446 ? -23.090 2.900 13.512 1.00 98.50 446 THR A CA 1
ATOM 3314 C C . THR A 1 446 ? -24.284 2.127 14.070 1.00 98.50 446 THR A C 1
ATOM 3316 O O . THR A 1 446 ? -24.507 2.120 15.286 1.00 98.50 446 THR A O 1
ATOM 3319 N N . PRO A 1 447 ? -25.013 1.376 13.220 1.00 97.94 447 PRO A N 1
ATOM 3320 C CA . PRO A 1 447 ? -26.082 0.487 13.673 1.00 97.94 447 PRO A CA 1
ATOM 3321 C C . PRO A 1 447 ? -25.565 -0.740 14.446 1.00 97.94 447 PRO A C 1
ATOM 3323 O O . PRO A 1 447 ? -26.362 -1.498 14.996 1.00 97.94 447 PRO A O 1
ATOM 3326 N N . HIS A 1 448 ? -24.248 -0.968 14.484 1.00 98.12 448 HIS A N 1
ATOM 3327 C CA . HIS A 1 448 ? -23.624 -2.142 15.098 1.00 98.12 448 HIS A CA 1
ATOM 3328 C C . HIS A 1 448 ? -22.794 -1.804 16.345 1.00 98.12 448 HIS A C 1
ATOM 3330 O O . HIS A 1 448 ? -21.910 -2.568 16.726 1.00 98.12 448 HIS A O 1
ATOM 3336 N N . SER A 1 449 ? -23.093 -0.679 17.000 1.00 97.75 449 SER A N 1
ATOM 3337 C CA . SER A 1 449 ? -22.380 -0.230 18.197 1.00 97.75 449 SER A CA 1
ATOM 3338 C C . SER A 1 449 ? -22.568 -1.192 19.377 1.00 97.75 449 SER A C 1
ATOM 3340 O O . SER A 1 449 ? -23.654 -1.304 19.952 1.00 97.75 449 SER A O 1
ATOM 3342 N N . MET A 1 450 ? -21.478 -1.830 19.805 1.00 95.81 450 MET A N 1
ATOM 3343 C CA . MET A 1 450 ? -21.415 -2.609 21.044 1.00 95.81 450 MET A CA 1
ATOM 3344 C C . MET A 1 450 ? -21.616 -1.729 22.286 1.00 95.81 450 MET A C 1
ATOM 3346 O O . MET A 1 450 ? -22.114 -2.207 23.305 1.00 95.81 450 MET A O 1
ATOM 3350 N N . LEU A 1 451 ? -21.268 -0.439 22.199 1.00 94.62 451 LEU A N 1
ATOM 3351 C CA . LEU A 1 451 ? -21.525 0.533 23.261 1.00 94.62 451 LEU A CA 1
ATOM 3352 C C . LEU A 1 451 ? -23.032 0.791 23.411 1.00 94.62 451 LEU A C 1
ATOM 3354 O O . LEU A 1 451 ? -23.546 0.762 24.527 1.00 94.62 451 LEU A O 1
ATOM 3358 N N . ALA A 1 452 ? -23.751 0.982 22.299 1.00 94.25 452 ALA A N 1
ATOM 3359 C CA . ALA A 1 452 ? -25.201 1.192 22.308 1.00 94.25 452 ALA A CA 1
ATOM 3360 C C . ALA A 1 452 ? -25.986 -0.080 22.675 1.00 94.25 452 ALA A C 1
ATOM 3362 O O . ALA A 1 452 ? -27.062 0.016 23.260 1.00 94.25 452 ALA A O 1
ATOM 3363 N N . ALA A 1 453 ? -25.441 -1.263 22.371 1.00 94.06 453 ALA A N 1
ATOM 3364 C CA . ALA A 1 453 ? -26.023 -2.547 22.759 1.00 94.06 453 ALA A CA 1
ATOM 3365 C C . ALA A 1 453 ? -25.983 -2.801 24.279 1.00 94.06 453 ALA A C 1
ATOM 3367 O O . ALA A 1 453 ? -26.708 -3.664 24.773 1.00 94.06 453 ALA A O 1
ATOM 3368 N N . SER A 1 454 ? -25.139 -2.073 25.018 1.00 92.38 454 SER A N 1
ATOM 3369 C CA . SER A 1 454 ? -25.014 -2.207 26.465 1.00 92.38 454 SER A CA 1
ATOM 3370 C C . SER A 1 454 ? -26.029 -1.338 27.206 1.00 92.38 454 SER A C 1
ATOM 3372 O O . SER A 1 454 ? -26.167 -0.130 26.974 1.00 92.38 454 SER A O 1
ATOM 3374 N N . ASP A 1 455 ? -26.695 -1.945 28.182 1.00 92.94 455 ASP A N 1
ATOM 3375 C CA . ASP A 1 455 ? -27.497 -1.230 29.161 1.00 92.94 455 ASP A CA 1
ATOM 3376 C C . ASP A 1 455 ? -26.643 -0.646 30.296 1.00 92.94 455 ASP A C 1
ATOM 3378 O O . ASP A 1 455 ? -27.196 0.076 31.111 1.00 92.94 455 ASP A O 1
ATOM 3382 N N . ALA A 1 456 ? -25.329 -0.888 30.363 1.00 92.00 456 ALA A N 1
ATOM 3383 C CA . ALA A 1 456 ? -24.420 -0.243 31.316 1.00 92.00 456 ALA A CA 1
ATOM 3384 C C . ALA A 1 456 ? -23.975 1.157 30.843 1.00 92.00 456 ALA A C 1
ATOM 3386 O O . ALA A 1 456 ? -24.063 1.493 29.658 1.00 92.00 456 ALA A O 1
ATOM 3387 N N . ARG A 1 457 ? -23.442 1.980 31.756 1.00 91.88 457 ARG A N 1
ATOM 3388 C CA . ARG A 1 457 ? -22.702 3.214 31.427 1.00 91.88 457 ARG A CA 1
ATOM 3389 C C . ARG A 1 457 ? -21.398 3.247 32.213 1.00 91.88 457 ARG A C 1
ATOM 3391 O O . ARG A 1 457 ? -21.412 3.247 33.443 1.00 91.88 457 ARG A O 1
ATOM 3398 N N . TYR A 1 458 ? -20.276 3.241 31.497 1.00 90.62 458 TYR A N 1
ATOM 3399 C CA . TYR A 1 458 ? -18.945 3.257 32.100 1.00 90.62 458 TYR A CA 1
ATOM 3400 C C . TYR A 1 458 ? -18.794 4.445 33.061 1.00 90.62 458 TYR A C 1
ATOM 3402 O O . TYR A 1 458 ? -19.157 5.562 32.714 1.00 90.62 458 TYR A O 1
ATOM 3410 N N . GLY A 1 459 ? -18.293 4.192 34.272 1.00 91.00 459 GLY A N 1
ATOM 3411 C CA . GLY A 1 459 ? -18.114 5.212 35.312 1.00 91.00 459 GLY A CA 1
ATOM 3412 C C . GLY A 1 459 ? -19.391 5.665 36.032 1.00 91.00 459 GLY A C 1
ATOM 3413 O O . GLY A 1 459 ? -19.283 6.264 37.096 1.00 91.00 459 GLY A O 1
ATOM 3414 N N . GLU A 1 460 ? -20.581 5.345 35.518 1.00 92.38 460 GLU A N 1
ATOM 3415 C CA . GLU A 1 460 ? -21.849 5.832 36.077 1.00 92.38 460 GLU A CA 1
ATOM 3416 C C . GLU A 1 460 ? -22.726 4.715 36.648 1.00 92.38 460 GLU A C 1
ATOM 3418 O O . GLU A 1 460 ? -23.171 4.802 37.792 1.00 92.38 460 GLU A O 1
ATOM 3423 N N . ARG A 1 461 ? -22.997 3.655 35.870 1.00 91.75 461 ARG A N 1
ATOM 3424 C CA . ARG A 1 461 ? -23.877 2.559 36.307 1.00 91.75 461 ARG A CA 1
ATOM 3425 C C . ARG A 1 461 ? -23.513 1.202 35.693 1.00 91.75 461 ARG A C 1
ATOM 3427 O O . ARG A 1 461 ? -23.239 1.130 34.491 1.00 91.75 461 ARG A O 1
ATOM 3434 N N . PRO A 1 462 ? -23.563 0.107 36.473 1.00 91.38 462 PRO A N 1
ATOM 3435 C CA . PRO A 1 462 ? -23.394 -1.240 35.938 1.00 91.38 462 PRO A CA 1
ATOM 3436 C C . PRO A 1 462 ? -24.588 -1.657 35.060 1.00 91.38 462 PRO A C 1
ATOM 3438 O O . PRO A 1 462 ? -25.645 -1.022 35.081 1.00 91.38 462 PRO A O 1
ATOM 3441 N N . ALA A 1 463 ? -24.416 -2.741 34.298 1.00 91.44 463 ALA A N 1
ATOM 3442 C CA . ALA A 1 463 ? -25.517 -3.418 33.606 1.00 91.44 463 ALA A CA 1
ATOM 3443 C C . ALA A 1 463 ? -26.552 -3.917 34.625 1.00 91.44 463 ALA A C 1
ATOM 3445 O O . ALA A 1 463 ? -26.173 -4.337 35.721 1.00 91.44 463 ALA A O 1
ATOM 3446 N N . ALA A 1 464 ? -27.838 -3.941 34.266 1.00 91.38 464 ALA A N 1
ATOM 3447 C CA . ALA A 1 464 ? -28.905 -4.318 35.197 1.00 91.38 464 ALA A CA 1
ATOM 3448 C C . ALA A 1 464 ? -28.749 -5.752 35.736 1.00 91.38 464 ALA A C 1
ATOM 3450 O O . ALA A 1 464 ? -29.124 -6.037 36.871 1.00 91.38 464 ALA A O 1
ATOM 3451 N N . ALA A 1 465 ? -28.170 -6.648 34.933 1.00 91.38 465 ALA A N 1
ATOM 3452 C CA . ALA A 1 465 ? -27.939 -8.045 35.296 1.00 91.38 465 ALA A CA 1
ATOM 3453 C C . ALA A 1 465 ? -26.610 -8.301 36.038 1.00 91.38 465 ALA A C 1
ATOM 3455 O O . ALA A 1 465 ? -26.337 -9.441 36.413 1.00 91.38 465 ALA A O 1
ATOM 3456 N N . ALA A 1 466 ? -25.752 -7.293 36.222 1.00 89.25 466 ALA A N 1
ATOM 3457 C CA . ALA A 1 466 ? -24.442 -7.491 36.839 1.00 89.25 466 ALA A CA 1
ATOM 3458 C C . ALA A 1 466 ? -24.539 -7.573 38.375 1.00 89.25 466 ALA A C 1
ATOM 3460 O O . ALA A 1 466 ? -25.127 -6.696 39.001 1.00 89.25 466 ALA A O 1
ATOM 3461 N N . ASP A 1 467 ? -23.898 -8.576 38.997 1.00 90.69 467 ASP A N 1
ATOM 3462 C CA . ASP A 1 467 ? -23.616 -8.576 40.445 1.00 90.69 467 ASP A CA 1
ATOM 3463 C C . ASP A 1 467 ? -22.272 -7.866 40.693 1.00 90.69 467 ASP A C 1
ATOM 3465 O O . ASP A 1 467 ? -21.224 -8.414 40.329 1.00 90.69 467 ASP A O 1
ATOM 3469 N N . PRO A 1 468 ? -22.248 -6.685 41.341 1.00 86.81 468 PRO A N 1
ATOM 3470 C CA . PRO A 1 468 ? -21.007 -5.953 41.600 1.00 86.81 468 PRO A CA 1
ATOM 3471 C C . PRO A 1 468 ? -19.968 -6.753 42.400 1.00 86.81 468 PRO A C 1
ATOM 3473 O O . PRO A 1 468 ? -18.767 -6.527 42.257 1.00 86.81 468 PRO A O 1
ATOM 3476 N N . ARG A 1 469 ? -20.393 -7.720 43.225 1.00 91.81 469 ARG A N 1
ATOM 3477 C CA . ARG A 1 469 ? -19.480 -8.543 44.038 1.00 91.81 469 ARG A CA 1
ATOM 3478 C C . ARG A 1 469 ? -18.706 -9.557 43.199 1.00 91.81 469 ARG A C 1
ATOM 3480 O O . ARG A 1 469 ? -17.614 -9.959 43.602 1.00 91.81 469 ARG A O 1
ATOM 3487 N N . ALA A 1 470 ? -19.222 -9.939 42.028 1.00 92.88 470 ALA A N 1
ATOM 3488 C CA . ALA A 1 470 ? -18.544 -10.866 41.123 1.00 92.88 470 ALA A CA 1
ATOM 3489 C C . ALA A 1 470 ? -17.188 -10.316 40.641 1.00 92.88 470 ALA A C 1
ATOM 3491 O O . ALA A 1 470 ? -16.245 -11.087 40.442 1.00 92.88 470 ALA A O 1
ATOM 3492 N N . ALA A 1 471 ? -17.052 -8.988 40.543 1.00 91.75 471 ALA A N 1
ATOM 3493 C CA . ALA A 1 471 ? -15.806 -8.331 40.155 1.00 91.75 471 ALA A CA 1
ATOM 3494 C C . ALA A 1 471 ? -14.640 -8.651 41.108 1.00 91.75 471 ALA A C 1
ATOM 3496 O O . ALA A 1 471 ? -13.510 -8.801 40.655 1.00 91.75 471 ALA A O 1
ATOM 3497 N N . VAL A 1 472 ? -14.898 -8.826 42.413 1.00 95.06 472 VAL A N 1
ATOM 3498 C CA . VAL A 1 472 ? -13.856 -9.167 43.402 1.00 95.06 472 VAL A CA 1
ATOM 3499 C C . VAL A 1 472 ? -13.283 -10.559 43.143 1.00 95.06 472 VAL A C 1
ATOM 3501 O O . VAL A 1 472 ? -12.068 -10.751 43.196 1.00 95.06 472 VAL A O 1
ATOM 3504 N N . GLY A 1 473 ? -14.154 -11.532 42.860 1.00 95.56 473 GLY A N 1
ATOM 3505 C CA . GLY A 1 473 ? -13.739 -12.891 42.518 1.00 95.56 473 GLY A CA 1
ATOM 3506 C C . GLY A 1 473 ? -12.900 -12.905 41.243 1.00 95.56 473 GLY A C 1
ATOM 3507 O O . GLY A 1 473 ? -11.792 -13.437 41.247 1.00 95.56 473 GLY A O 1
ATOM 3508 N N . LEU A 1 474 ? -13.387 -12.235 40.193 1.00 95.56 474 LEU A N 1
ATOM 3509 C CA . LEU A 1 474 ? -12.671 -12.116 38.924 1.00 95.56 474 LEU A CA 1
ATOM 3510 C C . LEU A 1 474 ? -11.304 -11.436 39.093 1.00 95.56 474 LEU A C 1
ATOM 3512 O O . LEU A 1 474 ? -10.308 -11.960 38.603 1.00 95.56 474 LEU A O 1
ATOM 3516 N N . ALA A 1 475 ? -11.231 -10.324 39.830 1.00 97.12 475 ALA A N 1
ATOM 3517 C CA . ALA A 1 475 ? -9.981 -9.609 40.078 1.00 97.12 475 ALA A CA 1
ATOM 3518 C C . ALA A 1 475 ? -8.942 -10.490 40.787 1.00 97.12 475 ALA A C 1
ATOM 3520 O O . ALA A 1 475 ? -7.777 -10.507 40.392 1.00 97.12 475 ALA A O 1
ATOM 3521 N N . ARG A 1 476 ? -9.360 -11.276 41.792 1.00 97.19 476 ARG A N 1
ATOM 3522 C CA . ARG A 1 476 ? -8.479 -12.246 42.464 1.00 97.19 476 ARG A CA 1
ATOM 3523 C C . ARG A 1 476 ? -7.966 -13.309 41.497 1.00 97.19 476 ARG A C 1
ATOM 3525 O O . ARG A 1 476 ? -6.773 -13.586 41.492 1.00 97.19 476 ARG A O 1
ATOM 3532 N N . THR A 1 477 ? -8.840 -13.873 40.664 1.00 97.75 477 THR A N 1
ATOM 3533 C CA . THR A 1 477 ? -8.449 -14.877 39.665 1.00 97.75 477 THR A CA 1
ATOM 3534 C C . THR A 1 477 ? -7.478 -14.307 38.630 1.00 97.75 477 THR A C 1
ATOM 3536 O O . THR A 1 477 ? -6.473 -14.945 38.332 1.00 97.75 477 THR A O 1
ATOM 3539 N N . MET A 1 478 ? -7.732 -13.101 38.114 1.00 97.62 478 MET A N 1
ATOM 3540 C CA . MET A 1 478 ? -6.849 -12.437 37.146 1.00 97.62 478 MET A CA 1
ATOM 3541 C C . MET A 1 478 ? -5.479 -12.085 37.740 1.00 97.62 478 MET A C 1
ATOM 3543 O O . MET A 1 478 ? -4.477 -12.146 37.034 1.00 97.62 478 MET A O 1
ATOM 3547 N N . ALA A 1 479 ? -5.422 -11.734 39.027 1.00 97.88 479 ALA A N 1
ATOM 3548 C CA . ALA A 1 479 ? -4.176 -11.395 39.711 1.00 97.88 479 ALA A CA 1
ATOM 3549 C C . ALA A 1 479 ? -3.296 -12.618 40.026 1.00 97.88 479 ALA A C 1
ATOM 3551 O O . ALA A 1 479 ? -2.100 -12.460 40.271 1.00 97.88 479 ALA A O 1
ATOM 3552 N N . GLU A 1 480 ? -3.861 -13.828 40.033 1.00 97.69 480 GLU A N 1
ATOM 3553 C CA . GLU A 1 480 ? -3.184 -15.018 40.549 1.00 97.69 480 GLU A CA 1
ATOM 3554 C C . GLU A 1 480 ? -1.866 -15.355 39.826 1.00 97.69 480 GLU A C 1
ATOM 3556 O O . GLU A 1 480 ? -0.868 -15.553 40.522 1.00 97.69 480 GLU A O 1
ATOM 3561 N N . PRO A 1 481 ? -1.768 -15.347 38.479 1.00 97.31 481 PRO A N 1
ATOM 3562 C CA . PRO A 1 481 ? -0.496 -15.615 37.804 1.00 97.31 481 PRO A CA 1
ATOM 3563 C C . PRO A 1 481 ? 0.613 -14.629 38.199 1.00 97.31 481 PRO A C 1
ATOM 3565 O O . PRO A 1 481 ? 1.741 -15.041 38.466 1.00 97.31 481 PRO A O 1
ATOM 3568 N N . ALA A 1 482 ? 0.291 -13.335 38.301 1.00 96.56 482 ALA A N 1
ATOM 3569 C CA . ALA A 1 482 ? 1.247 -12.307 38.710 1.00 96.56 482 ALA A CA 1
ATOM 3570 C C . ALA A 1 482 ? 1.632 -12.443 40.193 1.00 96.56 482 ALA A C 1
ATOM 3572 O O . ALA A 1 482 ? 2.800 -12.290 40.547 1.00 96.56 482 ALA A O 1
ATOM 3573 N N . ARG A 1 483 ? 0.669 -12.791 41.058 1.00 96.50 483 ARG A N 1
ATOM 3574 C CA . ARG A 1 483 ? 0.910 -13.063 42.482 1.00 96.50 483 ARG A CA 1
ATOM 3575 C C . ARG A 1 483 ? 1.865 -14.242 42.669 1.00 96.50 483 ARG A C 1
ATOM 3577 O O . ARG A 1 483 ? 2.779 -14.153 43.482 1.00 96.50 483 ARG A O 1
ATOM 3584 N N . LEU A 1 484 ? 1.667 -15.325 41.916 1.00 95.50 484 LEU A N 1
ATOM 3585 C CA . LEU A 1 484 ? 2.540 -16.500 41.943 1.00 95.50 484 LEU A CA 1
ATOM 3586 C C . LEU A 1 484 ? 3.937 -16.182 41.404 1.00 95.50 484 LEU A C 1
ATOM 3588 O O . LEU A 1 484 ? 4.918 -16.581 42.024 1.00 95.50 484 LEU A O 1
ATOM 3592 N N . PHE A 1 485 ? 4.037 -15.425 40.306 1.00 94.88 485 PHE A N 1
ATOM 3593 C CA . PHE A 1 485 ? 5.319 -14.954 39.777 1.00 94.88 485 PHE A CA 1
ATOM 3594 C C . PHE A 1 485 ? 6.100 -14.140 40.820 1.00 94.88 485 PHE A C 1
ATOM 3596 O O . PHE A 1 485 ? 7.269 -14.419 41.070 1.00 94.88 485 PHE A O 1
ATOM 3603 N N . ALA A 1 486 ? 5.441 -13.187 41.487 1.00 94.00 486 ALA A N 1
ATOM 3604 C CA . ALA A 1 486 ? 6.057 -12.392 42.547 1.00 94.00 486 ALA A CA 1
ATOM 3605 C C . ALA A 1 486 ? 6.466 -13.248 43.759 1.00 94.00 486 ALA A C 1
ATOM 3607 O O . ALA A 1 486 ? 7.549 -13.066 44.308 1.00 94.00 486 ALA A O 1
ATOM 3608 N N . ALA A 1 487 ? 5.628 -14.208 44.162 1.00 91.50 487 ALA A N 1
ATOM 3609 C CA . ALA A 1 487 ? 5.929 -15.108 45.273 1.00 91.50 487 ALA A CA 1
ATOM 3610 C C . ALA A 1 487 ? 7.112 -16.046 44.975 1.00 91.50 487 ALA A C 1
ATOM 3612 O O . ALA A 1 487 ? 7.893 -16.341 45.875 1.00 91.50 487 ALA A O 1
ATOM 3613 N N . ALA A 1 488 ? 7.274 -16.482 43.722 1.00 89.31 488 ALA A N 1
ATOM 3614 C CA . ALA A 1 488 ? 8.384 -17.332 43.289 1.00 89.31 488 ALA A CA 1
ATOM 3615 C C . ALA A 1 488 ? 9.747 -16.610 43.265 1.00 89.31 488 ALA A C 1
ATOM 3617 O O . ALA A 1 488 ? 10.777 -17.273 43.182 1.00 89.31 488 ALA A O 1
ATOM 3618 N N . ALA A 1 489 ? 9.768 -15.274 43.345 1.00 80.38 489 ALA A N 1
ATOM 3619 C CA . ALA A 1 489 ? 10.999 -14.490 43.457 1.00 80.38 489 ALA A CA 1
ATOM 3620 C C . ALA A 1 489 ? 11.587 -14.479 44.883 1.00 80.38 489 ALA A C 1
ATOM 3622 O O . ALA A 1 489 ? 12.731 -14.065 45.069 1.00 80.38 489 ALA A O 1
ATOM 3623 N N . ALA A 1 490 ? 10.832 -14.930 45.892 1.00 72.88 490 ALA A N 1
ATOM 3624 C CA . ALA A 1 490 ? 11.378 -15.166 47.223 1.00 72.88 490 ALA A CA 1
ATOM 3625 C C . ALA A 1 490 ? 12.221 -16.457 47.213 1.00 72.88 490 ALA A C 1
ATOM 3627 O O . ALA A 1 490 ? 11.799 -17.443 46.601 1.00 72.88 490 ALA A O 1
ATOM 3628 N N . PRO A 1 491 ? 13.392 -16.493 47.880 1.00 66.88 491 PRO A N 1
ATOM 3629 C CA . PRO A 1 491 ? 14.159 -17.725 48.006 1.00 66.88 491 PRO A CA 1
ATOM 3630 C C . PRO A 1 491 ? 13.266 -18.804 48.616 1.00 66.88 491 PRO A C 1
ATOM 3632 O O . PRO A 1 491 ? 12.559 -18.554 49.597 1.00 66.88 491 PRO A O 1
ATOM 3635 N N . ALA A 1 492 ? 13.270 -19.991 48.005 1.00 66.50 492 ALA A N 1
ATOM 3636 C CA . ALA A 1 492 ? 12.532 -21.123 48.538 1.00 66.50 492 ALA A CA 1
ATOM 3637 C C . ALA A 1 492 ? 12.943 -21.318 50.009 1.00 66.50 492 ALA A C 1
ATOM 3639 O O . ALA A 1 492 ? 14.145 -21.295 50.293 1.00 66.50 492 ALA A O 1
ATOM 3640 N N . PRO A 1 493 ? 11.993 -21.479 50.949 1.00 63.31 493 PRO A N 1
ATOM 3641 C CA . PRO A 1 493 ? 12.355 -21.848 52.308 1.00 63.31 493 PRO A CA 1
ATOM 3642 C C . PRO A 1 493 ? 13.203 -23.119 52.242 1.00 63.31 493 PRO A C 1
ATOM 3644 O O . PRO A 1 493 ? 12.879 -24.027 51.469 1.00 63.31 493 PRO A O 1
ATOM 3647 N N . GLU A 1 494 ? 14.300 -23.164 53.008 1.00 61.88 494 GLU A N 1
ATOM 3648 C CA . GLU A 1 494 ? 15.146 -24.356 53.051 1.00 61.88 494 GLU A CA 1
ATOM 3649 C C . GLU A 1 494 ? 14.268 -25.593 53.291 1.00 61.88 494 GLU A C 1
ATOM 3651 O O . GLU A 1 494 ? 13.352 -25.545 54.124 1.00 61.88 494 GLU A O 1
ATOM 3656 N N . PRO A 1 495 ? 14.495 -26.694 52.553 1.00 58.19 495 PRO A N 1
ATOM 3657 C CA . PRO A 1 495 ? 13.711 -27.903 52.724 1.00 58.19 495 PRO A CA 1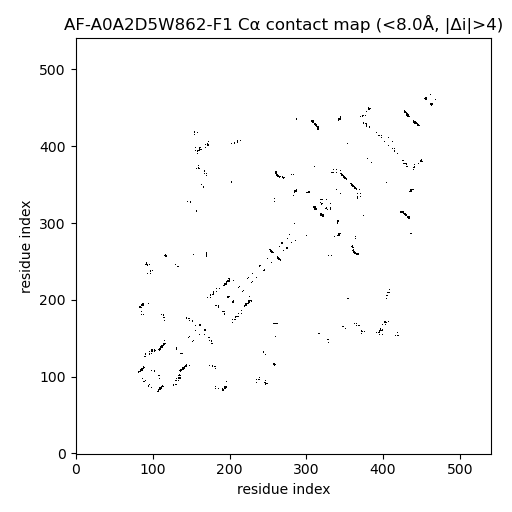
ATOM 3658 C C . PRO A 1 495 ? 13.870 -28.402 54.165 1.00 58.19 495 PRO A C 1
ATOM 3660 O O . PRO A 1 495 ? 14.878 -28.996 54.533 1.00 58.19 495 PRO A O 1
ATOM 3663 N N . THR A 1 496 ? 12.842 -28.200 54.988 1.00 54.66 496 THR A N 1
ATOM 3664 C CA . THR A 1 496 ? 12.806 -28.565 56.417 1.00 54.66 496 THR A CA 1
ATOM 3665 C C . THR A 1 496 ? 12.617 -30.065 56.659 1.00 54.66 496 THR A C 1
ATOM 3667 O O . THR A 1 496 ? 12.228 -30.483 57.742 1.00 54.66 496 THR A O 1
ATOM 3670 N N . ASN A 1 497 ? 12.925 -30.905 55.671 1.00 58.03 497 ASN A N 1
ATOM 3671 C CA . ASN A 1 497 ? 12.917 -32.355 55.814 1.00 58.03 497 ASN A CA 1
ATOM 3672 C C . ASN A 1 497 ? 14.047 -32.973 54.990 1.00 58.03 497 ASN A C 1
ATOM 3674 O O . ASN A 1 497 ? 13.831 -33.599 53.953 1.00 58.03 497 ASN A O 1
ATOM 3678 N N . VAL A 1 498 ? 15.271 -32.857 55.502 1.00 51.78 498 VAL A N 1
ATOM 3679 C CA . VAL A 1 498 ? 16.208 -33.967 55.344 1.00 51.78 498 VAL A CA 1
ATOM 3680 C C . VAL A 1 498 ? 15.733 -35.023 56.339 1.00 51.78 498 VAL A C 1
ATOM 3682 O O . VAL A 1 498 ? 15.970 -34.899 57.537 1.00 51.78 498 VAL A O 1
ATOM 3685 N N . LEU A 1 499 ? 14.988 -36.027 55.869 1.00 51.75 499 LEU A N 1
ATOM 3686 C CA . LEU A 1 499 ? 14.766 -37.239 56.655 1.00 51.75 499 LEU A CA 1
ATOM 3687 C C . LEU A 1 499 ? 16.145 -37.855 56.919 1.00 51.75 499 LEU A C 1
ATOM 3689 O O . LEU A 1 499 ? 16.736 -38.486 56.043 1.00 51.75 499 LEU A O 1
ATOM 3693 N N . SER A 1 500 ? 16.682 -37.625 58.113 1.00 52.41 500 SER A N 1
ATOM 3694 C CA . SER A 1 500 ? 17.870 -38.299 58.614 1.00 52.41 500 SER A CA 1
ATOM 3695 C C . SER A 1 500 ? 17.505 -39.754 58.893 1.00 52.41 500 SER A C 1
ATOM 3697 O O . SER A 1 500 ? 16.933 -40.096 59.926 1.00 52.41 500 SER A O 1
ATOM 3699 N N . PHE A 1 501 ? 17.808 -40.632 57.939 1.00 52.62 501 PHE A N 1
ATOM 3700 C CA . PHE A 1 501 ? 17.758 -42.068 58.184 1.00 52.62 501 PHE A CA 1
ATOM 3701 C C . PHE A 1 501 ? 18.903 -42.449 59.137 1.00 52.62 501 PHE A C 1
ATOM 3703 O O . PHE A 1 501 ? 20.049 -42.065 58.883 1.00 52.62 501 PHE A O 1
ATOM 3710 N N . PRO A 1 502 ? 18.639 -43.192 60.227 1.00 51.88 502 PRO A N 1
ATOM 3711 C CA . PRO A 1 502 ? 19.705 -43.700 61.077 1.00 51.88 502 PRO A CA 1
ATOM 3712 C C . PRO A 1 502 ? 20.563 -44.689 60.279 1.00 51.88 502 PRO A C 1
ATOM 3714 O O . PRO A 1 502 ? 20.040 -45.521 59.535 1.00 51.88 502 PRO A O 1
ATOM 3717 N N . ALA A 1 503 ? 21.886 -44.585 60.422 1.00 54.34 503 ALA A N 1
ATOM 3718 C CA . ALA A 1 503 ? 22.824 -45.500 59.782 1.00 54.34 503 ALA A CA 1
ATOM 3719 C C . ALA A 1 503 ? 22.522 -46.958 60.194 1.00 54.34 503 ALA A C 1
ATOM 3721 O O . ALA A 1 503 ? 22.230 -47.207 61.369 1.00 54.34 503 ALA A O 1
ATOM 3722 N N . PRO A 1 504 ? 22.582 -47.930 59.264 1.00 47.03 504 PRO A N 1
ATOM 3723 C CA . PRO A 1 504 ? 22.321 -49.324 59.591 1.00 47.03 504 PRO A CA 1
ATOM 3724 C C . PRO A 1 504 ? 23.385 -49.854 60.561 1.00 47.03 504 PRO A C 1
ATOM 3726 O O . PRO A 1 504 ? 24.580 -49.606 60.392 1.00 47.03 504 PRO A O 1
ATOM 3729 N N . ALA A 1 505 ? 22.938 -50.584 61.585 1.00 52.97 505 ALA A N 1
ATOM 3730 C CA . ALA A 1 505 ? 23.811 -51.218 62.567 1.00 52.97 505 ALA A CA 1
ATOM 3731 C C . ALA A 1 505 ? 24.779 -52.209 61.884 1.00 52.97 505 ALA A C 1
ATOM 3733 O O . ALA A 1 505 ? 24.374 -52.910 60.949 1.00 52.97 505 ALA A O 1
ATOM 3734 N N . PRO A 1 506 ? 26.044 -52.300 62.340 1.00 46.19 506 PRO A N 1
ATOM 3735 C CA . PRO A 1 506 ? 27.044 -53.139 61.698 1.00 46.19 506 PRO A CA 1
ATOM 3736 C C . PRO A 1 506 ? 26.635 -54.608 61.801 1.00 46.19 506 PRO A C 1
ATOM 3738 O O . PRO A 1 506 ? 26.495 -55.167 62.889 1.00 46.19 506 PRO A O 1
ATOM 3741 N N . THR A 1 507 ? 26.431 -55.239 60.648 1.00 43.03 507 THR A N 1
ATOM 3742 C CA . THR A 1 507 ? 26.172 -56.674 60.562 1.00 43.03 507 THR A CA 1
ATOM 3743 C C . THR A 1 507 ? 27.479 -57.409 60.847 1.00 43.03 507 THR A C 1
ATOM 3745 O O . THR A 1 507 ? 28.434 -57.302 60.078 1.00 43.03 507 THR A O 1
ATOM 3748 N N . GLN A 1 508 ? 27.540 -58.144 61.959 1.00 47.34 508 GLN A N 1
ATOM 3749 C CA . GLN A 1 508 ? 28.605 -59.116 62.189 1.00 47.34 508 GLN A CA 1
ATOM 3750 C C . GLN A 1 508 ? 28.472 -60.227 61.148 1.00 47.34 508 GLN A C 1
ATOM 3752 O O . GLN A 1 508 ? 27.569 -61.059 61.231 1.00 47.34 508 GLN A O 1
ATOM 3757 N N . VAL A 1 509 ? 29.365 -60.240 60.161 1.00 42.38 509 VAL A N 1
ATOM 3758 C CA . VAL A 1 509 ? 29.564 -61.412 59.310 1.00 42.38 509 VAL A CA 1
ATOM 3759 C C . VAL A 1 509 ? 30.716 -62.209 59.898 1.00 42.38 509 VAL A C 1
ATOM 3761 O O . VAL A 1 509 ? 31.839 -61.722 60.030 1.00 42.38 509 VAL A O 1
ATOM 3764 N N . ALA A 1 510 ? 30.372 -63.426 60.306 1.00 37.12 510 ALA A N 1
ATOM 3765 C CA . ALA A 1 510 ? 31.264 -64.410 60.873 1.00 37.12 510 ALA A CA 1
ATOM 3766 C C . ALA A 1 510 ? 32.398 -64.777 59.906 1.00 37.12 510 ALA A C 1
ATOM 3768 O O . ALA A 1 510 ? 32.229 -64.886 58.693 1.00 37.12 510 ALA A O 1
ATOM 3769 N N . THR A 1 511 ? 33.552 -64.990 60.521 1.00 41.22 511 THR A N 1
ATOM 3770 C CA . THR A 1 511 ? 34.808 -65.500 59.985 1.00 41.22 511 THR A CA 1
ATOM 3771 C C . THR A 1 511 ? 34.637 -66.755 59.133 1.00 41.22 511 THR A C 1
ATOM 3773 O O . THR A 1 511 ? 34.071 -67.747 59.594 1.00 41.22 511 THR A O 1
ATOM 3776 N N . GLY A 1 512 ? 35.239 -66.759 57.946 1.00 35.62 512 GLY A N 1
ATOM 3777 C CA . GLY A 1 512 ? 35.438 -67.977 57.173 1.00 35.62 512 GLY A CA 1
ATOM 3778 C C . GLY A 1 512 ? 36.261 -67.735 55.915 1.00 35.62 512 GLY A C 1
ATOM 3779 O O . GLY A 1 512 ? 35.716 -67.291 54.914 1.00 35.62 512 GLY A O 1
ATOM 3780 N N . VAL A 1 513 ? 37.533 -68.141 55.980 1.00 34.06 513 VAL A N 1
ATOM 3781 C CA . VAL A 1 513 ? 38.529 -68.294 54.899 1.00 34.06 513 VAL A CA 1
ATOM 3782 C C . VAL A 1 513 ? 39.522 -67.128 54.725 1.00 34.06 513 VAL A C 1
ATOM 3784 O O . VAL A 1 513 ? 39.206 -66.037 54.263 1.00 34.06 513 VAL A O 1
ATOM 3787 N N . GLU A 1 514 ? 40.766 -67.433 55.090 1.00 33.38 514 GLU A N 1
ATOM 3788 C CA . GLU A 1 514 ? 42.015 -66.674 54.930 1.00 33.38 514 GLU A CA 1
ATOM 3789 C C . GLU A 1 514 ? 42.859 -67.356 53.807 1.00 33.38 514 GLU A C 1
ATOM 3791 O O . GLU A 1 514 ? 42.515 -68.459 53.379 1.00 33.38 514 GLU A O 1
ATOM 3796 N N . PRO A 1 515 ? 44.026 -66.837 53.382 1.00 45.03 515 PRO A N 1
ATOM 3797 C CA . PRO A 1 515 ? 44.238 -65.716 52.466 1.00 45.03 515 PRO A CA 1
ATOM 3798 C C . PRO A 1 515 ? 44.977 -66.136 51.170 1.00 45.03 515 PRO A C 1
ATOM 3800 O O . PRO A 1 515 ? 45.740 -67.102 51.152 1.00 45.03 515 PRO A O 1
ATOM 3803 N N . GLN A 1 516 ? 44.904 -65.321 50.112 1.00 32.62 516 GLN A N 1
ATOM 3804 C CA . GLN A 1 516 ? 45.977 -65.267 49.107 1.00 32.62 516 GLN A CA 1
ATOM 3805 C C . GLN A 1 516 ? 46.559 -63.855 49.016 1.00 32.62 516 GLN A C 1
ATOM 3807 O O . GLN A 1 516 ? 45.875 -62.876 48.732 1.00 32.62 516 GLN A O 1
ATOM 3812 N N . LYS A 1 517 ? 47.859 -63.788 49.311 1.00 35.66 517 LYS A N 1
ATOM 3813 C CA . LYS A 1 517 ? 48.738 -62.623 49.203 1.00 35.66 517 LYS A CA 1
ATOM 3814 C C . LYS A 1 517 ? 49.028 -62.322 47.733 1.00 35.66 517 LYS A C 1
ATOM 3816 O O . LYS A 1 517 ? 49.438 -63.240 47.031 1.00 35.66 517 LYS A O 1
ATOM 3821 N N . GLN A 1 518 ? 49.016 -61.045 47.343 1.00 33.69 518 GLN A N 1
ATOM 3822 C CA . GLN A 1 518 ? 50.108 -60.481 46.538 1.00 33.69 518 GLN A CA 1
ATOM 3823 C C . GLN A 1 518 ? 50.136 -58.940 46.554 1.00 33.69 518 GLN A C 1
ATOM 3825 O O . GLN A 1 518 ? 49.283 -58.266 45.996 1.00 33.69 518 GLN A O 1
ATOM 3830 N N . ASN A 1 519 ? 51.203 -58.464 47.201 1.00 34.50 519 ASN A N 1
ATOM 3831 C CA . ASN A 1 519 ? 52.091 -57.343 46.890 1.00 34.50 519 ASN A CA 1
ATOM 3832 C C . ASN A 1 519 ? 51.648 -55.869 46.955 1.00 34.50 519 ASN A C 1
ATOM 3834 O O . ASN A 1 519 ? 50.851 -55.353 46.183 1.00 34.50 519 ASN A O 1
ATOM 3838 N N . ALA A 1 520 ? 52.365 -55.204 47.864 1.00 32.97 520 ALA A N 1
ATOM 3839 C CA . ALA A 1 520 ? 52.605 -53.783 48.039 1.00 32.97 520 ALA A CA 1
ATOM 3840 C C . ALA A 1 520 ? 53.458 -53.149 46.924 1.00 32.97 520 ALA A C 1
ATOM 3842 O O . ALA A 1 520 ? 54.268 -53.841 46.311 1.00 32.97 520 ALA A O 1
ATOM 3843 N N . ALA A 1 521 ? 53.336 -51.822 46.776 1.00 33.12 521 ALA A N 1
ATOM 3844 C CA . ALA A 1 521 ? 54.412 -50.813 46.650 1.00 33.12 521 ALA A CA 1
ATOM 3845 C C . ALA A 1 521 ? 53.798 -49.521 46.052 1.00 33.12 521 ALA A C 1
ATOM 3847 O O . ALA A 1 521 ? 53.257 -49.563 44.958 1.00 33.12 521 ALA A O 1
ATOM 3848 N N . VAL A 1 522 ? 53.611 -48.435 46.813 1.00 32.81 522 VAL A N 1
ATOM 3849 C CA . VAL A 1 522 ? 54.582 -47.376 47.188 1.00 32.81 522 VAL A CA 1
ATOM 3850 C C . VAL A 1 522 ? 54.628 -46.200 46.190 1.00 32.81 522 VAL A C 1
ATOM 3852 O O . VAL A 1 522 ? 54.838 -46.387 44.999 1.00 32.81 522 VAL A O 1
ATOM 3855 N N . SER A 1 523 ? 54.546 -44.999 46.784 1.00 32.00 523 SER A N 1
ATOM 3856 C CA . SER A 1 523 ? 55.007 -43.669 46.337 1.00 32.00 523 SER A CA 1
ATOM 3857 C C . SER A 1 523 ? 54.153 -42.880 45.338 1.00 32.00 523 SER A C 1
ATOM 3859 O O . SER A 1 523 ? 53.918 -43.299 44.217 1.00 32.00 523 SER A O 1
ATOM 3861 N N . GLN A 1 524 ? 53.529 -41.784 45.788 1.00 32.00 524 GLN A N 1
ATOM 3862 C CA . GLN A 1 524 ? 54.066 -40.416 45.991 1.00 32.00 524 GLN A CA 1
ATOM 3863 C C . GLN A 1 524 ? 53.839 -39.560 44.738 1.00 32.00 524 GLN A C 1
ATOM 3865 O O . GLN A 1 524 ? 54.377 -39.858 43.684 1.00 32.00 524 GLN A O 1
ATOM 3870 N N . ILE A 1 525 ? 53.089 -38.467 44.891 1.00 32.47 525 ILE A N 1
ATOM 3871 C CA . ILE A 1 525 ? 53.589 -37.092 44.739 1.00 32.47 525 ILE A CA 1
ATOM 3872 C C . ILE A 1 525 ? 52.624 -36.195 45.519 1.00 32.47 525 ILE A C 1
ATOM 3874 O O . ILE A 1 525 ? 51.423 -36.159 45.269 1.00 32.47 525 ILE A O 1
ATOM 3878 N N . ALA A 1 526 ? 53.188 -35.508 46.504 1.00 34.31 526 ALA A N 1
ATOM 3879 C CA . ALA A 1 526 ? 52.595 -34.394 47.211 1.00 34.31 526 ALA A CA 1
ATOM 3880 C C . ALA A 1 526 ? 53.534 -33.206 47.018 1.00 34.31 526 ALA A C 1
ATOM 3882 O O . ALA A 1 526 ? 54.725 -33.358 47.264 1.00 34.31 526 ALA A O 1
ATOM 3883 N N . THR A 1 527 ? 52.984 -32.064 46.620 1.00 32.44 527 THR A N 1
ATOM 3884 C CA . THR A 1 527 ? 53.416 -30.684 46.909 1.00 32.44 527 THR A CA 1
ATOM 3885 C C . THR A 1 527 ? 52.334 -29.773 46.308 1.00 32.44 527 THR A C 1
ATOM 3887 O O . THR A 1 527 ? 51.802 -30.079 45.250 1.00 32.44 527 THR A O 1
ATOM 3890 N N . ALA A 1 528 ? 51.915 -28.640 46.857 1.00 31.08 528 ALA A N 1
ATOM 3891 C CA . ALA A 1 528 ? 51.945 -28.068 48.192 1.00 31.08 528 ALA A CA 1
ATOM 3892 C C . ALA A 1 528 ? 50.902 -26.918 48.174 1.00 31.08 528 ALA A C 1
ATOM 3894 O O . ALA A 1 528 ? 50.720 -26.247 47.162 1.00 31.08 528 ALA A O 1
ATOM 3895 N N . SER A 1 529 ? 50.211 -26.754 49.296 1.00 30.84 529 SER A N 1
ATOM 3896 C CA . SER A 1 529 ? 49.299 -25.669 49.718 1.00 30.84 529 SER A CA 1
ATOM 3897 C C . SER A 1 529 ? 50.046 -24.314 49.944 1.00 30.84 529 SER A C 1
ATOM 3899 O O . SER A 1 529 ? 51.269 -24.316 49.822 1.00 30.84 529 SER A O 1
ATOM 3901 N N . PRO A 1 530 ? 49.461 -23.224 50.512 1.00 54.09 530 PRO A N 1
ATOM 3902 C CA . PRO A 1 530 ? 48.148 -22.573 50.301 1.00 54.09 530 PRO A CA 1
ATOM 3903 C C . PRO A 1 530 ? 48.136 -21.006 50.488 1.00 54.09 530 PRO A C 1
ATOM 3905 O O . PRO A 1 530 ? 49.094 -20.420 50.972 1.00 54.09 530 PRO A O 1
ATOM 3908 N N . VAL A 1 531 ? 46.970 -20.384 50.217 1.00 36.09 531 VAL A N 1
ATOM 3909 C CA . VAL A 1 531 ? 46.212 -19.389 51.049 1.00 36.09 531 VAL A CA 1
ATOM 3910 C C . VAL A 1 531 ? 46.647 -17.904 51.219 1.00 36.09 531 VAL A C 1
ATOM 3912 O O . VAL A 1 531 ? 47.813 -17.565 51.378 1.00 36.09 531 VAL A O 1
ATOM 3915 N N . ILE A 1 532 ? 45.578 -17.079 51.288 1.00 32.38 532 ILE A N 1
ATOM 3916 C CA . ILE A 1 532 ? 45.299 -15.755 51.917 1.00 32.38 532 ILE A CA 1
ATOM 3917 C C . ILE A 1 532 ? 45.001 -14.635 50.891 1.00 32.38 532 ILE A C 1
ATOM 3919 O O . ILE A 1 532 ? 45.898 -14.247 50.156 1.00 32.38 532 ILE A O 1
ATOM 3923 N N . GLU A 1 533 ? 43.758 -14.203 50.603 1.00 33.47 533 GLU A N 1
ATOM 3924 C CA . GLU A 1 533 ? 42.636 -13.578 51.370 1.00 33.47 533 GLU A CA 1
ATOM 3925 C C . GL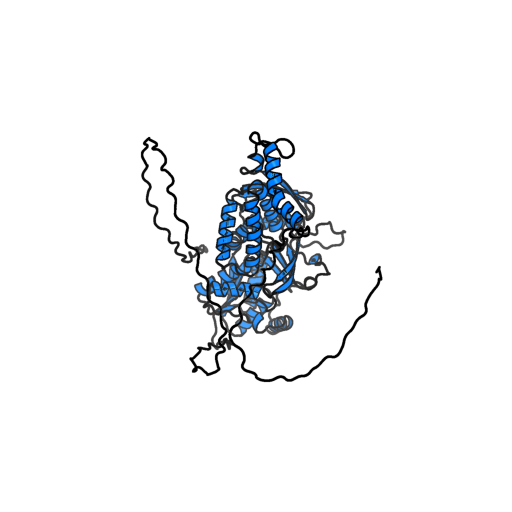U A 1 533 ? 42.561 -12.039 51.190 1.00 33.47 533 GLU A C 1
ATOM 3927 O O . GLU A 1 533 ? 43.539 -11.358 51.459 1.00 33.47 533 GLU A O 1
ATOM 3932 N N . ALA A 1 534 ? 41.368 -11.560 50.773 1.00 33.84 534 ALA A N 1
ATOM 3933 C CA . ALA A 1 534 ? 40.669 -10.290 51.090 1.00 33.84 534 ALA A CA 1
ATOM 3934 C C . ALA A 1 534 ? 41.402 -8.926 50.970 1.00 33.84 534 ALA A C 1
ATOM 3936 O O . ALA A 1 534 ? 42.572 -8.787 51.267 1.00 33.84 534 ALA A O 1
ATOM 3937 N N . ALA A 1 535 ? 40.783 -7.779 50.683 1.00 33.50 535 ALA A N 1
ATOM 3938 C CA . ALA A 1 535 ? 39.461 -7.320 50.259 1.00 33.50 535 ALA A CA 1
ATOM 3939 C C . ALA A 1 535 ? 39.553 -5.770 50.174 1.00 33.50 535 ALA A C 1
ATOM 3941 O O . ALA A 1 535 ? 40.524 -5.184 50.641 1.00 33.50 535 ALA A O 1
ATOM 3942 N N . MET A 1 536 ? 38.468 -5.143 49.701 1.00 31.38 536 MET A N 1
ATOM 3943 C CA . MET A 1 536 ? 37.961 -3.803 50.063 1.00 31.38 536 MET A CA 1
ATOM 3944 C C . MET A 1 536 ? 38.034 -2.672 49.013 1.00 31.38 536 MET A C 1
ATOM 3946 O O . MET A 1 536 ? 39.066 -2.066 48.757 1.00 31.38 536 MET A O 1
ATOM 3950 N N . THR A 1 537 ? 36.815 -2.327 48.568 1.00 37.31 537 THR A N 1
ATOM 3951 C CA . THR A 1 537 ? 36.218 -0.976 48.485 1.00 37.31 537 THR A CA 1
ATOM 3952 C C . THR A 1 537 ? 36.720 0.048 47.463 1.00 37.31 537 THR A C 1
ATOM 3954 O O . THR A 1 537 ? 37.879 0.436 47.452 1.00 37.31 537 THR A O 1
ATOM 3957 N N . GLY A 1 538 ? 35.761 0.624 46.730 1.00 30.36 538 GLY A N 1
ATOM 3958 C CA . GLY A 1 538 ? 35.883 1.921 46.067 1.00 30.36 538 GLY A CA 1
ATOM 3959 C C . GLY A 1 538 ? 34.583 2.301 45.361 1.00 30.36 538 GLY A C 1
ATOM 3960 O O . GLY A 1 538 ? 34.271 1.749 44.314 1.00 30.36 538 GLY A O 1
ATOM 3961 N N . SER A 1 539 ? 33.809 3.198 45.968 1.00 39.34 539 SER A N 1
ATOM 3962 C CA . SER A 1 539 ? 32.596 3.808 45.420 1.00 39.34 539 SER A CA 1
ATOM 3963 C C . SER A 1 539 ? 32.890 4.923 44.409 1.00 39.34 539 SER A C 1
ATOM 3965 O O . SER A 1 539 ? 33.910 5.594 44.530 1.00 39.34 539 SER A O 1
ATOM 3967 N N . CYS A 1 540 ? 31.865 5.224 43.606 1.00 36.00 540 CYS A N 1
ATOM 3968 C CA . CYS A 1 540 ? 31.573 6.476 42.889 1.00 36.00 540 CYS A CA 1
ATOM 3969 C C . CYS A 1 540 ? 32.356 6.808 41.607 1.00 36.00 540 CYS A C 1
ATOM 3971 O O . CYS A 1 540 ? 33.581 6.889 41.588 1.00 36.00 540 CYS A O 1
ATOM 3973 N N . GLY A 1 541 ? 31.558 7.104 40.576 1.00 40.00 541 GLY A N 1
ATOM 3974 C CA . GLY A 1 541 ? 31.893 7.649 39.264 1.00 40.00 541 GLY A CA 1
ATOM 3975 C C . GLY A 1 541 ? 30.641 7.649 38.406 1.00 40.00 541 GLY A C 1
ATOM 3976 O O . GLY A 1 541 ? 30.323 6.552 37.899 1.00 40.00 541 GLY A O 1
#

Sequence (541 aa):
MGAAPAAPWRGAWRSCSRPRRRHRPFPRLAGTPPAPRLATRPRPAQPSPRPPFHPQTETTQPRPKSHANQRSLHTHAAPLHPMNILLAYSGGLDTSYLTAKLSAEGHAVTAVTVDCGGFSHSEKKAVAARALALGAASHRFVSAKDTLFERVLTHLIAGNVRRGGTYPLCVAAERSIQAELLAQLAVSDGFDALAHGCTAAGNDQVRFEAALWTCAPELTVLAPVRDEAPSRADQRAYLEAGGHALPPAGGEYSINAGLWGLTIGGGVLLDTLEPLPEEAWLWTVPAAPASPAAPAAPASPAPIGPTTISVSFKGGLPTAVDGVAMEPVELIEYLNALAGASGIGRGYHTGDTVLGIKGRIAFEAPAAEVLLTAHGELEKLVLTGDQRFWKDHLAELYGRRLHAGLFHDPLMRNLEALFTSTQERVSGTVMLQVHGAGLLVTGIDTPHSMLAASDARYGERPAAAADPRAAVGLARTMAEPARLFAAAAAPAPEPTNVLSFPAPAPTQVATGVEPQKQNAAVSQIATASPVIEAAMTGSCG

pLDDT: mean 78.45, std 25.57, range [25.28, 98.88]

Nearest PDB structures (foldseek):
  4xfj-assembly1_B  TM=9.205E-01  e=1.135E-37  Mycolicibacterium thermoresistibile ATCC 19527
  4xfj-assembly1_A-2  TM=9.235E-01  e=5.720E-37  Mycolicibacterium thermoresistibile ATCC 19527
  7k5z-assembly1_A  TM=9.282E-01  e=7.034E-36  Legionella pneumophila subsp. pneumophila str. Philadelphia 1
  7k5z-assembly1_D  TM=9.287E-01  e=2.399E-35  Legionella pneumophila subsp. pneumophila str. Philadelphia 1
  4u7j-assembly1_B-2  TM=9.273E-01  e=7.034E-36  Mycolicibacterium thermoresistibile ATCC 19527

Solvent-accessible surface area (backbone atoms only — not comparable to full-atom values): 32857 Å² total; per-residue (Å²): 132,89,81,78,81,84,76,85,81,78,75,89,73,85,75,91,72,80,82,85,78,84,82,77,89,82,82,90,82,87,87,91,80,84,86,83,80,89,77,87,78,82,84,83,83,83,84,82,86,82,82,85,89,77,89,79,89,80,81,93,76,89,78,82,87,71,90,73,85,76,77,68,84,75,79,75,72,77,72,98,59,73,43,44,30,36,29,53,34,80,52,44,62,54,29,44,37,50,39,31,51,47,26,75,74,54,29,47,28,35,35,34,29,67,40,43,40,74,70,54,76,68,51,52,53,51,40,44,53,48,44,46,70,35,51,26,74,41,65,44,82,43,85,32,46,66,60,43,40,68,76,43,48,52,54,38,48,52,31,51,31,32,49,96,78,65,41,66,54,37,54,51,51,53,40,29,57,46,27,40,54,50,41,51,48,31,63,75,71,66,40,65,28,41,31,42,43,41,43,78,88,50,57,57,41,54,12,30,49,51,22,28,52,70,73,37,66,86,56,43,75,44,43,60,46,34,78,68,54,68,48,74,65,55,42,48,52,52,34,52,76,71,72,37,81,77,50,81,74,66,64,76,43,51,77,49,59,23,58,55,13,29,38,39,31,50,57,59,36,76,54,82,85,58,75,84,60,76,88,76,54,83,70,44,42,74,54,56,86,67,67,99,80,67,84,76,71,92,88,66,69,77,73,72,67,82,42,76,47,33,43,29,31,54,54,49,39,71,42,25,51,73,85,45,74,43,58,63,69,60,45,36,52,49,33,29,54,60,31,4,37,36,20,25,31,67,49,72,43,76,44,80,42,78,84,74,43,80,45,41,32,40,35,43,21,21,27,47,47,52,50,34,53,45,50,53,56,54,39,65,39,52,47,56,72,69,59,48,55,55,45,48,58,49,16,50,54,50,42,53,37,29,61,54,16,44,62,85,42,71,64,48,60,59,53,46,52,52,37,59,60,68,18,70,60,34,35,35,38,30,32,32,39,40,53,50,52,42,80,43,81,76,48,73,51,48,95,47,33,54,67,76,71,42,80,42,41,90,98,76,43,73,37,89,86,61,63,79,68,55,54,59,58,51,51,54,61,70,43,42,66,60,52,50,55,58,57,66,71,49,81,76,76,76,78,92,68,77,79,80,73,79,80,80,78,84,77,86,77,80,90,82,88,84,88,84,90,83,84,87,86,86,85,88,89,86,86,81,89,85,93,86,83,90,84,86,90,84,82,90,133

Foldseek 3Di:
DDDDDDDDDPDDDDDPDDDDDDDDDDDDDDDDDDDDDDDDDDDDDDDDDDDDDDDDDDDDDDDDDDDDPPPDPDPDPDDPDAFAEEEAFDLALLSLLVLLVSLVVVHAYEYEYEAQDDDDPVRVVVRQVSSVLSRHNGYYYHYCNVVCCVQPVLLLLLLLFDAVNAHSCFPLQCLLVSLLVSLVVCVVVVGQAYEYRDALVALSVQLNVVSNCVRPVPHHYHHCCHPVVDDSVRSVVSCVVVVHDHRDPPDQWDWDGGLQWIKIFGDPQVDDPDDDDLVPDQQAHALDPPDPPDDDRPDQDAQDPWDKKKWWDDLSATADIPPHGDDRSVQSVVQSRNQRSLRAAWDKDWDAGLVRDIGIMIMRGRSSRVSSVQLVVLLVFADDPVLSVVSNVLSNVLSVCSSSSVCVPPVNVVNSVSSSVSSNQSTWMWIWIRRRRDIDTDDIGGPRGPPVVAPADPPPGDGPPDDPVVVVVVVCVVCVVVVVVVVVPPPDDPPPDPPPDPDDDDDDDDDDDDDDDDDDDDDDDDDDDDDDDDDDDDDDD